Protein AF-0000000066936625 (afdb_homodimer)

pLDDT: mean 84.89, std 17.15, range [26.27, 98.88]

Solvent-accessible surface area (backbone atoms only — not comparable to full-atom values): 28617 Å² total; per-residue (Å²): 115,66,63,62,52,50,51,50,49,50,50,51,52,50,50,53,57,35,61,31,43,46,49,67,88,66,48,63,58,56,44,32,52,42,8,18,40,36,19,22,48,30,26,38,36,29,34,27,64,72,30,42,36,52,38,37,40,62,18,43,33,43,29,20,16,22,76,55,59,33,49,74,46,44,24,77,65,47,28,54,50,17,50,41,13,46,53,26,20,41,52,19,14,39,50,46,46,49,55,25,25,58,82,52,36,89,77,41,93,53,54,49,54,25,32,47,47,52,32,51,52,32,43,50,32,21,51,34,32,45,52,32,22,48,38,31,63,68,52,72,23,49,60,28,63,42,47,81,56,36,70,40,19,64,36,82,84,47,55,57,86,44,78,56,73,60,47,48,51,42,38,26,34,40,5,17,32,43,25,43,55,31,46,50,18,54,58,70,71,38,73,77,51,37,37,52,61,39,41,68,40,48,38,48,55,36,45,45,50,55,50,52,52,38,45,66,69,66,51,82,90,38,60,65,61,48,50,52,57,41,44,56,51,47,50,55,51,47,30,54,50,26,18,37,49,16,2,32,53,13,27,48,29,43,75,41,93,51,18,46,32,39,39,34,45,48,43,23,49,54,36,42,50,52,27,58,45,45,79,66,51,59,59,44,82,62,79,64,69,66,59,63,66,70,63,70,76,123,115,65,64,60,51,51,51,49,50,50,50,50,52,49,50,52,58,35,60,32,43,47,50,68,90,66,48,62,57,55,45,31,52,41,9,20,38,37,18,22,49,30,25,39,36,29,35,29,64,73,33,40,35,52,38,38,40,62,19,44,34,43,29,21,16,22,76,55,59,34,48,75,45,46,25,76,65,49,25,54,51,19,49,41,14,45,52,26,21,39,50,19,14,39,49,46,46,48,57,24,25,57,83,53,36,88,78,42,92,53,56,50,54,25,31,46,49,52,32,52,51,32,43,52,31,22,52,33,31,45,52,33,20,47,38,32,64,69,53,70,26,51,60,27,63,43,47,79,56,35,71,40,20,65,38,81,84,49,55,57,84,45,80,54,72,60,47,47,50,42,37,24,34,42,4,17,34,42,26,42,54,33,45,50,19,54,57,68,71,38,73,76,52,38,37,53,61,39,41,68,41,48,36,49,56,38,45,46,51,55,51,52,53,38,46,67,70,65,52,82,90,37,60,65,61,46,47,52,57,40,45,55,50,48,50,54,50,47,30,54,50,26,18,37,51,15,3,33,52,14,29,49,29,42,74,41,93,49,19,45,32,41,41,34,45,51,44,23,49,54,36,42,51,52,27,56,43,46,79,68,52,59,59,45,82,61,77,63,69,66,58,65,67,71,61,71,77,126

Sequence (596 aa):
MGCMDRLTRTADASQRYLSQDLDSSYMSVVLVICFLISGLIDSVAFNTWNCFVNMQTGNTVFAALGLGGQPQASHEQQYYKSLTSIAAFCLGALFFNGLHRYPAGAGQSTLSRRRVNLIVSFFTQTVFIVIAASLVSTNEVSNQPFVAGTFSSGNDEIPSSMINFLDLCPIALISFQAAGQVTLSRMLSVVELPTIVLSALYHDVCADLYNIRDSWRKSSSLWEFVVSSERKQERRAACIVALFLGGIIGGEMYKSSAGMGGALWLAAGLKLGIFIGWFFWKGQKGDDDDCRGDQLPRMGCMDRLTRTADASQRYLSQDLDSSYMSVVLVICFLISGLIDSVAFNTWNCFVNMQTGNTVFAALGLGGQPQASHEQQYYKSLTSIAAFCLGALFFNGLHRYPAGAGQSTLSRRRVNLIVSFFTQTVFIVIAASLVSTNEVSNQPFVAGTFSSGNDEIPSSMINFLDLCPIALISFQAAGQVTLSRMLSVVELPTIVLSALYHDVCADLYNIRDSWRKSSSLWEFVVSSERKQERRAACIVALFLGGIIGGEMYKSSAGMGGALWLAAGLKLGIFIGWFFWKGQKGDDDDCRGDQLPR

Nearest PDB structures (foldseek):
  4nqi-assembly1_B  TM=2.219E-01  e=4.016E+00  Dictyostelium discoideum
  6r1j-assembly1_J-2  TM=2.001E-01  e=6.098E+00  Aeromonas hydrophila J-1
  6h2e-assembly1_P-2  TM=1.713E-01  e=5.557E+00  Aeromonas hydrophila subsp. hydrophila AL09-71
  4nqi-assembly1_B  TM=2.221E-01  e=5.014E+00  Dictyostelium discoideum
  6r1j-assembly1_J-2  TM=1.998E-01  e=7.274E+00  Aeromonas hydrophila J-1

Secondary structure (DSSP, 8-state):
-HHHHHHHHHHHHHHHHHTPBBP-TTHHHHHHHHHHHHHHHHHHHHHHHSS-SS-HHHHHHHHHHHHTT--TTS-TTTHHHHHHHHHHHHHHHHHHHHHHHGGG-TT--SPP-BHHHHHHHHHHHHHHHHHHHHHHHTTSS--S---TT-S--S-SSS-TTS--GGGHHHHHHHHHHHHHHHHHHHHTT-TT--SS--HHHHHHHHHHHHHHHHHHHH-SS-HHHHHHHHHHHHHHHHHHHHHHHHHHHHHHHHHSTTHHHHHHHHHHHHHHHHHHHHHHPPBP--GGGTTSTTT---/-HHHHHHHHHHHHHHHHHTPBBP-TTHHHHHHHHHHHHHHHHHHHHHHHSS-SS-HHHHHHHHHHHHTT--TTS-TTTHHHHHHHHHHHHHHHHHHHHHHHTTT-TT--SPP-BHHHHHHHHHHHHHHHHHHHHHHHTTSS--S---TT-S--S-SSS-TTS--GGGHHHHHHHHHHHHHHHHHHHHTT-TT--SS--HHHHHHHHHHHHHHHHHHHH-SS-HHHHHHHHHHHHHHHHHHHHHHHHHHHHHHHHHSTTHHHHHHHHHHHHHHHHHHHHHHPPBP--GGGTTSTTT---

Radius of gyration: 26.43 Å; Cα contacts (8 Å, |Δi|>4): 994; chains: 2; bounding box: 107×82×64 Å

Structure (mmCIF, N/CA/C/O backbone):
data_AF-0000000066936625-model_v1
#
loop_
_entity.id
_entity.type
_entity.pdbx_description
1 polymer 'DUF1275 domain protein'
#
loop_
_atom_site.group_PDB
_atom_site.id
_atom_site.type_symbol
_atom_site.label_atom_id
_atom_site.label_alt_id
_atom_site.label_comp_id
_atom_site.label_asym_id
_atom_site.label_entity_id
_atom_site.label_seq_id
_atom_site.pdbx_PDB_ins_code
_atom_site.Cartn_x
_atom_site.Cartn_y
_atom_site.Cartn_z
_atom_site.occupancy
_atom_site.B_iso_or_equiv
_atom_site.auth_seq_id
_atom_site.auth_comp_id
_atom_site.auth_asym_id
_atom_site.auth_atom_id
_atom_site.pdbx_PDB_model_num
ATOM 1 N N . MET A 1 1 ? -54.469 16.953 15.914 1 66.88 1 MET A N 1
ATOM 2 C CA . MET A 1 1 ? -53.5 18.047 15.93 1 66.88 1 MET A CA 1
ATOM 3 C C . MET A 1 1 ? -52.312 17.703 16.828 1 66.88 1 MET A C 1
ATOM 5 O O . MET A 1 1 ? -51.156 17.906 16.422 1 66.88 1 MET A O 1
ATOM 9 N N . GLY A 1 2 ? -52.438 17.016 17.906 1 74.69 2 GLY A N 1
ATOM 10 C CA . GLY A 1 2 ? -51.406 16.641 18.844 1 74.69 2 GLY A CA 1
ATOM 11 C C . GLY A 1 2 ? -50.5 15.523 18.328 1 74.69 2 GLY A C 1
ATOM 12 O O . GLY A 1 2 ? -49.281 15.555 18.562 1 74.69 2 GLY A O 1
ATOM 13 N N . CYS A 1 3 ? -51.094 14.602 17.625 1 78.75 3 CYS A N 1
ATOM 14 C CA . CYS A 1 3 ? -50.344 13.477 17.094 1 78.75 3 CYS A CA 1
ATOM 15 C C . CYS A 1 3 ? -49.375 13.922 15.992 1 78.75 3 CYS A C 1
ATOM 17 O O . CYS A 1 3 ? -48.25 13.5 15.953 1 78.75 3 CYS A O 1
ATOM 19 N N . MET A 1 4 ? -49.938 14.75 15.102 1 82.12 4 MET A N 1
ATOM 20 C CA . MET A 1 4 ? -49.094 15.273 14.023 1 82.12 4 MET A CA 1
ATOM 21 C C . MET A 1 4 ? -47.938 16.094 14.578 1 82.12 4 MET A C 1
ATOM 23 O O . MET A 1 4 ? -46.844 16.031 14.062 1 82.12 4 MET A O 1
ATOM 27 N N . ASP A 1 5 ? -48.281 16.891 15.641 1 81.56 5 ASP A N 1
ATOM 28 C CA . ASP A 1 5 ? -47.25 17.688 16.297 1 81.56 5 ASP A CA 1
ATOM 29 C C . ASP A 1 5 ? -46.188 16.797 16.922 1 81.56 5 ASP A C 1
ATOM 31 O O . ASP A 1 5 ? -44.969 17.125 16.875 1 81.56 5 ASP A O 1
ATOM 35 N N . ARG A 1 6 ? -46.625 15.711 17.562 1 82.5 6 ARG A N 1
ATOM 36 C CA . ARG A 1 6 ? -45.688 14.773 18.156 1 82.5 6 ARG A CA 1
ATOM 37 C C . ARG A 1 6 ? -44.781 14.125 17.094 1 82.5 6 ARG A C 1
ATOM 39 O O . ARG A 1 6 ? -43.594 13.93 17.297 1 82.5 6 ARG A O 1
ATOM 46 N N . LEU A 1 7 ? -45.469 13.758 16.016 1 83.31 7 LEU A N 1
ATOM 47 C CA . LEU A 1 7 ? -44.719 13.141 14.914 1 83.31 7 LEU A CA 1
ATOM 48 C C . LEU A 1 7 ? -43.719 14.109 14.328 1 83.31 7 LEU A C 1
ATOM 50 O O . LEU A 1 7 ? -42.594 13.719 13.992 1 83.31 7 LEU A O 1
ATOM 54 N N . THR A 1 8 ? -44.062 15.336 14.203 1 85.81 8 THR A N 1
ATOM 55 C CA . THR A 1 8 ? -43.156 16.344 13.672 1 85.81 8 THR A CA 1
ATOM 56 C C . THR A 1 8 ? -41.969 16.594 14.633 1 85.81 8 THR A C 1
ATOM 58 O O . THR A 1 8 ? -40.844 16.781 14.195 1 85.81 8 THR A O 1
ATOM 61 N N . ARG A 1 9 ? -42.281 16.625 15.93 1 83.88 9 ARG A N 1
ATOM 62 C CA . ARG A 1 9 ? -41.25 16.828 16.938 1 83.88 9 ARG A CA 1
ATOM 63 C C . ARG A 1 9 ? -40.281 15.664 16.938 1 83.88 9 ARG A C 1
ATOM 65 O O . ARG A 1 9 ? -39.062 15.867 17.078 1 83.88 9 ARG A O 1
ATOM 72 N N . THR A 1 10 ? -40.781 14.539 16.875 1 86.81 10 THR A N 1
ATOM 73 C CA . THR A 1 10 ? -39.938 13.359 16.844 1 86.81 10 THR A CA 1
ATOM 74 C C . THR A 1 10 ? -39.062 13.352 15.578 1 86.81 10 THR A C 1
ATOM 76 O O . THR A 1 10 ? -37.906 12.984 15.617 1 86.81 10 THR A O 1
ATOM 79 N N . ALA A 1 11 ? -39.719 13.695 14.484 1 86.44 11 ALA A N 1
ATOM 80 C CA . ALA A 1 11 ? -38.969 13.773 13.227 1 86.44 11 ALA A CA 1
ATOM 81 C C . ALA A 1 11 ? -37.844 14.812 13.305 1 86.44 11 ALA A C 1
ATOM 83 O O . ALA A 1 11 ? -36.75 14.57 12.836 1 86.44 11 ALA A O 1
ATOM 84 N N . ASP A 1 12 ? -38.125 15.906 13.844 1 85.75 12 ASP A N 1
ATOM 85 C CA . ASP A 1 12 ? -37.125 16.969 14 1 85.75 12 ASP A CA 1
ATOM 86 C C . ASP A 1 12 ? -36 16.516 14.93 1 85.75 12 ASP A C 1
ATOM 88 O O . ASP A 1 12 ? -34.812 16.812 14.68 1 85.75 12 ASP A O 1
ATOM 92 N N . ALA A 1 13 ? -36.375 15.891 16.031 1 86.56 13 ALA A N 1
ATOM 93 C CA . ALA A 1 13 ? -35.375 15.391 16.984 1 86.56 13 ALA A CA 1
ATOM 94 C C . ALA A 1 13 ? -34.469 14.352 16.312 1 86.56 13 ALA A C 1
ATOM 96 O O . ALA A 1 13 ? -33.281 14.336 16.547 1 86.56 13 ALA A O 1
ATOM 97 N N . SER A 1 14 ? -35.094 13.508 15.539 1 87.19 14 SER A N 1
ATOM 98 C CA . SER A 1 14 ? -34.344 12.492 14.82 1 87.19 14 SER A CA 1
ATOM 99 C C . SER A 1 14 ? -33.406 13.125 13.805 1 87.19 14 SER A C 1
ATOM 101 O O . SER A 1 14 ? -32.281 12.672 13.648 1 87.19 14 SER A O 1
ATOM 103 N N . GLN A 1 15 ? -33.875 14.094 13.141 1 87.19 15 GLN A N 1
ATOM 104 C CA . GLN A 1 15 ? -33.031 14.781 12.164 1 87.19 15 GLN A CA 1
ATOM 105 C C . GLN A 1 15 ? -31.844 15.469 12.836 1 87.19 15 GLN A C 1
ATOM 107 O O . GLN A 1 15 ? -30.734 15.461 12.312 1 87.19 15 GLN A O 1
ATOM 112 N N . ARG A 1 16 ? -32.094 16.094 13.938 1 86.81 16 ARG A N 1
ATOM 113 C CA . ARG A 1 16 ? -31.031 16.75 14.688 1 86.81 16 ARG A CA 1
ATOM 114 C C . ARG A 1 16 ? -30 15.727 15.18 1 86.81 16 ARG A C 1
ATOM 116 O O . ARG A 1 16 ? -28.797 15.992 15.156 1 86.81 16 ARG A O 1
ATOM 123 N N . TYR A 1 17 ? -30.562 14.633 15.617 1 89.25 17 TYR A N 1
ATOM 124 C CA . TYR A 1 17 ? -29.688 13.57 16.094 1 89.25 17 TYR A CA 1
ATOM 125 C C . TYR A 1 17 ? -28.797 13.039 14.969 1 89.25 17 TYR A C 1
ATOM 127 O O . TYR A 1 17 ? -27.594 12.859 15.148 1 89.25 17 TYR A O 1
ATOM 135 N N . LEU A 1 18 ? -29.344 12.922 13.789 1 88.81 18 LEU A N 1
ATOM 136 C CA . LEU A 1 18 ? -28.641 12.359 12.641 1 88.81 18 LEU A CA 1
ATOM 137 C C . LEU A 1 18 ? -27.672 13.375 12.039 1 88.81 18 LEU A C 1
ATOM 139 O O . LEU A 1 18 ? -26.719 13 11.367 1 88.81 18 LEU A O 1
ATOM 143 N N . SER A 1 19 ? -27.906 14.586 12.297 1 86.88 19 SER A N 1
ATOM 144 C CA . SER A 1 19 ? -27.062 15.641 11.75 1 86.88 19 SER A CA 1
ATOM 145 C C . SER A 1 19 ? -25.953 16.031 12.719 1 86.88 19 SER A C 1
ATOM 147 O O . SER A 1 19 ? -25.141 16.906 12.422 1 86.88 19 SER A O 1
ATOM 149 N N . GLN A 1 20 ? -25.906 15.32 13.789 1 87.5 20 GLN A N 1
ATOM 150 C CA . GLN A 1 20 ? -24.906 15.609 14.805 1 87.5 20 GLN A CA 1
ATOM 151 C C . GLN A 1 20 ? -23.516 15.156 14.344 1 87.5 20 GLN A C 1
ATOM 153 O O . GLN A 1 20 ? -23.375 14.078 13.758 1 87.5 20 GLN A O 1
ATOM 158 N N . ASP A 1 21 ? -22.484 16.031 14.602 1 88.94 21 ASP A N 1
ATOM 159 C CA . ASP A 1 21 ? -21.094 15.648 14.383 1 88.94 21 ASP A CA 1
ATOM 160 C C . ASP A 1 21 ? -20.594 14.75 15.508 1 88.94 21 ASP A C 1
ATOM 162 O O . ASP A 1 21 ? -20.828 15.023 16.688 1 88.94 21 ASP A O 1
ATOM 166 N N . LEU A 1 22 ? -20 13.758 15.148 1 89.62 22 LEU A N 1
ATOM 167 C CA . LEU A 1 22 ? -19.578 12.758 16.125 1 89.62 22 LEU A CA 1
ATOM 168 C C . LEU A 1 22 ? -18.188 13.062 16.656 1 89.62 22 LEU A C 1
ATOM 170 O O . LEU A 1 22 ? -17.359 13.664 15.945 1 89.62 22 LEU A O 1
ATOM 174 N N . ASP A 1 23 ? -17.984 12.672 17.938 1 89.12 23 ASP A N 1
ATOM 175 C CA . ASP A 1 23 ? -16.672 12.812 18.594 1 89.12 23 ASP A CA 1
ATOM 176 C C . ASP A 1 23 ? -15.656 11.852 17.984 1 89.12 23 ASP A C 1
ATOM 178 O O . ASP A 1 23 ? -15.945 10.672 17.781 1 89.12 23 ASP A O 1
ATOM 182 N N . SER A 1 24 ? -14.453 12.32 17.734 1 87.44 24 SER A N 1
ATOM 183 C CA . SER A 1 24 ? -13.438 11.539 17.031 1 87.44 24 SER A CA 1
ATOM 184 C C . SER A 1 24 ? -12.547 10.789 18.031 1 87.44 24 SER A C 1
ATOM 186 O O . SER A 1 24 ? -11.688 10 17.625 1 87.44 24 SER A O 1
ATOM 188 N N . SER A 1 25 ? -12.578 10.891 19.312 1 80.19 25 SER A N 1
ATOM 189 C CA . SER A 1 25 ? -11.656 10.398 20.328 1 80.19 25 SER A CA 1
ATOM 190 C C . SER A 1 25 ? -11.453 8.891 20.219 1 80.19 25 SER A C 1
ATOM 192 O O . SER A 1 25 ? -10.328 8.406 20.328 1 80.19 25 SER A O 1
ATOM 194 N N . TYR A 1 26 ? -12.492 8.078 19.844 1 83.12 26 TYR A N 1
ATOM 195 C CA . TYR A 1 26 ? -12.359 6.621 19.875 1 83.12 26 TYR A CA 1
ATOM 196 C C . TYR A 1 26 ? -12.555 6.039 18.469 1 83.12 26 TYR A C 1
ATOM 198 O O . TYR A 1 26 ? -12.68 4.82 18.312 1 83.12 26 TYR A O 1
ATOM 206 N N . MET A 1 27 ? -12.328 6.871 17.578 1 89.19 27 MET A N 1
ATOM 207 C CA . MET A 1 27 ? -12.594 6.379 16.219 1 89.19 27 MET A CA 1
ATOM 208 C C . MET A 1 27 ? -11.391 5.621 15.672 1 89.19 27 MET A C 1
ATOM 210 O O . MET A 1 27 ? -11.508 4.895 14.688 1 89.19 27 MET A O 1
ATOM 214 N N . SER A 1 28 ? -10.25 5.723 16.359 1 89.5 28 SER A N 1
ATOM 215 C CA . SER A 1 28 ? -9.078 4.961 15.961 1 89.5 28 SER A CA 1
ATOM 216 C C . SER A 1 28 ? -9.312 3.461 16.094 1 89.5 28 SER A C 1
ATOM 218 O O . SER A 1 28 ? -8.742 2.666 15.344 1 89.5 28 SER A O 1
ATOM 220 N N . VAL A 1 29 ? -10.188 3.078 17.031 1 92.94 29 VAL A N 1
ATOM 221 C CA . VAL A 1 29 ? -10.508 1.668 17.219 1 92.94 29 VAL A CA 1
ATOM 222 C C . VAL A 1 29 ? -11.211 1.129 15.969 1 92.94 29 VAL A C 1
ATOM 224 O O . VAL A 1 29 ? -11.008 -0.023 15.586 1 92.94 29 VAL A O 1
ATOM 227 N N . VAL A 1 30 ? -12.023 1.973 15.367 1 96.38 30 VAL A N 1
ATOM 228 C CA . VAL A 1 30 ? -12.734 1.583 14.156 1 96.38 30 VAL A CA 1
ATOM 229 C C . VAL A 1 30 ? -11.742 1.338 13.023 1 96.38 30 VAL A C 1
ATOM 231 O O . VAL A 1 30 ? -11.891 0.388 12.25 1 96.38 30 VAL A O 1
ATOM 234 N N . LEU A 1 31 ? -10.68 2.164 12.984 1 96.38 31 LEU A N 1
ATOM 235 C CA . LEU A 1 31 ? -9.648 1.982 11.969 1 96.38 31 LEU A CA 1
ATOM 236 C C . LEU A 1 31 ? -8.93 0.652 12.156 1 96.38 31 LEU A C 1
ATOM 238 O O . LEU A 1 31 ? -8.664 -0.062 11.188 1 96.38 31 LEU A O 1
ATOM 242 N N . VAL A 1 32 ? -8.648 0.291 13.398 1 96.81 32 VAL A N 1
ATOM 243 C CA . VAL A 1 32 ? -7.957 -0.96 13.695 1 96.81 32 VAL A CA 1
ATOM 244 C C . VAL A 1 32 ? -8.812 -2.143 13.25 1 96.81 32 VAL A C 1
ATOM 246 O O . VAL A 1 32 ? -8.312 -3.086 12.641 1 96.81 32 VAL A O 1
ATOM 249 N N . ILE A 1 33 ? -10.117 -2.072 13.516 1 98.25 33 ILE A N 1
ATOM 250 C CA . ILE A 1 33 ? -11.039 -3.127 13.109 1 98.25 33 ILE A CA 1
ATOM 251 C C . ILE A 1 33 ? -11.086 -3.211 11.586 1 98.25 33 ILE A C 1
ATOM 253 O O . ILE A 1 33 ? -11.125 -4.305 11.016 1 98.25 33 ILE A O 1
ATOM 257 N N . CYS A 1 34 ? -11.016 -2.049 10.945 1 98.44 34 CYS A N 1
ATOM 258 C CA . CYS A 1 34 ? -11.031 -2.023 9.484 1 98.44 34 CYS A CA 1
ATOM 259 C C . CYS A 1 34 ? -9.766 -2.652 8.914 1 98.44 34 CYS A C 1
ATOM 261 O O . CYS A 1 34 ? -9.805 -3.305 7.871 1 98.44 34 CYS A O 1
ATOM 263 N N . PHE A 1 35 ? -8.594 -2.48 9.578 1 98.5 35 PHE A N 1
ATOM 264 C CA . PHE A 1 35 ? -7.367 -3.166 9.18 1 98.5 35 PHE A CA 1
ATOM 265 C C . PHE A 1 35 ? -7.539 -4.676 9.273 1 98.5 35 PHE A C 1
ATOM 267 O O . PHE A 1 35 ? -7.109 -5.414 8.383 1 98.5 35 PHE A O 1
ATOM 274 N N . LEU A 1 36 ? -8.172 -5.109 10.367 1 98.62 36 LEU A N 1
ATOM 275 C CA . LEU A 1 36 ? -8.445 -6.531 10.547 1 98.62 36 LEU A CA 1
ATOM 276 C C . LEU A 1 36 ? -9.32 -7.062 9.414 1 98.62 36 LEU A C 1
ATOM 278 O O . LEU A 1 36 ? -9.039 -8.117 8.852 1 98.62 36 LEU A O 1
ATOM 282 N N . ILE A 1 37 ? -10.352 -6.297 9.07 1 98.81 37 ILE A N 1
ATOM 283 C CA . ILE A 1 37 ? -11.281 -6.672 8.016 1 98.81 37 ILE A CA 1
ATOM 284 C C . ILE A 1 37 ? -10.555 -6.738 6.68 1 98.81 37 ILE A C 1
ATOM 286 O O . ILE A 1 37 ? -10.766 -7.66 5.891 1 98.81 37 ILE A O 1
ATOM 290 N N . SER A 1 38 ? -9.656 -5.773 6.398 1 98.56 38 SER A N 1
ATOM 291 C CA . SER A 1 38 ? -8.906 -5.734 5.152 1 98.56 38 SER A CA 1
ATOM 292 C C . SER A 1 38 ? -8.031 -6.973 4.996 1 98.56 38 SER A C 1
ATOM 294 O O . SER A 1 38 ? -7.977 -7.57 3.918 1 98.56 38 SER A O 1
ATOM 296 N N . GLY A 1 39 ? -7.336 -7.359 6.102 1 98.44 39 GLY A N 1
ATOM 297 C CA . GLY A 1 39 ? -6.535 -8.57 6.059 1 98.44 39 GLY A CA 1
ATOM 298 C C . GLY A 1 39 ? -7.363 -9.828 5.84 1 98.44 39 GLY A C 1
ATOM 299 O O . GLY A 1 39 ? -6.992 -10.695 5.051 1 98.44 39 GLY A O 1
ATOM 300 N N . LEU A 1 40 ? -8.516 -9.859 6.527 1 98.31 40 LEU A N 1
ATOM 301 C CA . LEU A 1 40 ? -9.438 -10.984 6.445 1 98.31 40 LEU A CA 1
ATOM 302 C C . LEU A 1 40 ? -9.945 -11.164 5.02 1 98.31 40 LEU A C 1
ATOM 304 O O . LEU A 1 40 ? -9.883 -12.266 4.465 1 98.31 40 LEU A O 1
ATOM 308 N N . ILE A 1 41 ? -10.328 -10.078 4.402 1 98.56 41 ILE A N 1
ATOM 309 C CA . ILE A 1 41 ? -10.961 -10.109 3.09 1 98.56 41 ILE A CA 1
ATOM 310 C C . ILE A 1 41 ? -9.906 -10.367 2.016 1 98.56 41 ILE A C 1
ATOM 312 O O . ILE A 1 41 ? -10.102 -11.203 1.134 1 98.56 41 ILE A O 1
ATOM 316 N N . ASP A 1 42 ? -8.766 -9.727 2.07 1 98.19 42 ASP A N 1
ATOM 317 C CA . ASP A 1 42 ? -7.766 -9.852 1.016 1 98.19 42 ASP A CA 1
ATOM 318 C C . ASP A 1 42 ? -7.117 -11.234 1.031 1 98.19 42 ASP A C 1
ATOM 320 O O . ASP A 1 42 ? -6.711 -11.75 -0.013 1 98.19 42 ASP A O 1
ATOM 324 N N . SER A 1 43 ? -7.016 -11.867 2.207 1 96.69 43 SER A N 1
ATOM 325 C CA . SER A 1 43 ? -6.441 -13.211 2.254 1 96.69 43 SER A CA 1
ATOM 326 C C . SER A 1 43 ? -7.305 -14.211 1.492 1 96.69 43 SER A C 1
ATOM 328 O O . SER A 1 43 ? -6.801 -14.969 0.667 1 96.69 43 SER A O 1
ATOM 330 N N . VAL A 1 44 ? -8.609 -14.141 1.666 1 96.12 44 VAL A N 1
ATOM 331 C CA . VAL A 1 44 ? -9.469 -15.125 1.011 1 96.12 44 VAL A CA 1
ATOM 332 C C . VAL A 1 44 ? -9.688 -14.727 -0.448 1 96.12 44 VAL A C 1
ATOM 334 O O . VAL A 1 44 ? -9.789 -15.586 -1.323 1 96.12 44 VAL A O 1
ATOM 337 N N . ALA A 1 45 ? -9.758 -13.422 -0.721 1 96.31 45 ALA A N 1
ATOM 338 C CA . ALA A 1 45 ? -9.914 -12.953 -2.096 1 96.31 45 ALA A CA 1
ATOM 339 C C . ALA A 1 45 ? -8.711 -13.352 -2.949 1 96.31 45 ALA A C 1
ATOM 341 O O . ALA A 1 45 ? -8.875 -13.867 -4.055 1 96.31 45 ALA A O 1
ATOM 342 N N . PHE A 1 46 ? -7.562 -13.133 -2.428 1 94.25 46 PHE A N 1
ATOM 343 C CA . PHE A 1 46 ? -6.367 -13.477 -3.188 1 94.25 46 PHE A CA 1
ATOM 344 C C . PHE A 1 46 ? -6.266 -14.984 -3.393 1 94.25 46 PHE A C 1
ATOM 346 O O . PHE A 1 46 ? -5.871 -15.445 -4.465 1 94.25 46 PHE A O 1
ATOM 353 N N . ASN A 1 47 ? -6.566 -15.734 -2.369 1 92.31 47 ASN A N 1
ATOM 354 C CA . ASN A 1 47 ? -6.484 -17.188 -2.443 1 92.31 47 ASN A CA 1
ATOM 355 C C . ASN A 1 47 ? -7.414 -17.75 -3.516 1 92.31 47 ASN A C 1
ATOM 357 O O . ASN A 1 47 ? -7.125 -18.781 -4.117 1 92.31 47 ASN A O 1
ATOM 361 N N . THR A 1 48 ? -8.5 -17.078 -3.781 1 92.31 48 THR A N 1
ATOM 362 C CA . THR A 1 48 ? -9.508 -17.594 -4.703 1 92.31 48 THR A CA 1
ATOM 363 C C . THR A 1 48 ? -9.422 -16.875 -6.051 1 92.31 48 THR A C 1
ATOM 365 O O . THR A 1 48 ? -9.5 -17.516 -7.102 1 92.31 48 THR A O 1
ATOM 368 N N . TRP A 1 49 ? -9.258 -15.602 -6.016 1 91.88 49 TRP A N 1
ATOM 369 C CA . TRP A 1 49 ? -9.414 -14.812 -7.234 1 91.88 49 TRP A CA 1
ATOM 370 C C . TRP A 1 49 ? -8.055 -14.352 -7.758 1 91.88 49 TRP A C 1
ATOM 372 O O . TRP A 1 49 ? -7.973 -13.727 -8.812 1 91.88 49 TRP A O 1
ATOM 382 N N . ASN A 1 50 ? -6.953 -14.594 -7.02 1 90.88 50 ASN A N 1
ATOM 383 C CA . ASN A 1 50 ? -5.605 -14.195 -7.406 1 90.88 50 ASN A CA 1
ATOM 384 C C . ASN A 1 50 ? -5.527 -12.695 -7.695 1 90.88 50 ASN A C 1
ATOM 386 O O . ASN A 1 50 ? -4.883 -12.281 -8.656 1 90.88 50 ASN A O 1
ATOM 390 N N . CYS A 1 51 ? -6.301 -11.992 -6.988 1 92.44 51 CYS A N 1
ATOM 391 C CA . CYS A 1 51 ? -6.281 -10.531 -7 1 92.44 51 CYS A CA 1
ATOM 392 C C . CYS A 1 51 ? -6.707 -9.977 -5.648 1 92.44 51 CYS A C 1
ATOM 394 O O . CYS A 1 51 ? -7.402 -10.641 -4.883 1 92.44 51 CYS A O 1
ATOM 396 N N . PHE A 1 52 ? -6.254 -8.781 -5.344 1 96.81 52 PHE A N 1
ATOM 397 C CA . PHE A 1 52 ? -6.664 -8.109 -4.117 1 96.81 52 PHE A CA 1
ATOM 398 C C . PHE A 1 52 ? -7.953 -7.324 -4.336 1 96.81 52 PHE A C 1
ATOM 400 O O . PHE A 1 52 ? -8.32 -7.02 -5.473 1 96.81 52 PHE A O 1
ATOM 407 N N . VAL A 1 53 ? -8.609 -7.078 -3.256 1 98.25 53 VAL A N 1
ATOM 408 C CA . VAL A 1 53 ? -9.836 -6.301 -3.359 1 98.25 53 VAL A CA 1
ATOM 409 C C . VAL A 1 53 ? -9.727 -5.047 -2.492 1 98.25 53 VAL A C 1
ATOM 411 O O . VAL A 1 53 ? -10.477 -4.086 -2.684 1 98.25 53 VAL A O 1
ATOM 414 N N . ASN A 1 54 ? -8.789 -5.074 -1.508 1 97.38 54 ASN A N 1
ATOM 415 C CA . ASN A 1 54 ? -8.469 -3.877 -0.735 1 97.38 54 ASN A CA 1
ATOM 416 C C . ASN A 1 54 ? -7.176 -3.225 -1.226 1 97.38 54 ASN A C 1
ATOM 418 O O . ASN A 1 54 ? -7.094 -1.998 -1.315 1 97.38 54 ASN A O 1
ATOM 422 N N . MET A 1 55 ? -6.172 -3.982 -1.579 1 96.81 55 MET A N 1
ATOM 423 C CA . MET A 1 55 ? -4.828 -3.514 -1.915 1 96.81 55 MET A CA 1
ATOM 424 C C . MET A 1 55 ? -4.684 -3.316 -3.42 1 96.81 55 MET A C 1
ATOM 426 O O . MET A 1 55 ? -4.23 -4.219 -4.129 1 96.81 55 MET A O 1
ATOM 430 N N . GLN A 1 56 ? -4.793 -2.061 -3.863 1 97.69 56 GLN A N 1
ATOM 431 C CA . GLN A 1 56 ? -4.816 -1.765 -5.293 1 97.69 56 GLN A CA 1
ATOM 432 C C . GLN A 1 56 ? -3.404 -1.642 -5.855 1 97.69 56 GLN A C 1
ATOM 434 O O . GLN A 1 56 ? -3.199 -1.761 -7.062 1 97.69 56 GLN A O 1
ATOM 439 N N . THR A 1 57 ? -2.432 -1.429 -5 1 97.06 57 THR A N 1
ATOM 440 C CA . THR A 1 57 ? -1.056 -1.349 -5.477 1 97.06 57 THR A CA 1
ATOM 441 C C . THR A 1 57 ? -0.623 -2.668 -6.105 1 97.06 57 THR A C 1
ATOM 443 O O . THR A 1 57 ? -0.079 -2.686 -7.211 1 97.06 57 THR A O 1
ATOM 446 N N . GLY A 1 58 ? -0.906 -3.754 -5.414 1 95.94 58 GLY A N 1
ATOM 447 C CA . GLY A 1 58 ? -0.641 -5.059 -5.996 1 95.94 58 GLY A CA 1
ATOM 448 C C . GLY A 1 58 ? -1.38 -5.289 -7.301 1 95.94 58 GLY A C 1
ATOM 449 O O . GLY A 1 58 ? -0.8 -5.785 -8.273 1 95.94 58 GLY A O 1
ATOM 450 N N . ASN A 1 59 ? -2.641 -4.832 -7.355 1 97.56 59 ASN A N 1
ATOM 451 C CA . ASN A 1 59 ? -3.451 -5 -8.562 1 97.56 59 ASN A CA 1
ATOM 452 C C . ASN A 1 59 ? -2.871 -4.223 -9.734 1 97.56 59 ASN A C 1
ATOM 454 O O . ASN A 1 59 ? -2.994 -4.645 -10.891 1 97.56 59 ASN A O 1
ATOM 458 N N . THR A 1 60 ? -2.252 -3.082 -9.43 1 97.38 60 THR A N 1
ATOM 459 C CA . THR A 1 60 ? -1.627 -2.287 -10.484 1 97.38 60 THR A CA 1
ATOM 460 C C . THR A 1 60 ? -0.483 -3.057 -11.133 1 97.38 60 THR A C 1
ATOM 462 O O . THR A 1 60 ? -0.353 -3.064 -12.359 1 97.38 60 THR A O 1
ATOM 465 N N . VAL A 1 61 ? 0.302 -3.711 -10.336 1 96.25 61 VAL A N 1
ATOM 466 C CA . VAL A 1 61 ? 1.401 -4.523 -10.852 1 96.25 61 VAL A CA 1
ATOM 467 C C . VAL A 1 61 ? 0.845 -5.715 -11.625 1 96.25 61 VAL A C 1
ATOM 469 O O . VAL A 1 61 ? 1.34 -6.051 -12.703 1 96.25 61 VAL A O 1
ATOM 472 N N . PHE A 1 62 ? -0.269 -6.34 -11.109 1 95.56 62 PHE A N 1
ATOM 473 C CA . PHE A 1 62 ? -0.901 -7.469 -11.781 1 95.56 62 PHE A CA 1
ATOM 474 C C . PHE A 1 62 ? -1.463 -7.047 -13.133 1 95.56 62 PHE A C 1
ATOM 476 O O . PHE A 1 62 ? -1.331 -7.773 -14.125 1 95.56 62 PHE A O 1
ATOM 483 N N . ALA A 1 63 ? -2.059 -5.914 -13.125 1 95.62 63 ALA A N 1
ATOM 484 C CA . ALA A 1 63 ? -2.613 -5.395 -14.375 1 95.62 63 ALA A CA 1
ATOM 485 C C . ALA A 1 63 ? -1.509 -5.117 -15.391 1 95.62 63 ALA A C 1
ATOM 487 O O . ALA A 1 63 ? -1.645 -5.445 -16.578 1 95.62 63 ALA A O 1
ATOM 488 N N . ALA A 1 64 ? -0.418 -4.5 -14.969 1 95.69 64 ALA A N 1
ATOM 489 C CA . ALA A 1 64 ? 0.711 -4.195 -15.844 1 95.69 64 ALA A CA 1
ATOM 490 C C . ALA A 1 64 ? 1.306 -5.473 -16.438 1 95.69 64 ALA A C 1
ATOM 492 O O . ALA A 1 64 ? 1.568 -5.547 -17.641 1 95.69 64 ALA A O 1
ATOM 493 N N . LEU A 1 65 ? 1.459 -6.52 -15.578 1 92.5 65 LEU A N 1
ATOM 494 C CA . LEU A 1 65 ? 1.977 -7.812 -16.016 1 92.5 65 LEU A CA 1
ATOM 495 C C . LEU A 1 65 ? 1.008 -8.484 -16.984 1 92.5 65 LEU A C 1
ATOM 497 O O . LEU A 1 65 ? 1.428 -9.055 -18 1 92.5 65 LEU A O 1
ATOM 501 N N . GLY A 1 66 ? -0.25 -8.375 -16.641 1 90.75 66 GLY A N 1
ATOM 502 C CA . GLY A 1 66 ? -1.27 -9 -17.469 1 90.75 66 GLY A CA 1
ATOM 503 C C . GLY A 1 66 ? -1.319 -8.438 -18.875 1 90.75 66 GLY A C 1
ATOM 504 O O . GLY A 1 66 ? -1.608 -9.164 -19.828 1 90.75 66 GLY A O 1
ATOM 505 N N . LEU A 1 67 ? -1.026 -7.152 -19.031 1 87.75 67 LEU A N 1
ATOM 506 C CA . LEU A 1 67 ? -0.988 -6.531 -20.344 1 87.75 67 LEU A CA 1
ATOM 507 C C . LEU A 1 67 ? 0.117 -7.137 -21.203 1 87.75 67 LEU A C 1
ATOM 509 O O . LEU A 1 67 ? 0.006 -7.176 -22.438 1 87.75 67 LEU A O 1
ATOM 513 N N . GLY A 1 68 ? 1.108 -7.668 -20.547 1 83 68 GLY A N 1
ATOM 514 C CA . GLY A 1 68 ? 2.195 -8.336 -21.25 1 83 68 GLY A CA 1
ATOM 515 C C . GLY A 1 68 ? 2.029 -9.836 -21.312 1 83 68 GLY A C 1
ATOM 516 O O . GLY A 1 68 ? 2.928 -10.547 -21.781 1 83 68 GLY A O 1
ATOM 517 N N . GLY A 1 69 ? 0.944 -10.328 -20.844 1 82.38 69 GLY A N 1
ATOM 518 C CA . GLY A 1 69 ? 0.68 -11.758 -20.875 1 82.38 69 GLY A CA 1
ATOM 519 C C . GLY A 1 69 ? 1.407 -12.516 -19.781 1 82.38 69 GLY A C 1
ATOM 520 O O . GLY A 1 69 ? 1.744 -13.688 -19.953 1 82.38 69 GLY A O 1
ATOM 521 N N . GLN A 1 70 ? 1.782 -11.812 -18.734 1 80.06 70 GLN A N 1
ATOM 522 C CA . GLN A 1 70 ? 2.459 -12.398 -17.578 1 80.06 70 GLN A CA 1
ATOM 523 C C . GLN A 1 70 ? 1.602 -12.281 -16.328 1 80.06 70 GLN A C 1
ATOM 525 O O . GLN A 1 70 ? 0.735 -11.406 -16.234 1 80.06 70 GLN A O 1
ATOM 530 N N . PRO A 1 71 ? 1.738 -13.125 -15.297 1 71.12 71 PRO A N 1
ATOM 531 C CA . PRO A 1 71 ? 2.58 -14.32 -15.289 1 71.12 71 PRO A CA 1
ATOM 532 C C . PRO A 1 71 ? 2.027 -15.438 -16.172 1 71.12 71 PRO A C 1
ATOM 534 O O . PRO A 1 71 ? 0.81 -15.539 -16.359 1 71.12 71 PRO A O 1
ATOM 537 N N . GLN A 1 72 ? 2.844 -16.266 -16.562 1 72.38 72 GLN A N 1
ATOM 538 C CA . GLN A 1 72 ? 2.451 -17.359 -17.438 1 72.38 72 GLN A CA 1
ATOM 539 C C . GLN A 1 72 ? 1.552 -18.359 -16.719 1 72.38 72 GLN A C 1
ATOM 541 O O . GLN A 1 72 ? 0.721 -19.031 -17.344 1 72.38 72 GLN A O 1
ATOM 546 N N . ALA A 1 73 ? 1.695 -18.391 -15.398 1 68.06 73 ALA A N 1
ATOM 547 C CA . ALA A 1 73 ? 0.908 -19.344 -14.602 1 68.06 73 ALA A CA 1
ATOM 548 C C . ALA A 1 73 ? -0.543 -18.875 -14.492 1 68.06 73 ALA A C 1
ATOM 550 O O . ALA A 1 73 ? -1.428 -19.672 -14.164 1 68.06 73 ALA A O 1
ATOM 551 N N . SER A 1 74 ? -0.799 -17.641 -14.828 1 71.62 74 SER A N 1
ATOM 552 C CA . SER A 1 74 ? -2.141 -17.078 -14.695 1 71.62 74 SER A CA 1
ATOM 553 C C . SER A 1 74 ? -2.893 -17.141 -16.031 1 71.62 74 SER A C 1
ATOM 555 O O . SER A 1 74 ? -2.277 -17.219 -17.094 1 71.62 74 SER A O 1
ATOM 557 N N . HIS A 1 75 ? -4.219 -17.172 -15.883 1 73.56 75 HIS A N 1
ATOM 558 C CA . HIS A 1 75 ? -5.051 -17.078 -17.078 1 73.56 75 HIS A CA 1
ATOM 559 C C . HIS A 1 75 ? -4.789 -15.773 -17.828 1 73.56 75 HIS A C 1
ATOM 561 O O . HIS A 1 75 ? -4.543 -14.734 -17.203 1 73.56 75 HIS A O 1
ATOM 567 N N . GLU A 1 76 ? -4.918 -15.789 -19.094 1 77.31 76 GLU A N 1
ATOM 568 C CA . GLU A 1 76 ? -4.609 -14.656 -19.953 1 77.31 76 GLU A CA 1
ATOM 569 C C . GLU A 1 76 ? -5.473 -13.445 -19.609 1 77.31 76 GLU A C 1
ATOM 571 O O . GLU A 1 76 ? -5.047 -12.297 -19.781 1 77.31 76 GLU A O 1
ATOM 576 N N . GLN A 1 77 ? -6.633 -13.703 -19.062 1 81.31 77 GLN A N 1
ATOM 577 C CA . GLN A 1 77 ? -7.547 -12.602 -18.766 1 81.31 77 GLN A CA 1
ATOM 578 C C . GLN A 1 77 ? -7.625 -12.344 -17.266 1 81.31 77 GLN A C 1
ATOM 580 O O . GLN A 1 77 ? -8.547 -11.68 -16.797 1 81.31 77 GLN A O 1
ATOM 585 N N . GLN A 1 78 ? -6.656 -12.844 -16.562 1 82.69 78 GLN A N 1
ATOM 586 C CA . GLN A 1 78 ? -6.637 -12.688 -15.109 1 82.69 78 GLN A CA 1
ATOM 587 C C . GLN A 1 78 ? -6.547 -11.219 -14.711 1 82.69 78 GLN A C 1
ATOM 589 O O . GLN A 1 78 ? -7.121 -10.805 -13.703 1 82.69 78 GLN A O 1
ATOM 594 N N . TYR A 1 79 ? -5.895 -10.414 -15.57 1 89.81 79 TYR A N 1
ATOM 595 C CA . TYR A 1 79 ? -5.668 -9.016 -15.234 1 89.81 79 TYR A CA 1
ATOM 596 C C . TYR A 1 79 ? -6.973 -8.227 -15.273 1 89.81 79 TYR A C 1
ATOM 598 O O . TYR A 1 79 ? -7.051 -7.113 -14.75 1 89.81 79 TYR A O 1
ATOM 606 N N . TYR A 1 80 ? -8.133 -8.75 -15.781 1 93 80 TYR A N 1
ATOM 607 C CA . TYR A 1 80 ? -9.453 -8.117 -15.711 1 93 80 TYR A CA 1
ATOM 608 C C . TYR A 1 80 ? -9.906 -7.965 -14.266 1 93 80 TYR A C 1
ATOM 610 O O . TYR A 1 80 ? -10.578 -6.988 -13.922 1 93 80 TYR A O 1
ATOM 618 N N . LYS A 1 81 ? -9.547 -8.945 -13.531 1 94.94 81 LYS A N 1
ATOM 619 C CA . LYS A 1 81 ? -9.93 -8.898 -12.125 1 94.94 81 LYS A CA 1
ATOM 620 C C . LYS A 1 81 ? -9.25 -7.738 -11.406 1 94.94 81 LYS A C 1
ATOM 622 O O . LYS A 1 81 ? -9.891 -7.008 -10.648 1 94.94 81 LYS A O 1
ATOM 627 N N . SER A 1 82 ? -7.949 -7.562 -11.719 1 96.56 82 SER A N 1
ATOM 628 C CA . SER A 1 82 ? -7.195 -6.465 -11.125 1 96.56 82 SER A CA 1
ATOM 629 C C . SER A 1 82 ? -7.723 -5.113 -11.602 1 96.56 82 SER A C 1
ATOM 631 O O . SER A 1 82 ? -7.895 -4.195 -10.797 1 96.56 82 SER A O 1
ATOM 633 N N . LEU A 1 83 ? -8.031 -4.984 -12.875 1 96.88 83 LEU A N 1
ATOM 634 C CA . LEU A 1 83 ? -8.555 -3.738 -13.422 1 96.88 83 LEU A CA 1
ATOM 635 C C . LEU A 1 83 ? -9.93 -3.422 -12.844 1 96.88 83 LEU A C 1
ATOM 637 O O . LEU A 1 83 ? -10.227 -2.266 -12.539 1 96.88 83 LEU A O 1
ATOM 641 N N . THR A 1 84 ? -10.742 -4.469 -12.695 1 97.62 84 THR A N 1
ATOM 642 C CA . THR A 1 84 ? -12.07 -4.309 -12.109 1 97.62 84 THR A CA 1
ATOM 643 C C . THR A 1 84 ? -11.969 -3.809 -10.672 1 97.62 84 THR A C 1
ATOM 645 O O . THR A 1 84 ? -12.703 -2.908 -10.266 1 97.62 84 THR A O 1
ATOM 648 N N . SER A 1 85 ? -11.047 -4.414 -9.938 1 98.5 85 SER A N 1
ATOM 649 C CA . SER A 1 85 ? -10.844 -4.004 -8.547 1 98.5 85 SER A CA 1
ATOM 650 C C . SER A 1 85 ? -10.43 -2.541 -8.461 1 98.5 85 SER A C 1
ATOM 652 O O . SER A 1 85 ? -11.016 -1.767 -7.699 1 98.5 85 SER A O 1
ATOM 654 N N . ILE A 1 86 ? -9.477 -2.115 -9.266 1 98.25 86 ILE A N 1
ATOM 655 C CA . ILE A 1 86 ? -8.961 -0.749 -9.258 1 98.25 86 ILE A CA 1
ATOM 656 C C . ILE A 1 86 ? -10.078 0.223 -9.641 1 98.25 86 ILE A C 1
ATOM 658 O O . ILE A 1 86 ? -10.297 1.223 -8.953 1 98.25 86 ILE A O 1
ATOM 662 N N . ALA A 1 87 ? -10.773 -0.058 -10.719 1 98.44 87 ALA A N 1
ATOM 663 C CA . ALA A 1 87 ? -11.828 0.822 -11.211 1 98.44 87 ALA A CA 1
ATOM 664 C C . ALA A 1 87 ? -12.945 0.969 -10.18 1 98.44 87 ALA A C 1
ATOM 666 O O . ALA A 1 87 ? -13.414 2.08 -9.914 1 98.44 87 ALA A O 1
ATOM 667 N N . ALA A 1 88 ? -13.391 -0.168 -9.617 1 98.75 88 ALA A N 1
ATOM 668 C CA . ALA A 1 88 ? -14.453 -0.145 -8.609 1 98.75 88 ALA A CA 1
ATOM 669 C C . ALA A 1 88 ? -14.008 0.618 -7.363 1 98.75 88 ALA A C 1
ATOM 671 O O . ALA A 1 88 ? -14.797 1.352 -6.766 1 98.75 88 ALA A O 1
ATOM 672 N N . PHE A 1 89 ? -12.781 0.43 -6.961 1 98.75 89 PHE A N 1
ATOM 673 C CA . PHE A 1 89 ? -12.227 1.163 -5.828 1 98.75 89 PHE A CA 1
ATOM 674 C C . PHE A 1 89 ? -12.266 2.664 -6.086 1 98.75 89 PHE A C 1
ATOM 676 O O . PHE A 1 89 ? -12.633 3.441 -5.203 1 98.75 89 PHE A O 1
ATOM 683 N N . CYS A 1 90 ? -11.859 3.074 -7.281 1 98.12 90 CYS A N 1
ATOM 684 C CA . CYS A 1 90 ? -11.875 4.484 -7.652 1 98.12 90 CYS A CA 1
ATOM 685 C C . CYS A 1 90 ? -13.297 5.035 -7.641 1 98.12 90 CYS A C 1
ATOM 687 O O . CYS A 1 90 ? -13.531 6.141 -7.148 1 98.12 90 CYS A O 1
ATOM 689 N N . LEU A 1 91 ? -14.227 4.289 -8.141 1 98.19 91 LEU A N 1
ATOM 690 C CA . LEU A 1 91 ? -15.625 4.699 -8.109 1 98.19 91 LEU A CA 1
ATOM 691 C C . LEU A 1 91 ? -16.125 4.816 -6.676 1 98.19 91 LEU A C 1
ATOM 693 O O . LEU A 1 91 ? -16.891 5.73 -6.352 1 98.19 91 LEU A O 1
ATOM 697 N N . GLY A 1 92 ? -15.719 3.848 -5.824 1 98.5 92 GLY A N 1
ATOM 698 C CA . GLY A 1 92 ? -16.047 3.947 -4.41 1 98.5 92 GLY A CA 1
ATOM 699 C C . GLY A 1 92 ? -15.469 5.188 -3.75 1 98.5 92 GLY A C 1
ATOM 700 O O . GLY A 1 92 ? -16.156 5.852 -2.971 1 98.5 92 GLY A O 1
ATOM 701 N N . ALA A 1 93 ? -14.211 5.445 -4.086 1 97.56 93 ALA A N 1
ATOM 702 C CA . ALA A 1 93 ? -13.578 6.641 -3.543 1 97.56 93 ALA A CA 1
ATOM 703 C C . ALA A 1 93 ? -14.359 7.898 -3.91 1 97.56 93 ALA A C 1
ATOM 705 O O . ALA A 1 93 ? -14.578 8.773 -3.066 1 97.56 93 ALA A O 1
ATOM 706 N N . LEU A 1 94 ? -14.828 7.992 -5.188 1 95.56 94 LEU A N 1
ATOM 707 C CA . LEU A 1 94 ? -15.648 9.117 -5.625 1 95.56 94 LEU A CA 1
ATOM 708 C C . LEU A 1 94 ? -16.953 9.172 -4.855 1 95.56 94 LEU A C 1
ATOM 710 O O . LEU A 1 94 ? -17.359 10.234 -4.375 1 95.56 94 LEU A O 1
ATOM 714 N N . PHE A 1 95 ? -17.547 8.078 -4.676 1 96.62 95 PHE A N 1
ATOM 715 C CA . PHE A 1 95 ? -18.859 7.988 -4.02 1 96.62 95 PHE A CA 1
ATOM 716 C C . PHE A 1 95 ? -18.75 8.406 -2.557 1 96.62 95 PHE A C 1
ATOM 718 O O . PHE A 1 95 ? -19.5 9.266 -2.098 1 96.62 95 PHE A O 1
ATOM 725 N N . PHE A 1 96 ? -17.859 7.836 -1.78 1 96.94 96 PHE A N 1
ATOM 726 C CA . PHE A 1 96 ? -17.781 8.062 -0.341 1 96.94 96 PHE A CA 1
ATOM 727 C C . PHE A 1 96 ? -17.25 9.453 -0.036 1 96.94 96 PHE A C 1
ATOM 729 O O . PHE A 1 96 ? -17.656 10.07 0.954 1 96.94 96 PHE A O 1
ATOM 736 N N . ASN A 1 97 ? -16.312 9.906 -0.873 1 93.88 97 ASN A N 1
ATOM 737 C CA . ASN A 1 97 ? -15.898 11.289 -0.695 1 93.88 97 ASN A CA 1
ATOM 738 C C . ASN A 1 97 ? -17.047 12.258 -0.967 1 93.88 97 ASN A C 1
ATOM 740 O O . ASN A 1 97 ? -17.219 13.234 -0.241 1 93.88 97 ASN A O 1
ATOM 744 N N . GLY A 1 98 ? -17.797 11.992 -2 1 91.88 98 GLY A N 1
ATOM 745 C CA . GLY A 1 98 ? -18.984 12.805 -2.277 1 91.88 98 GLY A CA 1
ATOM 746 C C . GLY A 1 98 ? -20 12.766 -1.16 1 91.88 98 GLY A C 1
ATOM 747 O O . GLY A 1 98 ? -20.578 13.797 -0.795 1 91.88 98 GLY A O 1
ATOM 748 N N . LEU A 1 99 ? -20.188 11.633 -0.588 1 92.19 99 LEU A N 1
ATOM 749 C CA . LEU A 1 99 ? -21.141 11.438 0.5 1 92.19 99 LEU A CA 1
ATOM 750 C C . LEU A 1 99 ? -20.781 12.312 1.695 1 92.19 99 LEU A C 1
ATOM 752 O O . LEU A 1 99 ? -21.672 12.906 2.318 1 92.19 99 LEU A O 1
ATOM 756 N N . HIS A 1 100 ? -19.516 12.469 2.025 1 91.19 100 HIS A N 1
ATOM 757 C CA . HIS A 1 100 ? -19.094 13.172 3.23 1 91.19 100 HIS A CA 1
ATOM 758 C C . HIS A 1 100 ? -18.844 14.648 2.947 1 91.19 100 HIS A C 1
ATOM 760 O O . HIS A 1 100 ? -18.641 15.438 3.873 1 91.19 100 HIS A O 1
ATOM 766 N N . ARG A 1 101 ? -18.891 15.086 1.73 1 83.81 101 ARG A N 1
ATOM 767 C CA . ARG A 1 101 ? -18.734 16.5 1.366 1 83.81 101 ARG A CA 1
ATOM 768 C C . ARG A 1 101 ? -20.094 17.172 1.226 1 83.81 101 ARG A C 1
ATOM 770 O O . ARG A 1 101 ? -20.188 18.391 1.306 1 83.81 101 ARG A O 1
ATOM 777 N N . TYR A 1 102 ? -21.094 16.5 0.919 1 71.62 102 TYR A N 1
ATOM 778 C CA . TYR A 1 102 ? -22.406 17.047 0.593 1 71.62 102 TYR A CA 1
ATOM 779 C C . TYR A 1 102 ? -22.922 17.953 1.705 1 71.62 102 TYR A C 1
ATOM 781 O O . TYR A 1 102 ? -23.406 19.047 1.439 1 71.62 102 TYR A O 1
ATOM 789 N N . PRO A 1 103 ? -22.875 17.484 2.906 1 62.31 103 PRO A N 1
ATOM 790 C CA . PRO A 1 103 ? -23.453 18.359 3.924 1 62.31 103 PRO A CA 1
ATOM 791 C C . PRO A 1 103 ? -22.641 19.641 4.133 1 62.31 103 PRO A C 1
ATOM 793 O O . PRO A 1 103 ? -23.156 20.625 4.656 1 62.31 103 PRO A O 1
ATOM 796 N N . ALA A 1 104 ? -21.312 19.594 4.016 1 56.34 104 ALA A N 1
ATOM 797 C CA . ALA A 1 104 ? -20.469 20.75 4.312 1 56.34 104 ALA A CA 1
ATOM 798 C C . ALA A 1 104 ? -20.625 21.828 3.246 1 56.34 104 ALA A C 1
ATOM 800 O O . ALA A 1 104 ? -20.359 23.016 3.506 1 56.34 104 ALA A O 1
ATOM 801 N N . GLY A 1 105 ? -21.531 21.75 2.357 1 51.97 105 GLY A N 1
ATOM 802 C CA . GLY A 1 105 ? -21.703 22.703 1.262 1 51.97 105 GLY A CA 1
ATOM 803 C C . GLY A 1 105 ? -20.578 22.609 0.236 1 51.97 105 GLY A C 1
ATOM 804 O O . GLY A 1 105 ? -19.516 22.078 0.517 1 51.97 105 GLY A O 1
ATOM 805 N N . ALA A 1 106 ? -20.812 22.688 -1.097 1 49.72 106 ALA A N 1
ATOM 806 C CA . ALA A 1 106 ? -20 22.516 -2.289 1 49.72 106 ALA A CA 1
ATOM 807 C C . ALA A 1 106 ? -18.578 23.062 -2.057 1 49.72 106 ALA A C 1
ATOM 809 O O . ALA A 1 106 ? -17.625 22.562 -2.643 1 49.72 106 ALA A O 1
ATOM 810 N N . GLY A 1 107 ? -18.438 23.906 -1.011 1 45.56 107 GLY A N 1
ATOM 811 C CA . GLY A 1 107 ? -17.188 24.641 -0.864 1 45.56 107 GLY A CA 1
ATOM 812 C C . GLY A 1 107 ? -16.312 24.125 0.26 1 45.56 107 GLY A C 1
ATOM 813 O O . GLY A 1 107 ? -15.18 24.594 0.428 1 45.56 107 GLY A O 1
ATOM 814 N N . GLN A 1 108 ? -16.859 23.438 1.192 1 50.62 108 GLN A N 1
ATOM 815 C CA . GLN A 1 108 ? -16.016 23.156 2.357 1 50.62 108 GLN A CA 1
ATOM 816 C C . GLN A 1 108 ? -15.227 21.859 2.17 1 50.62 108 GLN A C 1
ATOM 818 O O . GLN A 1 108 ? -15.773 20.844 1.758 1 50.62 108 GLN A O 1
ATOM 823 N N . SER A 1 109 ? -13.828 21.922 1.969 1 57.03 109 SER A N 1
ATOM 824 C CA . SER A 1 109 ? -12.82 20.891 1.733 1 57.03 109 SER A CA 1
ATOM 825 C C . SER A 1 109 ? -12.797 19.875 2.873 1 57.03 109 SER A C 1
ATOM 827 O O . SER A 1 109 ? -12.156 18.828 2.76 1 57.03 109 SER A O 1
ATOM 829 N N . THR A 1 110 ? -13.695 20.125 3.971 1 64.81 110 THR A N 1
ATOM 830 C CA . THR A 1 110 ? -13.539 19.219 5.109 1 64.81 110 THR A CA 1
ATOM 831 C C . THR A 1 110 ? -14.625 18.156 5.113 1 64.81 110 THR A C 1
ATOM 833 O O . THR A 1 110 ? -15.781 18.438 4.781 1 64.81 110 THR A O 1
ATOM 836 N N . LEU A 1 111 ? -14.297 16.953 5.188 1 71.81 111 LEU A N 1
ATOM 837 C CA . LEU A 1 111 ? -15.227 15.836 5.273 1 71.81 111 LEU A CA 1
ATOM 838 C C . LEU A 1 111 ? -16.016 15.883 6.578 1 71.81 111 LEU A C 1
ATOM 840 O O . LEU A 1 111 ? -15.453 16.141 7.645 1 71.81 111 LEU A O 1
ATOM 844 N N . SER A 1 112 ? -17.281 15.836 6.418 1 78.62 112 SER A N 1
ATOM 845 C CA . SER A 1 112 ? -18.188 15.93 7.555 1 78.62 112 SER A CA 1
ATOM 846 C C . SER A 1 112 ? -18.234 14.633 8.352 1 78.62 112 SER A C 1
ATOM 848 O O . SER A 1 112 ? -18.234 13.539 7.77 1 78.62 112 SER A O 1
ATOM 850 N N . ARG A 1 113 ? -18.266 14.766 9.625 1 88.12 113 ARG A N 1
ATOM 851 C CA . ARG A 1 113 ? -18.375 13.633 10.539 1 88.12 113 ARG A CA 1
ATOM 852 C C . ARG A 1 113 ? -19.797 13.508 11.086 1 88.12 113 ARG A C 1
ATOM 854 O O . ARG A 1 113 ? -19.984 13.18 12.25 1 88.12 113 ARG A O 1
ATOM 861 N N . ARG A 1 114 ? -20.719 13.828 10.227 1 90.75 114 ARG A N 1
ATOM 862 C CA . ARG A 1 114 ? -22.109 13.711 10.648 1 90.75 114 ARG A CA 1
ATOM 863 C C . ARG A 1 114 ? -22.516 12.25 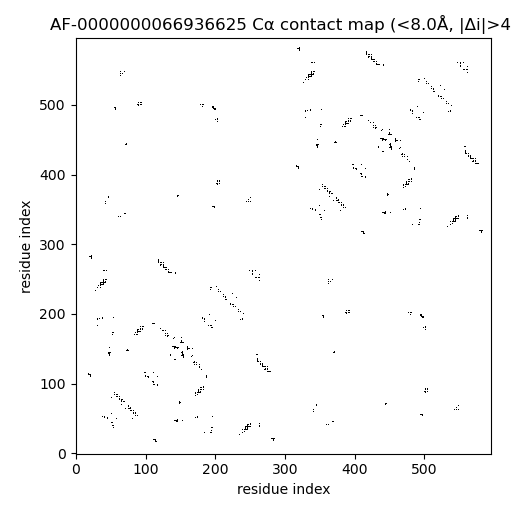10.82 1 90.75 114 ARG A C 1
ATOM 865 O O . ARG A 1 114 ? -22.125 11.398 10.016 1 90.75 114 ARG A O 1
ATOM 872 N N . ARG A 1 115 ? -23.328 12.039 11.75 1 93.12 115 ARG A N 1
ATOM 873 C CA . ARG A 1 115 ? -23.766 10.688 12.078 1 93.12 115 ARG A CA 1
ATOM 874 C C . ARG A 1 115 ? -24.422 10.016 10.867 1 93.12 115 ARG A C 1
ATOM 876 O O . ARG A 1 115 ? -24.094 8.867 10.547 1 93.12 115 ARG A O 1
ATOM 883 N N . VAL A 1 116 ? -25.25 10.727 10.156 1 93.62 116 VAL A N 1
ATOM 884 C CA . VAL A 1 116 ? -26 10.141 9.047 1 93.62 116 VAL A CA 1
ATOM 885 C C . VAL A 1 116 ? -25.031 9.695 7.953 1 93.62 116 VAL A C 1
ATOM 887 O O . VAL A 1 116 ? -25.234 8.656 7.32 1 93.62 116 VAL A O 1
ATOM 890 N N . ASN A 1 117 ? -24 10.477 7.68 1 94.5 117 ASN A N 1
ATOM 891 C CA . ASN A 1 117 ? -23.031 10.133 6.645 1 94.5 117 ASN A CA 1
ATOM 892 C C . ASN A 1 117 ? -22.25 8.875 7.004 1 94.5 117 ASN A C 1
ATOM 894 O O . ASN A 1 117 ? -22.016 8.016 6.148 1 94.5 117 ASN A O 1
ATOM 898 N N . LEU A 1 118 ? -21.922 8.789 8.281 1 95.88 118 LEU A N 1
ATOM 899 C CA . LEU A 1 118 ? -21.188 7.609 8.727 1 95.88 118 LEU A CA 1
ATOM 900 C C . LEU A 1 118 ? -22.078 6.371 8.703 1 95.88 118 LEU A C 1
ATOM 902 O O . LEU A 1 118 ? -21.625 5.289 8.32 1 95.88 118 LEU A O 1
ATOM 906 N N . ILE A 1 119 ? -23.297 6.562 9.055 1 96.69 119 ILE A N 1
ATOM 907 C CA . ILE A 1 119 ? -24.266 5.469 9.039 1 96.69 119 ILE A CA 1
ATOM 908 C C . ILE A 1 119 ? -24.469 4.984 7.609 1 96.69 119 ILE A C 1
ATOM 910 O O . ILE A 1 119 ? -24.359 3.789 7.328 1 96.69 119 ILE A O 1
ATOM 914 N N . VAL A 1 120 ? -24.672 5.891 6.688 1 96.75 120 VAL A N 1
ATOM 915 C CA . VAL A 1 120 ? -24.922 5.535 5.293 1 96.75 120 VAL A CA 1
ATOM 916 C C . VAL A 1 120 ? -23.672 4.91 4.688 1 96.75 120 VAL A C 1
ATOM 918 O O . VAL A 1 120 ? -23.75 3.934 3.938 1 96.75 120 VAL A O 1
ATOM 921 N N . SER A 1 121 ? -22.531 5.477 5.016 1 97.62 121 SER A N 1
ATOM 922 C CA . SER A 1 121 ? -21.266 4.973 4.504 1 97.62 121 SER A CA 1
ATOM 923 C C . SER A 1 121 ? -21.062 3.514 4.891 1 97.62 121 SER A C 1
ATOM 925 O O . SER A 1 121 ? -20.844 2.662 4.027 1 97.62 121 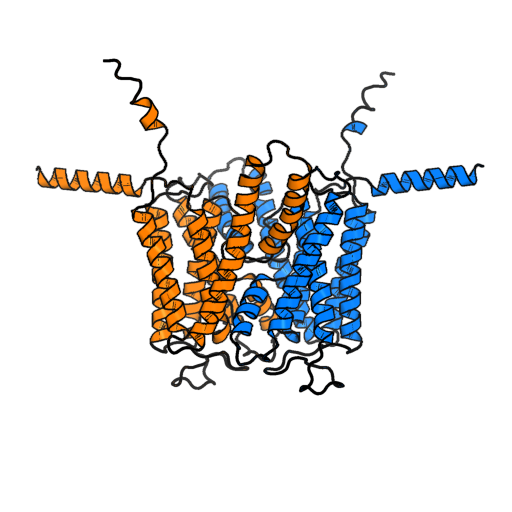SER A O 1
ATOM 927 N N . PHE A 1 122 ? -21.219 3.16 6.172 1 98.25 122 PHE A N 1
ATOM 928 C CA . PHE A 1 122 ? -20.906 1.812 6.629 1 98.25 122 PHE A CA 1
ATOM 929 C C . PHE A 1 122 ? -22.062 0.861 6.344 1 98.25 122 PHE A C 1
ATOM 931 O O . PHE A 1 122 ? -21.859 -0.352 6.25 1 98.25 122 PHE A O 1
ATOM 938 N N . PHE A 1 123 ? -23.297 1.425 6.191 1 98.44 123 PHE A N 1
ATOM 939 C CA . PHE A 1 123 ? -24.391 0.606 5.699 1 98.44 123 PHE A CA 1
ATOM 940 C C . PHE A 1 123 ? -24.109 0.114 4.285 1 98.44 123 PHE A C 1
ATOM 942 O O . PHE A 1 123 ? -24.266 -1.075 3.994 1 98.44 123 PHE A O 1
ATOM 949 N N . THR A 1 124 ? -23.719 1.067 3.453 1 98.69 124 THR A N 1
ATOM 950 C CA . THR A 1 124 ? -23.406 0.738 2.068 1 98.69 124 THR A CA 1
ATOM 951 C C . THR A 1 124 ? -22.281 -0.291 1.998 1 98.69 124 THR A C 1
ATOM 953 O O . THR A 1 124 ? -22.375 -1.271 1.256 1 98.69 124 THR A O 1
ATOM 956 N N . GLN A 1 125 ? -21.25 -0.117 2.754 1 98.75 125 GLN A N 1
ATOM 957 C CA . GLN A 1 125 ? -20.125 -1.052 2.793 1 98.75 125 GLN A CA 1
ATOM 958 C C . GLN A 1 125 ? -20.594 -2.441 3.225 1 98.75 125 GLN A C 1
ATOM 960 O O . GLN A 1 125 ? -20.234 -3.441 2.604 1 98.75 125 GLN A O 1
ATOM 965 N N . THR A 1 126 ? -21.406 -2.475 4.285 1 98.81 126 THR A N 1
ATOM 966 C CA . THR A 1 126 ? -21.906 -3.74 4.809 1 98.81 126 THR A CA 1
ATOM 967 C C . THR A 1 126 ? -22.75 -4.469 3.76 1 98.81 126 THR A C 1
ATOM 969 O O . THR A 1 126 ? -22.547 -5.664 3.527 1 98.81 126 THR A O 1
ATOM 972 N N . VAL A 1 127 ? -23.609 -3.754 3.096 1 98.81 127 VAL A N 1
ATOM 973 C CA . VAL A 1 127 ? -24.5 -4.34 2.096 1 98.81 127 VAL A CA 1
ATOM 974 C C . VAL A 1 127 ? -23.688 -4.945 0.961 1 98.81 127 VAL A C 1
ATOM 976 O O . VAL A 1 127 ? -23.953 -6.055 0.505 1 98.81 127 VAL A O 1
ATOM 979 N N . PHE A 1 128 ? -22.656 -4.25 0.487 1 98.88 128 PHE A N 1
ATOM 980 C CA . PHE A 1 128 ? -21.828 -4.727 -0.613 1 98.88 128 PHE A CA 1
ATOM 981 C C . PHE A 1 128 ? -21.078 -5.996 -0.218 1 98.88 128 PHE A C 1
ATOM 983 O O . PHE A 1 128 ? -20.969 -6.93 -1.017 1 98.88 128 PHE A O 1
ATOM 990 N N . ILE A 1 129 ? -20.594 -6.086 1.044 1 98.81 129 ILE A N 1
ATOM 991 C CA . ILE A 1 129 ? -19.906 -7.293 1.498 1 98.81 129 ILE A CA 1
ATOM 992 C C . ILE A 1 129 ? -20.906 -8.43 1.64 1 98.81 129 ILE A C 1
ATOM 994 O O . ILE A 1 129 ? -20.609 -9.578 1.307 1 98.81 129 ILE A O 1
ATOM 998 N N . VAL A 1 130 ? -22.156 -8.125 2.115 1 98.75 130 VAL A N 1
ATOM 999 C CA . VAL A 1 130 ? -23.203 -9.133 2.273 1 98.75 130 VAL A CA 1
ATOM 1000 C C . VAL A 1 130 ? -23.562 -9.727 0.912 1 98.75 130 VAL A C 1
ATOM 1002 O O . VAL A 1 130 ? -23.703 -10.945 0.777 1 98.75 130 VAL A O 1
ATOM 1005 N N . ILE A 1 131 ? -23.672 -8.891 -0.111 1 98.69 131 ILE A N 1
ATOM 1006 C CA . ILE A 1 131 ? -23.984 -9.375 -1.45 1 98.69 131 ILE A CA 1
ATOM 1007 C C . ILE A 1 131 ? -22.859 -10.281 -1.951 1 98.69 131 ILE A C 1
ATOM 1009 O O . ILE A 1 131 ? -23.125 -11.359 -2.479 1 98.69 131 ILE A O 1
ATOM 1013 N N . ALA A 1 132 ? -21.641 -9.867 -1.803 1 98.31 132 ALA A N 1
ATOM 1014 C CA . ALA A 1 132 ? -20.5 -10.68 -2.213 1 98.31 132 ALA A CA 1
ATOM 1015 C C . ALA A 1 132 ? -20.484 -12.016 -1.472 1 98.31 132 ALA A C 1
ATOM 1017 O O . ALA A 1 132 ? -20.281 -13.07 -2.08 1 98.31 132 ALA A O 1
ATOM 1018 N N . ALA A 1 133 ? -20.719 -11.938 -0.107 1 98.31 133 ALA A N 1
ATOM 1019 C CA . ALA A 1 133 ? -20.75 -13.148 0.705 1 98.31 133 ALA A CA 1
ATOM 1020 C C . ALA A 1 133 ? -21.859 -14.086 0.246 1 98.31 133 ALA A C 1
ATOM 1022 O O . ALA A 1 133 ? -21.672 -15.305 0.212 1 98.31 133 ALA A O 1
ATOM 1023 N N . SER A 1 134 ? -22.984 -13.57 -0.119 1 98.06 134 SER A N 1
ATOM 1024 C CA . SER A 1 134 ? -24.109 -14.367 -0.594 1 98.06 134 SER A CA 1
ATOM 1025 C C . SER A 1 134 ? -23.781 -15.055 -1.912 1 98.06 134 SER A C 1
ATOM 1027 O O . SER A 1 134 ? -24.094 -16.234 -2.096 1 98.06 134 SER A O 1
ATOM 1029 N N . LEU A 1 135 ? -23.125 -14.344 -2.834 1 96 135 LEU A N 1
ATOM 1030 C CA . LEU A 1 135 ? -22.734 -14.922 -4.121 1 96 135 LEU A CA 1
ATOM 1031 C C . LEU A 1 135 ? -21.766 -16.078 -3.928 1 96 135 LEU A C 1
ATOM 1033 O O . LEU A 1 135 ? -21.859 -17.094 -4.613 1 96 135 LEU A O 1
ATOM 1037 N N . VAL A 1 136 ? -20.891 -15.898 -2.994 1 94.81 136 VAL A N 1
ATOM 1038 C CA . VAL A 1 136 ? -19.891 -16.938 -2.717 1 94.81 136 VAL A CA 1
ATOM 1039 C C . VAL A 1 136 ? -20.562 -18.125 -2.035 1 94.81 136 VAL A C 1
ATOM 1041 O O . VAL A 1 136 ? -20.297 -19.281 -2.387 1 94.81 136 VAL A O 1
ATOM 1044 N N . SER A 1 137 ? -21.5 -17.875 -1.111 1 94.44 137 SER A N 1
ATOM 1045 C CA . SER A 1 137 ? -22.141 -18.922 -0.33 1 94.44 137 SER A CA 1
ATOM 1046 C C . SER A 1 137 ? -23.078 -19.75 -1.192 1 94.44 137 SER A C 1
ATOM 1048 O O . SER A 1 137 ? -23.297 -20.938 -0.926 1 94.44 137 SER A O 1
ATOM 1050 N N . THR A 1 138 ? -23.641 -19.141 -2.23 1 92.75 138 THR A N 1
ATOM 1051 C CA . THR A 1 138 ? -24.562 -19.859 -3.102 1 92.75 138 THR A CA 1
ATOM 1052 C C . THR A 1 138 ? -23.812 -20.484 -4.285 1 92.75 138 THR A C 1
ATOM 1054 O O . THR A 1 138 ? -24.438 -20.938 -5.242 1 92.75 138 THR A O 1
ATOM 1057 N N . ASN A 1 139 ? -22.516 -20.391 -4.348 1 90.69 139 ASN A N 1
ATOM 1058 C CA . ASN A 1 139 ? -21.641 -21.016 -5.34 1 90.69 139 ASN A CA 1
ATOM 1059 C C . ASN A 1 139 ? -21.891 -20.453 -6.734 1 90.69 139 ASN A C 1
ATOM 1061 O O . ASN A 1 139 ? -21.891 -21.188 -7.719 1 90.69 139 ASN A O 1
ATOM 1065 N N . GLU A 1 140 ? -22.234 -19.172 -6.773 1 90.06 140 GLU A N 1
ATOM 1066 C CA . GLU A 1 140 ? -22.438 -18.516 -8.062 1 90.06 140 GLU A CA 1
ATOM 1067 C C . GLU A 1 140 ? -21.109 -18.031 -8.641 1 90.06 140 GLU A C 1
ATOM 1069 O O . GLU A 1 140 ? -21 -17.797 -9.852 1 90.06 140 GLU A O 1
ATOM 1074 N N . VAL A 1 141 ? -20.141 -17.859 -7.738 1 92.06 141 VAL A N 1
ATOM 1075 C CA . VAL A 1 141 ? -18.812 -17.375 -8.125 1 92.06 141 VAL A CA 1
ATOM 1076 C C . VAL A 1 141 ? -17.734 -18.281 -7.531 1 92.06 141 VAL A C 1
ATOM 1078 O O . VAL A 1 141 ? -18.047 -19.172 -6.727 1 92.06 141 VAL A O 1
ATOM 1081 N N . SER A 1 142 ? -16.5 -18.094 -7.965 1 90.19 142 SER A N 1
ATOM 1082 C CA . SER 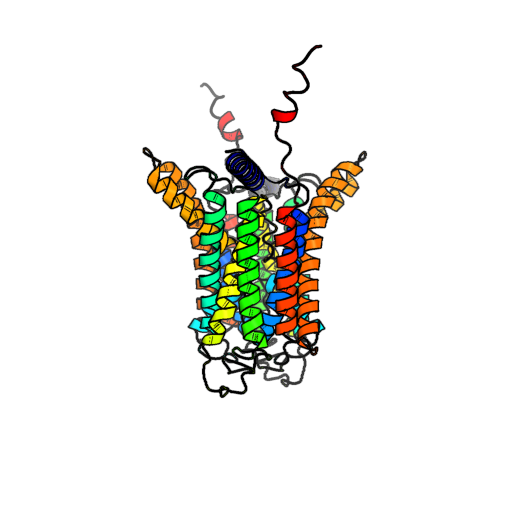A 1 142 ? -15.383 -18.906 -7.473 1 90.19 142 SER A CA 1
ATOM 1083 C C . SER A 1 142 ? -15.297 -18.844 -5.949 1 90.19 142 SER A C 1
ATOM 1085 O O . SER A 1 142 ? -15.43 -17.781 -5.352 1 90.19 142 SER A O 1
ATOM 1087 N N . ASN A 1 143 ? -15.133 -20 -5.352 1 90.19 143 ASN A N 1
ATOM 1088 C CA . ASN A 1 143 ? -15.047 -20.094 -3.896 1 90.19 143 ASN A CA 1
ATOM 1089 C C . ASN A 1 143 ? -14 -21.109 -3.453 1 90.19 143 ASN A C 1
ATOM 1091 O O . ASN A 1 143 ? -13.984 -21.516 -2.293 1 90.19 143 ASN A O 1
ATOM 1095 N N . GLN A 1 144 ? -13.141 -21.562 -4.43 1 88.38 144 GLN A N 1
ATOM 1096 C CA . GLN A 1 144 ? -12.039 -22.484 -4.172 1 88.38 144 GLN A CA 1
ATOM 1097 C C . GLN A 1 144 ? -10.695 -21.828 -4.477 1 88.38 144 GLN A C 1
ATOM 1099 O O . GLN A 1 144 ? -10.633 -20.797 -5.141 1 88.38 144 GLN A O 1
ATOM 1104 N N . PRO A 1 145 ? -9.711 -22.469 -3.941 1 86.56 145 PRO A N 1
ATOM 1105 C CA . PRO A 1 145 ? -8.391 -21.891 -4.211 1 86.56 145 PRO A CA 1
ATOM 1106 C C . PRO A 1 145 ? -8.102 -21.766 -5.707 1 86.56 145 PRO A C 1
ATOM 1108 O O . PRO A 1 145 ? -8.508 -22.625 -6.496 1 86.56 145 PRO A O 1
ATOM 1111 N N . PHE A 1 146 ? -7.367 -20.719 -5.965 1 85 146 PHE A N 1
ATOM 1112 C CA . PHE A 1 146 ? -6.965 -20.438 -7.34 1 85 146 PHE A CA 1
ATOM 1113 C C . PHE A 1 146 ? -6.191 -21.609 -7.934 1 85 146 PHE A C 1
ATOM 1115 O O . PHE A 1 146 ? -5.367 -22.219 -7.254 1 85 146 PHE A O 1
ATOM 1122 N N . VAL A 1 147 ? -6.516 -22 -9.18 1 79.62 147 VAL A N 1
ATOM 1123 C CA . VAL A 1 147 ? -5.797 -23 -9.953 1 79.62 147 VAL A CA 1
ATOM 1124 C C . VAL A 1 147 ? -5.102 -22.344 -11.141 1 79.62 147 VAL A C 1
ATOM 1126 O O . VAL A 1 147 ? -5.727 -21.609 -11.898 1 79.62 147 VAL A O 1
ATOM 1129 N N . ALA A 1 148 ? -3.807 -22.656 -11.242 1 77.69 148 ALA A N 1
ATOM 1130 C CA . ALA A 1 148 ? -3.012 -22.078 -12.32 1 77.69 148 ALA A CA 1
ATOM 1131 C C . ALA A 1 148 ? -3.668 -22.297 -13.68 1 77.69 148 ALA A C 1
ATOM 1133 O O . ALA A 1 148 ? -4.141 -23.406 -13.969 1 77.69 148 ALA A O 1
ATOM 1134 N N . GLY A 1 149 ? -3.787 -21.234 -14.453 1 78.75 149 GLY A N 1
ATOM 1135 C CA . GLY A 1 149 ? -4.301 -21.328 -15.805 1 78.75 149 GLY A CA 1
ATOM 1136 C C . GLY A 1 149 ? -5.809 -21.172 -15.883 1 78.75 149 GLY A C 1
ATOM 1137 O O . GLY A 1 149 ? -6.379 -21.109 -16.984 1 78.75 149 GLY A O 1
ATOM 1138 N N . THR A 1 150 ? -6.473 -21.125 -14.773 1 78.31 150 THR A N 1
ATOM 1139 C CA . THR A 1 150 ? -7.93 -21.031 -14.773 1 78.31 150 THR A CA 1
ATOM 1140 C C . THR A 1 150 ? -8.375 -19.656 -14.289 1 78.31 150 THR A C 1
ATOM 1142 O O . THR A 1 150 ? -7.719 -19.047 -13.43 1 78.31 150 THR A O 1
ATOM 1145 N N . PHE A 1 151 ? -9.461 -19.25 -14.914 1 81.25 151 PHE A N 1
ATOM 1146 C CA . PHE A 1 151 ? -9.992 -17.938 -14.539 1 81.25 151 PHE A CA 1
ATOM 1147 C C . PHE A 1 151 ? -10.852 -18.047 -13.289 1 81.25 151 PHE A C 1
ATOM 1149 O O . PHE A 1 151 ? -10.789 -17.188 -12.414 1 81.25 151 PHE A O 1
ATOM 1156 N N . SER A 1 152 ? -11.672 -19.094 -13.273 1 79.12 152 SER A N 1
ATOM 1157 C CA . SER A 1 152 ? -12.602 -19.328 -12.172 1 79.12 152 SER A CA 1
ATOM 1158 C C . SER A 1 152 ? -12.359 -20.672 -11.516 1 79.12 152 SER A C 1
ATOM 1160 O O . SER A 1 152 ? -12.023 -21.656 -12.188 1 79.12 152 SER A O 1
ATOM 1162 N N . SER A 1 153 ? -12.391 -20.688 -10.234 1 76.06 153 SER A N 1
ATOM 1163 C CA . SER A 1 153 ? -12.203 -21.938 -9.5 1 76.06 153 SER A CA 1
ATOM 1164 C C . SER A 1 153 ? -13.414 -22.25 -8.625 1 76.06 153 SER A C 1
ATOM 1166 O O . SER A 1 153 ? -13.953 -21.359 -7.969 1 76.06 153 SER A O 1
ATOM 1168 N N . GLY A 1 154 ? -13.828 -23.5 -8.625 1 66 154 GLY A N 1
ATOM 1169 C CA . GLY A 1 154 ? -14.828 -24 -7.688 1 66 154 GLY A CA 1
ATOM 1170 C C . GLY A 1 154 ? -16.203 -24.156 -8.312 1 66 154 GLY A C 1
ATOM 1171 O O . GLY A 1 154 ? -17.078 -24.812 -7.738 1 66 154 GLY A O 1
ATOM 1172 N N . ASN A 1 155 ? -16.516 -23.344 -9.281 1 61.66 155 ASN A N 1
ATOM 1173 C CA . ASN A 1 155 ? -17.875 -23.547 -9.742 1 61.66 155 ASN A CA 1
ATOM 1174 C C . ASN A 1 155 ? -18.031 -24.875 -10.492 1 61.66 155 ASN A C 1
ATOM 1176 O O . ASN A 1 155 ? -17.312 -25.109 -11.469 1 61.66 155 ASN A O 1
ATOM 1180 N N . ASP A 1 156 ? -18.547 -25.766 -9.797 1 58.25 156 ASP A N 1
ATOM 1181 C CA . ASP A 1 156 ? -18.781 -27.094 -10.367 1 58.25 156 ASP A CA 1
ATOM 1182 C C . ASP A 1 156 ? -19.594 -27 -11.656 1 58.25 156 ASP A C 1
ATOM 1184 O O . ASP A 1 156 ? -19.516 -27.891 -12.5 1 58.25 156 ASP A O 1
ATOM 1188 N N . GLU A 1 157 ? -20.359 -25.969 -11.703 1 58.84 157 GLU A N 1
ATOM 1189 C CA . GLU A 1 157 ? -21.281 -25.953 -12.828 1 58.84 157 GLU A CA 1
ATOM 1190 C C . GLU A 1 157 ? -20.609 -25.422 -14.086 1 58.84 157 GLU A C 1
ATOM 1192 O O . GLU A 1 157 ? -21.016 -25.734 -15.203 1 58.84 157 GLU A O 1
ATOM 1197 N N . ILE A 1 158 ? -19.609 -24.672 -13.852 1 59.97 158 ILE A N 1
ATOM 1198 C CA . ILE A 1 158 ? -18.953 -24.062 -15.008 1 59.97 158 ILE A CA 1
ATOM 1199 C C . ILE A 1 158 ? -17.609 -24.734 -15.258 1 59.97 158 ILE A C 1
ATOM 1201 O O . ILE A 1 158 ? -16.75 -24.797 -14.367 1 59.97 158 ILE A O 1
ATOM 1205 N N . PRO A 1 159 ? -17.609 -25.391 -16.344 1 60.5 159 PRO A N 1
ATOM 1206 C CA . PRO A 1 159 ? -16.328 -26 -16.672 1 60.5 159 PRO A CA 1
ATOM 1207 C C . PRO A 1 159 ? -15.156 -25.047 -16.516 1 60.5 159 PRO A C 1
ATOM 1209 O O . PRO A 1 159 ? -15.312 -23.828 -16.719 1 60.5 159 PRO A O 1
ATOM 1212 N N . SER A 1 160 ? -14.094 -25.469 -15.938 1 59.47 160 SER A N 1
ATOM 1213 C CA . SER A 1 160 ? -12.875 -24.703 -15.672 1 59.47 160 SER A CA 1
ATOM 1214 C C . SER A 1 160 ? -12.43 -23.922 -16.906 1 59.47 160 SER A C 1
ATOM 1216 O O . SER A 1 160 ? -11.758 -22.891 -16.781 1 59.47 160 SER A O 1
ATOM 1218 N N . SER A 1 161 ? -12.938 -24.391 -17.984 1 62.41 161 SER A N 1
ATOM 1219 C CA . SER A 1 161 ? -12.539 -23.781 -19.25 1 62.41 161 SER A CA 1
ATOM 1220 C C . SER A 1 161 ? -13.352 -22.516 -19.531 1 62.41 161 SER A C 1
ATOM 1222 O O . SER A 1 161 ? -12.938 -21.672 -20.344 1 62.41 161 SER A O 1
ATOM 1224 N N . MET A 1 162 ? -14.422 -22.406 -18.828 1 65 162 MET A N 1
ATOM 1225 C CA . MET A 1 162 ? -15.305 -21.297 -19.141 1 65 162 MET A CA 1
ATOM 1226 C C . MET A 1 162 ? -15.062 -20.125 -18.188 1 65 162 MET A C 1
ATOM 1228 O O . MET A 1 162 ? -14.789 -20.344 -17 1 65 162 MET A O 1
ATOM 1232 N N . ILE A 1 163 ? -14.969 -19.062 -18.828 1 71.94 163 ILE A N 1
ATOM 1233 C CA . ILE A 1 163 ? -14.797 -17.812 -18.094 1 71.94 163 ILE A CA 1
ATOM 1234 C C . ILE A 1 163 ? -16.109 -17.422 -17.438 1 71.94 163 ILE A C 1
ATOM 1236 O O . ILE A 1 163 ? -17.156 -17.344 -18.094 1 71.94 163 ILE A O 1
ATOM 1240 N N . ASN A 1 164 ? -16.125 -17.422 -16.109 1 78.56 164 ASN A N 1
ATOM 1241 C CA . ASN A 1 164 ? -17.25 -16.875 -15.375 1 78.56 164 ASN A CA 1
ATOM 1242 C C . ASN A 1 164 ? -17.031 -15.406 -15.016 1 78.56 164 ASN A C 1
ATOM 1244 O O . ASN A 1 164 ? -16.469 -15.094 -13.969 1 78.56 164 ASN A O 1
ATOM 1248 N N . PHE A 1 165 ? -17.547 -14.484 -15.789 1 85.81 165 PHE A N 1
ATOM 1249 C CA . PHE A 1 165 ? -17.359 -13.062 -15.578 1 85.81 165 PHE A CA 1
ATOM 1250 C C . PHE A 1 165 ? -18.125 -12.578 -14.352 1 85.81 165 PHE A C 1
ATOM 1252 O O . PHE A 1 165 ? -17.875 -11.477 -13.852 1 85.81 165 PHE A O 1
ATOM 1259 N N . LEU A 1 166 ? -18.938 -13.531 -13.844 1 89.44 166 LEU A N 1
ATOM 1260 C CA . LEU A 1 166 ? -19.656 -13.172 -12.625 1 89.44 166 LEU A CA 1
ATOM 1261 C C . LEU A 1 166 ? -18.703 -13.023 -11.453 1 89.44 166 LEU A C 1
ATOM 1263 O O . LEU A 1 166 ? -19.031 -12.398 -10.445 1 89.44 166 LEU A O 1
ATOM 1267 N N . ASP A 1 167 ? -17.469 -13.586 -11.531 1 92.31 167 ASP A N 1
ATOM 1268 C CA . ASP A 1 167 ? -16.453 -13.43 -10.5 1 92.31 167 ASP A CA 1
ATOM 1269 C C . ASP A 1 167 ? -16.078 -11.961 -10.32 1 92.31 167 ASP A C 1
ATOM 1271 O O . ASP A 1 167 ? -15.609 -11.562 -9.25 1 92.31 167 ASP A O 1
ATOM 1275 N N . LEU A 1 168 ? -16.312 -11.133 -11.352 1 95.94 168 LEU A N 1
ATOM 1276 C CA . LEU A 1 168 ? -15.945 -9.719 -11.297 1 95.94 168 LEU A CA 1
ATOM 1277 C C . LEU A 1 168 ? -16.906 -8.945 -10.398 1 95.94 168 LEU A C 1
ATOM 1279 O O . LEU A 1 168 ? -16.562 -7.871 -9.898 1 95.94 168 LEU A O 1
ATOM 1283 N N . CYS A 1 169 ? -18.062 -9.484 -10.125 1 96.81 169 CYS A N 1
ATOM 1284 C CA . CYS A 1 169 ? -19.094 -8.773 -9.375 1 96.81 169 CYS A CA 1
ATOM 1285 C C . CYS A 1 169 ? -18.688 -8.609 -7.914 1 96.81 169 CYS A C 1
ATOM 1287 O O . CYS A 1 169 ? -18.594 -7.484 -7.414 1 96.81 169 CYS A O 1
ATOM 1289 N N . PRO A 1 170 ? -18.391 -9.758 -7.211 1 97.62 170 PRO A N 1
ATOM 1290 C CA . PRO A 1 170 ? -17.953 -9.562 -5.828 1 97.62 170 PRO A CA 1
ATOM 1291 C C . PRO A 1 170 ? -16.656 -8.773 -5.727 1 97.62 170 PRO A C 1
ATOM 1293 O O . PRO A 1 170 ? -16.469 -8.008 -4.777 1 97.62 170 PRO A O 1
ATOM 1296 N N . ILE A 1 171 ? -15.734 -8.914 -6.684 1 98.19 171 ILE A N 1
ATOM 1297 C CA . ILE A 1 171 ? -14.492 -8.156 -6.711 1 98.19 171 ILE A CA 1
ATOM 1298 C C . ILE A 1 171 ? -14.797 -6.664 -6.77 1 98.19 171 ILE A C 1
ATOM 1300 O O . ILE A 1 171 ? -14.234 -5.879 -6 1 98.19 171 ILE A O 1
ATOM 1304 N N . ALA A 1 172 ? -15.75 -6.305 -7.609 1 98.62 172 ALA A N 1
ATOM 1305 C CA . ALA A 1 172 ? -16.125 -4.902 -7.773 1 98.62 172 ALA A CA 1
ATOM 1306 C C . ALA A 1 172 ? -16.781 -4.359 -6.508 1 98.62 172 ALA A C 1
ATOM 1308 O O . ALA A 1 172 ? -16.438 -3.271 -6.039 1 98.62 172 ALA A O 1
ATOM 1309 N N . LEU A 1 173 ? -17.656 -5.125 -5.938 1 98.75 173 LEU A N 1
ATOM 1310 C CA . LEU A 1 173 ? -18.422 -4.676 -4.781 1 98.75 173 LEU A CA 1
ATOM 1311 C C . LEU A 1 173 ? -17.516 -4.48 -3.568 1 98.75 173 LEU A C 1
ATOM 1313 O O . LEU A 1 173 ? -17.609 -3.461 -2.881 1 98.75 173 LEU A O 1
ATOM 1317 N N . ILE A 1 174 ? -16.625 -5.441 -3.342 1 98.81 174 ILE A N 1
ATOM 1318 C CA . ILE A 1 174 ? -15.766 -5.383 -2.168 1 98.81 174 ILE A CA 1
ATOM 1319 C C . ILE A 1 174 ? -14.719 -4.285 -2.35 1 98.81 174 ILE A C 1
ATOM 1321 O O . ILE A 1 174 ? -14.398 -3.562 -1.404 1 98.81 174 ILE A O 1
ATOM 1325 N N . SER A 1 175 ? -14.195 -4.145 -3.58 1 98.81 175 SER A N 1
ATOM 1326 C CA . SER A 1 175 ? -13.234 -3.074 -3.838 1 98.81 175 SER A CA 1
ATOM 1327 C C . SER A 1 175 ? -13.883 -1.702 -3.691 1 98.81 175 SER A C 1
ATOM 1329 O O . SER A 1 175 ? -13.266 -0.771 -3.17 1 98.81 175 SER A O 1
ATOM 1331 N N . PHE A 1 176 ? -15.125 -1.572 -4.129 1 98.75 176 PHE A N 1
ATOM 1332 C CA . PHE A 1 176 ? -15.883 -0.332 -3.998 1 98.75 176 PHE A CA 1
ATOM 1333 C C . PHE A 1 176 ? -16.016 0.068 -2.533 1 98.75 176 PHE A C 1
ATOM 1335 O O . PHE A 1 176 ? -15.688 1.193 -2.158 1 98.75 176 PHE A O 1
ATOM 1342 N N . GLN A 1 177 ? -16.438 -0.872 -1.743 1 98.44 177 GLN A N 1
ATOM 1343 C CA . GLN A 1 177 ? -16.703 -0.543 -0.346 1 98.44 177 GLN A CA 1
ATOM 1344 C C . GLN A 1 177 ? -15.398 -0.276 0.41 1 98.44 177 GLN A C 1
ATOM 1346 O O . GLN A 1 177 ? -15.383 0.499 1.368 1 98.44 177 GLN A O 1
ATOM 1351 N N . ALA A 1 178 ? -14.25 -0.875 -0.008 1 98.38 178 ALA A N 1
ATOM 1352 C CA . ALA A 1 178 ? -12.953 -0.673 0.639 1 98.38 178 ALA A CA 1
ATOM 1353 C C . ALA A 1 178 ? -12.562 0.803 0.639 1 98.38 178 ALA A C 1
ATOM 1355 O O . ALA A 1 178 ? -11.922 1.281 1.574 1 98.38 178 ALA A O 1
ATOM 1356 N N . ALA A 1 179 ? -12.984 1.558 -0.401 1 98.25 179 ALA A N 1
ATOM 1357 C CA . ALA A 1 179 ? -12.688 2.984 -0.499 1 98.25 179 ALA A CA 1
ATOM 1358 C C . ALA A 1 179 ? -13.336 3.758 0.647 1 98.25 179 ALA A C 1
ATOM 1360 O O . ALA A 1 179 ? -12.836 4.812 1.051 1 98.25 179 ALA A O 1
ATOM 1361 N N . GLY A 1 180 ? -14.445 3.238 1.189 1 97.62 180 GLY A N 1
ATOM 1362 C CA . GLY A 1 180 ? -15.117 3.889 2.301 1 97.62 180 GLY A CA 1
ATOM 1363 C C . GLY A 1 180 ? -14.289 3.92 3.57 1 97.62 180 GLY A C 1
ATOM 1364 O O . GLY A 1 180 ? -14.32 4.902 4.316 1 97.62 180 GLY A O 1
ATOM 1365 N N . GLN A 1 181 ? -13.531 2.854 3.797 1 97 181 GLN A N 1
ATOM 1366 C CA . GLN A 1 181 ? -12.656 2.799 4.961 1 97 181 GLN A CA 1
ATOM 1367 C C . GLN A 1 181 ? -11.531 3.818 4.848 1 97 181 GLN A C 1
ATOM 1369 O O . GLN A 1 181 ? -11.125 4.418 5.844 1 97 181 GLN A O 1
ATOM 1374 N N . VAL A 1 182 ? -11.039 3.951 3.637 1 96.94 182 VAL A N 1
ATOM 1375 C CA . VAL A 1 182 ? -9.969 4.918 3.418 1 96.94 182 VAL A CA 1
ATOM 1376 C C . VAL A 1 182 ? -10.5 6.332 3.641 1 96.94 182 VAL A C 1
ATOM 1378 O O . VAL A 1 182 ? -9.805 7.18 4.215 1 96.94 182 VAL A O 1
ATOM 1381 N N . THR A 1 183 ? -11.727 6.602 3.221 1 96.19 183 THR A N 1
ATOM 1382 C CA . THR A 1 183 ? -12.352 7.906 3.424 1 96.19 183 THR A CA 1
ATOM 1383 C C . THR A 1 183 ? -12.445 8.234 4.91 1 96.19 183 THR A C 1
ATOM 1385 O O . THR A 1 183 ? -12.242 9.375 5.312 1 96.19 183 THR A O 1
ATOM 1388 N N . LEU A 1 184 ? -12.75 7.207 5.699 1 95 184 LEU A N 1
ATOM 1389 C CA . LEU A 1 184 ? -12.797 7.398 7.145 1 95 184 LEU A CA 1
ATOM 1390 C C . LEU A 1 184 ? -11.438 7.859 7.676 1 95 184 LEU A C 1
ATOM 1392 O O . LEU A 1 184 ? -11.367 8.758 8.516 1 95 184 LEU A O 1
ATOM 1396 N N . SER A 1 185 ? -10.398 7.238 7.199 1 93.88 185 SER A N 1
ATOM 1397 C CA . SER A 1 185 ? -9.047 7.621 7.605 1 93.88 185 SER A CA 1
ATOM 1398 C C . SER A 1 185 ? -8.758 9.078 7.27 1 93.88 185 SER A C 1
ATOM 1400 O 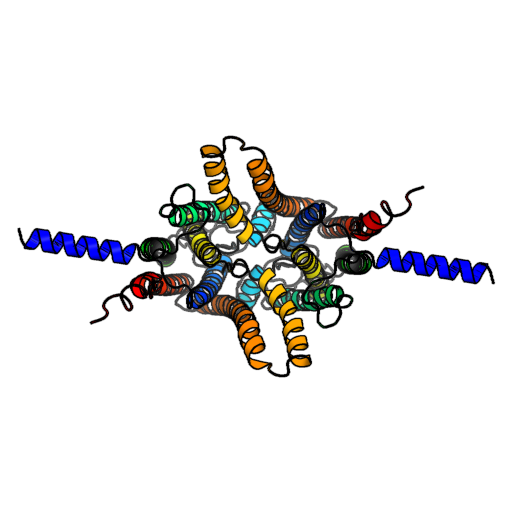O . SER A 1 185 ? -8.172 9.805 8.078 1 93.88 185 SER A O 1
ATOM 1402 N N . ARG A 1 186 ? -9.211 9.523 6.109 1 91.5 186 ARG A N 1
ATOM 1403 C CA . ARG A 1 186 ? -9.023 10.906 5.695 1 91.5 186 ARG A CA 1
ATOM 1404 C C . ARG A 1 186 ? -9.867 11.852 6.543 1 91.5 186 ARG A C 1
ATOM 1406 O O . ARG A 1 186 ? -9.414 12.938 6.914 1 91.5 186 ARG A O 1
ATOM 1413 N N . MET A 1 187 ? -10.992 11.414 6.855 1 90.19 187 MET A N 1
ATOM 1414 C CA . MET A 1 187 ? -11.906 12.219 7.656 1 90.19 187 MET A CA 1
ATOM 1415 C C . MET A 1 187 ? -11.344 12.453 9.055 1 90.19 187 MET A C 1
ATOM 1417 O O . MET A 1 187 ? -11.539 13.523 9.633 1 90.19 187 MET A O 1
ATOM 1421 N N . LEU A 1 188 ? -10.648 11.508 9.547 1 88.81 188 LEU A N 1
ATOM 1422 C CA . LEU A 1 188 ? -10.07 11.586 10.891 1 88.81 188 LEU A CA 1
ATOM 1423 C C . LEU A 1 188 ? -8.695 12.234 10.852 1 88.81 188 LEU A C 1
ATOM 1425 O O . LEU A 1 188 ? -8.031 12.352 11.883 1 88.81 188 LEU A O 1
ATOM 1429 N N . SER A 1 189 ? -8.156 12.586 9.672 1 87.69 189 SER A N 1
ATOM 1430 C CA . SER A 1 189 ? -6.875 13.25 9.461 1 87.69 189 SER A CA 1
ATOM 1431 C C . SER A 1 189 ? -5.719 12.359 9.922 1 87.69 189 SER A C 1
ATOM 1433 O O . SER A 1 189 ? -4.746 12.852 10.5 1 87.69 189 SER A O 1
ATOM 1435 N N . VAL A 1 190 ? -5.938 11.086 9.828 1 88 190 VAL A N 1
ATOM 1436 C CA . VAL A 1 190 ? -4.867 10.125 10.062 1 88 190 VAL A CA 1
ATOM 1437 C C . VAL A 1 190 ? -4.461 9.461 8.75 1 88 190 VAL A C 1
ATOM 1439 O O . VAL A 1 190 ? -4.621 8.25 8.578 1 88 190 VAL A O 1
ATOM 1442 N N . VAL A 1 191 ? -3.832 10.141 7.914 1 86.5 191 VAL A N 1
ATOM 1443 C CA . VAL A 1 191 ? -3.543 9.797 6.527 1 86.5 191 VAL A CA 1
ATOM 1444 C C . VAL A 1 191 ? -2.604 8.594 6.48 1 86.5 191 VAL A C 1
ATOM 1446 O O . VAL A 1 191 ? -2.6 7.84 5.508 1 86.5 191 VAL A O 1
ATOM 1449 N N . GLU A 1 192 ? -1.925 8.344 7.562 1 87.94 192 GLU A N 1
ATOM 1450 C CA . GLU A 1 192 ? -0.94 7.266 7.609 1 87.94 192 GLU A CA 1
ATOM 1451 C C . GLU A 1 192 ? -1.605 5.918 7.883 1 87.94 192 GLU A C 1
ATOM 1453 O O . GLU A 1 192 ? -0.966 4.871 7.773 1 87.94 192 GLU A O 1
ATOM 1458 N N . LEU A 1 193 ? -2.932 5.965 8.219 1 91.19 193 LEU A N 1
ATOM 1459 C CA . LEU A 1 193 ? -3.643 4.727 8.523 1 91.19 193 LEU A CA 1
ATOM 1460 C C . LEU A 1 193 ? -4.832 4.535 7.594 1 91.19 193 LEU A C 1
ATOM 1462 O O . LEU A 1 193 ? -5.98 4.5 8.039 1 91.19 193 LEU A O 1
ATOM 1466 N N . PRO A 1 194 ? -4.617 4.211 6.363 1 92 194 PRO A N 1
ATOM 1467 C CA . PRO A 1 194 ? -5.723 4.102 5.406 1 92 194 PRO A CA 1
ATOM 1468 C C . PRO A 1 194 ? -6.422 2.748 5.465 1 92 194 PRO A C 1
ATOM 1470 O O . PRO A 1 194 ? -7.375 2.508 4.719 1 92 194 PRO A O 1
ATOM 1473 N N . THR A 1 195 ? -6.055 1.809 6.309 1 94.38 195 THR A N 1
ATOM 1474 C CA . THR A 1 195 ? -6.684 0.532 6.625 1 94.38 195 THR A CA 1
ATOM 1475 C C . THR A 1 195 ? -6.328 -0.521 5.582 1 94.38 195 THR A C 1
ATOM 1477 O O . THR A 1 195 ? -6.645 -1.701 5.75 1 94.38 195 THR A O 1
ATOM 1480 N N . ILE A 1 196 ? -5.68 -0.104 4.434 1 94.75 196 ILE A N 1
ATOM 1481 C CA . ILE A 1 196 ? -5.438 -1.047 3.346 1 94.75 196 ILE A CA 1
ATOM 1482 C C . ILE A 1 196 ? -3.961 -1.013 2.953 1 94.75 196 ILE A C 1
ATOM 1484 O O . ILE A 1 196 ? -3.562 -1.619 1.957 1 94.75 196 ILE A O 1
ATOM 1488 N N . VAL A 1 197 ? -3.137 -0.258 3.65 1 93.88 197 VAL A N 1
ATOM 1489 C CA . VAL A 1 197 ? -1.723 -0.08 3.334 1 93.88 197 VAL A CA 1
ATOM 1490 C C . VAL A 1 197 ? -0.878 -0.337 4.582 1 93.88 197 VAL A C 1
ATOM 1492 O O . VAL A 1 197 ? -1.119 0.257 5.633 1 93.88 197 VAL A O 1
ATOM 1495 N N . LEU A 1 198 ? 0.176 -1.209 4.43 1 95.44 198 LEU A N 1
ATOM 1496 C CA . LEU A 1 198 ? 1.041 -1.486 5.57 1 95.44 198 LEU A CA 1
ATOM 1497 C C . LEU A 1 198 ? 2.484 -1.104 5.266 1 95.44 198 LEU A C 1
ATOM 1499 O O . LEU A 1 198 ? 3.299 -0.954 6.18 1 95.44 198 LEU A O 1
ATOM 1503 N N . SER A 1 199 ? 2.898 -0.986 4.012 1 96 199 SER A N 1
ATOM 1504 C CA . SER A 1 199 ? 4.297 -0.747 3.666 1 96 199 SER A CA 1
ATOM 1505 C C . SER A 1 199 ? 4.816 0.531 4.316 1 96 199 SER A C 1
ATOM 1507 O O . SER A 1 199 ? 5.84 0.513 5.004 1 96 199 SER A O 1
ATOM 1509 N N . ALA A 1 200 ? 4.051 1.589 4.078 1 94.06 200 ALA A N 1
ATOM 1510 C CA . ALA A 1 200 ? 4.441 2.855 4.695 1 94.06 200 ALA A CA 1
ATOM 1511 C C . ALA A 1 200 ? 4.352 2.777 6.215 1 94.06 200 ALA A C 1
ATOM 1513 O O . ALA A 1 200 ? 5.148 3.398 6.922 1 94.06 200 ALA A O 1
ATOM 1514 N N . LEU A 1 201 ? 3.424 2.027 6.676 1 94.44 201 LEU A N 1
ATOM 1515 C CA . LEU A 1 201 ? 3.248 1.878 8.117 1 94.44 201 LEU A CA 1
ATOM 1516 C C . LEU A 1 201 ? 4.426 1.131 8.734 1 94.44 201 LEU A C 1
ATOM 1518 O O . LEU A 1 201 ? 4.895 1.487 9.812 1 94.44 201 LEU A O 1
ATOM 1522 N N . TYR A 1 202 ? 4.887 0.056 8.07 1 96.69 202 TYR A N 1
ATOM 1523 C CA . TYR A 1 202 ? 6.09 -0.635 8.516 1 96.69 202 TYR A CA 1
ATOM 1524 C C . TYR A 1 202 ? 7.258 0.336 8.648 1 96.69 202 TYR A C 1
ATOM 1526 O O . TYR A 1 202 ? 7.977 0.317 9.656 1 96.69 202 TYR A O 1
ATOM 1534 N N . HIS A 1 203 ? 7.43 1.129 7.648 1 96.31 203 HIS A N 1
ATOM 1535 C CA . HIS A 1 203 ? 8.516 2.102 7.652 1 96.31 203 HIS A CA 1
ATOM 1536 C C . HIS A 1 203 ? 8.375 3.082 8.812 1 96.31 203 HIS A C 1
ATOM 1538 O O . HIS A 1 203 ? 9.344 3.34 9.531 1 96.31 203 HIS A O 1
ATOM 1544 N N . ASP A 1 204 ? 7.168 3.59 9.047 1 93.69 204 ASP A N 1
ATOM 1545 C CA . ASP A 1 204 ? 6.926 4.598 10.078 1 93.69 204 ASP A CA 1
ATOM 1546 C C . ASP A 1 204 ? 7.129 4.016 11.477 1 93.69 204 ASP A C 1
ATOM 1548 O O . ASP A 1 204 ? 7.645 4.691 12.367 1 93.69 204 ASP A O 1
ATOM 1552 N N . VAL A 1 205 ? 6.668 2.803 11.656 1 93.38 205 VAL A N 1
ATOM 1553 C CA . VAL A 1 205 ? 6.848 2.152 12.953 1 93.38 205 VAL A CA 1
ATOM 1554 C C . VAL A 1 205 ? 8.336 1.977 13.242 1 93.38 205 VAL A C 1
ATOM 1556 O O . VAL A 1 205 ? 8.789 2.195 14.367 1 93.38 205 VAL A O 1
ATOM 1559 N N . CYS A 1 206 ? 9.148 1.606 12.258 1 93.12 206 CYS A N 1
ATOM 1560 C CA . CYS A 1 206 ? 10.594 1.466 12.422 1 93.12 206 CYS A CA 1
ATOM 1561 C C . CYS A 1 206 ? 11.242 2.814 12.703 1 93.12 206 CYS A C 1
ATOM 1563 O O . CYS A 1 206 ? 12.133 2.916 13.555 1 93.12 206 CYS A O 1
ATOM 1565 N N . ALA A 1 207 ? 10.789 3.842 12 1 90.12 207 ALA A N 1
ATOM 1566 C CA . ALA A 1 207 ? 11.289 5.191 12.242 1 90.12 207 ALA A CA 1
ATOM 1567 C C . ALA A 1 207 ? 10.977 5.652 13.664 1 90.12 207 ALA A C 1
ATOM 1569 O O . ALA A 1 207 ? 11.781 6.34 14.289 1 90.12 207 ALA A O 1
ATOM 1570 N N . ASP A 1 208 ? 9.797 5.266 14.141 1 86.31 208 ASP A N 1
ATOM 1571 C CA . ASP A 1 208 ? 9.352 5.645 15.477 1 86.31 208 ASP A CA 1
ATOM 1572 C C . ASP A 1 208 ? 10.234 5.02 16.547 1 86.31 208 ASP A C 1
ATOM 1574 O O . ASP A 1 208 ? 10.305 5.52 17.672 1 86.31 208 ASP A O 1
ATOM 1578 N N . LEU A 1 209 ? 10.844 3.932 16.25 1 83.94 209 LEU A N 1
ATOM 1579 C CA . LEU A 1 209 ? 11.711 3.266 17.203 1 83.94 209 LEU A CA 1
ATOM 1580 C C . LEU A 1 209 ? 12.867 4.176 17.625 1 83.94 209 LEU A C 1
ATOM 1582 O O . LEU A 1 209 ? 13.352 4.094 18.75 1 83.94 209 LEU A O 1
ATOM 1586 N N . TYR A 1 210 ? 13.312 5.102 16.781 1 79.12 210 TYR A N 1
ATOM 1587 C CA . TYR A 1 210 ? 14.352 6.066 17.109 1 79.12 210 TYR A CA 1
ATOM 1588 C C . TYR A 1 210 ? 13.836 7.094 18.125 1 79.12 210 TYR A C 1
ATOM 1590 O O . TYR A 1 210 ? 14.586 7.547 18.984 1 79.12 210 TYR A O 1
ATOM 1598 N N . ASN A 1 211 ? 12.555 7.379 17.938 1 72.12 211 ASN A N 1
ATOM 1599 C CA . ASN A 1 211 ? 11.977 8.336 18.875 1 72.12 211 ASN A CA 1
ATOM 1600 C C . ASN A 1 211 ? 11.836 7.738 20.266 1 72.12 211 ASN A C 1
ATOM 1602 O O . ASN A 1 211 ? 12.008 8.438 21.266 1 72.12 211 ASN A O 1
ATOM 1606 N N . ILE A 1 212 ? 11.5 6.504 20.281 1 64.94 212 ILE A N 1
ATOM 1607 C CA . ILE A 1 212 ? 11.398 5.82 21.562 1 64.94 212 ILE A CA 1
ATOM 1608 C C . ILE A 1 212 ? 12.766 5.785 22.25 1 64.94 212 ILE A C 1
ATOM 1610 O O . ILE A 1 212 ? 12.883 6.059 23.438 1 64.94 212 ILE A O 1
ATOM 1614 N N . ARG A 1 213 ? 13.805 5.57 21.5 1 61.59 213 ARG A N 1
ATOM 1615 C CA . ARG A 1 213 ? 15.164 5.516 22.031 1 61.59 213 ARG A CA 1
ATOM 1616 C C . ARG A 1 213 ? 15.602 6.883 22.547 1 61.59 213 ARG A C 1
ATOM 1618 O O . ARG A 1 213 ? 16.156 6.984 23.656 1 61.59 213 ARG A O 1
ATOM 1625 N N . ASP A 1 214 ? 15.25 7.875 21.75 1 61.19 214 ASP A N 1
ATOM 1626 C CA . ASP A 1 214 ? 15.641 9.227 22.141 1 61.19 214 ASP A CA 1
ATOM 1627 C C . ASP A 1 214 ? 14.883 9.664 23.391 1 61.19 214 ASP A C 1
ATOM 1629 O O . ASP A 1 214 ? 15.445 10.336 24.266 1 61.19 214 ASP A O 1
ATOM 1633 N N . SER A 1 215 ? 13.578 9.336 23.281 1 55.84 215 SER A N 1
ATOM 1634 C CA . SER A 1 215 ? 12.773 9.672 24.453 1 55.84 215 SER A CA 1
ATOM 1635 C C . SER A 1 215 ? 13.273 8.945 25.688 1 55.84 215 SER A C 1
ATOM 1637 O O . SER A 1 215 ? 13.281 9.508 26.797 1 55.84 215 SER A O 1
ATOM 1639 N N . TRP A 1 216 ? 13.586 7.789 25.453 1 52.25 216 TRP A N 1
ATOM 1640 C CA . TRP A 1 216 ? 14.125 7.02 26.562 1 52.25 216 TRP A CA 1
ATOM 1641 C C . TRP A 1 216 ? 15.406 7.648 27.094 1 52.25 216 TRP A C 1
ATOM 1643 O O . TRP A 1 216 ? 15.633 7.699 28.312 1 52.25 216 TRP A O 1
ATOM 1653 N N . ARG A 1 217 ? 16.203 8.398 26.312 1 51.75 217 ARG A N 1
ATOM 1654 C CA . ARG A 1 217 ? 17.453 9.008 26.734 1 51.75 217 ARG A CA 1
ATOM 1655 C C . ARG A 1 217 ? 17.219 10.359 27.391 1 51.75 217 ARG A C 1
ATOM 1657 O O . ARG A 1 217 ? 17.906 10.727 28.344 1 51.75 217 ARG A O 1
ATOM 1664 N N . LYS A 1 218 ? 16.391 11.289 26.797 1 52.06 218 LYS A N 1
ATOM 1665 C CA . LYS A 1 218 ? 16.219 12.656 27.297 1 52.06 218 LYS A CA 1
ATOM 1666 C C . LYS A 1 218 ? 15.336 12.688 28.547 1 52.06 218 LYS A C 1
ATOM 1668 O O . LYS A 1 218 ? 15.477 13.57 29.391 1 52.06 218 LYS A O 1
ATOM 1673 N N . SER A 1 219 ? 14.016 12.508 28.422 1 45.16 219 SER A N 1
ATOM 1674 C CA . SER A 1 219 ? 12.945 12.93 29.312 1 45.16 219 SER A CA 1
ATOM 1675 C C . SER A 1 219 ? 13.133 12.336 30.719 1 45.16 219 SER A C 1
ATOM 1677 O O . SER A 1 219 ? 13.234 11.117 30.875 1 45.16 219 SER A O 1
ATOM 1679 N N . SER A 1 220 ? 13.5 13.234 31.594 1 41.84 220 SER A N 1
ATOM 1680 C CA . SER A 1 220 ? 13.195 13.25 33.031 1 41.84 220 SER A CA 1
ATOM 1681 C C . SER A 1 220 ? 11.711 13.039 33.281 1 41.84 220 SER A C 1
ATOM 1683 O O . SER A 1 220 ? 11.32 12.383 34.25 1 41.84 220 SER A O 1
ATOM 1685 N N . SER A 1 221 ? 10.688 14.219 33 1 41 221 SER A N 1
ATOM 1686 C CA . SER A 1 221 ? 9.305 13.82 33.219 1 41 221 SER A CA 1
ATOM 1687 C C . SER A 1 221 ? 8.727 13.07 32.031 1 41 221 SER A C 1
ATOM 1689 O O . SER A 1 221 ? 8.352 13.68 31.031 1 41 221 SER A O 1
ATOM 1691 N N . LEU A 1 222 ? 9.039 12.07 31.266 1 41.97 222 LEU A N 1
ATOM 1692 C CA . LEU A 1 222 ? 9.102 10.93 30.359 1 41.97 222 LEU A CA 1
ATOM 1693 C C . LEU A 1 222 ? 7.711 10.375 30.078 1 41.97 222 LEU A C 1
ATOM 1695 O O . LEU A 1 222 ? 7.434 9.906 28.969 1 41.97 222 LEU A O 1
ATOM 1699 N N . TRP A 1 223 ? 6.922 10.562 30.922 1 45.16 223 TRP A N 1
ATOM 1700 C CA . TRP A 1 223 ? 5.641 9.867 31 1 45.16 223 TRP A CA 1
ATOM 1701 C C . TRP A 1 223 ? 4.691 10.375 29.906 1 45.16 223 TRP A C 1
ATOM 1703 O O . TRP A 1 223 ? 4.051 9.586 29.219 1 45.16 223 TRP A O 1
ATOM 1713 N N . GLU A 1 224 ? 4.449 11.703 29.859 1 47.22 224 GLU A N 1
ATOM 1714 C CA . GLU A 1 224 ? 3.424 12.258 28.969 1 47.22 224 GLU A CA 1
ATOM 1715 C C . GLU A 1 224 ? 3.791 12.062 27.516 1 47.22 224 GLU A C 1
ATOM 1717 O O . GLU A 1 224 ? 2.928 11.75 26.688 1 47.22 224 GLU A O 1
ATOM 1722 N N . PHE A 1 225 ? 5.031 12.406 27.188 1 45.81 225 PHE A N 1
ATOM 1723 C CA . PHE A 1 225 ? 5.543 12.234 25.844 1 45.81 225 PHE A CA 1
ATOM 1724 C C . PHE A 1 225 ? 5.516 10.766 25.422 1 45.81 225 PHE A C 1
ATOM 1726 O O . PHE A 1 225 ? 5.102 10.438 24.312 1 45.81 225 PHE A O 1
ATOM 1733 N N . VAL A 1 226 ? 5.895 9.953 26.391 1 45.25 226 VAL A N 1
ATOM 1734 C CA . VAL A 1 226 ? 5.898 8.5 26.234 1 45.25 226 VAL A CA 1
ATOM 1735 C C . VAL A 1 226 ? 4.477 8.008 25.953 1 45.25 226 VAL A C 1
ATOM 1737 O O . VAL A 1 226 ? 4.262 7.168 25.094 1 45.25 226 VAL A O 1
ATOM 1740 N N . VAL A 1 227 ? 3.615 8.773 26.641 1 51.12 227 VAL A N 1
ATOM 1741 C CA . VAL A 1 227 ? 2.236 8.305 26.578 1 51.12 227 VAL A CA 1
ATOM 1742 C C . VAL A 1 227 ? 1.652 8.602 25.203 1 51.12 227 VAL A C 1
ATOM 1744 O O . VAL A 1 227 ? 0.988 7.75 24.609 1 51.12 227 VAL A O 1
ATOM 1747 N N . SER A 1 228 ? 1.938 9.953 24.688 1 54.94 228 SER A N 1
ATOM 1748 C CA . SER A 1 228 ? 1.344 10.344 23.406 1 54.94 228 SER A CA 1
ATOM 1749 C C . SER A 1 228 ? 2.021 9.633 22.234 1 54.94 228 SER A C 1
ATOM 1751 O O . SER A 1 228 ? 1.349 9.141 21.328 1 54.94 228 SER A O 1
ATOM 1753 N N . SER A 1 229 ? 3.426 9.805 22.203 1 54.31 229 SER A N 1
ATOM 1754 C CA . SER A 1 229 ? 4.215 9.109 21.188 1 54.31 229 SER A CA 1
ATOM 1755 C C . SER A 1 229 ? 3.963 7.605 21.234 1 54.31 229 SER A C 1
ATOM 1757 O O . SER A 1 229 ? 3.811 6.969 20.188 1 54.31 229 SER A O 1
ATOM 1759 N N . GLU A 1 230 ? 3.721 7.285 22.469 1 57.81 230 GLU A N 1
ATOM 1760 C CA . GLU A 1 230 ? 3.467 5.859 22.672 1 57.81 230 GLU A CA 1
ATOM 1761 C C . GLU A 1 230 ? 2.113 5.453 22.094 1 57.81 230 GLU A C 1
ATOM 1763 O O . GLU A 1 230 ? 1.986 4.391 21.484 1 57.81 230 GLU A O 1
ATOM 1768 N N . ARG A 1 231 ? 1.287 6.559 22.141 1 70.38 231 ARG A N 1
ATOM 1769 C CA . ARG A 1 231 ? -0.054 6.223 21.672 1 70.38 231 ARG A CA 1
ATOM 1770 C C . ARG A 1 231 ? -0.096 6.121 20.156 1 70.38 231 ARG A C 1
ATOM 1772 O O . ARG A 1 231 ? -0.729 5.215 19.609 1 70.38 231 ARG A O 1
ATOM 1779 N N . LYS A 1 232 ? 0.632 7.043 19.531 1 78.5 232 LYS A N 1
ATOM 1780 C CA . LYS A 1 232 ? 0.662 6.996 18.078 1 78.5 232 LYS A CA 1
ATOM 1781 C C . LYS A 1 232 ? 1.36 5.734 17.578 1 78.5 232 LYS A C 1
ATOM 1783 O O . LYS A 1 232 ? 0.893 5.086 16.641 1 78.5 232 LYS A O 1
ATOM 1788 N N . GLN A 1 233 ? 2.453 5.426 18.281 1 81.5 233 GLN A N 1
ATOM 1789 C CA . GLN A 1 233 ? 3.221 4.238 17.906 1 81.5 233 GLN A CA 1
ATOM 1790 C C . GLN A 1 233 ? 2.42 2.965 18.156 1 81.5 233 GLN A C 1
ATOM 1792 O O . GLN A 1 233 ? 2.455 2.035 17.344 1 81.5 233 GLN A O 1
ATOM 1797 N N . GLU A 1 234 ? 1.722 3.021 19.219 1 84.94 234 GLU A N 1
ATOM 1798 C CA . GLU A 1 234 ? 0.9 1.866 19.562 1 84.94 234 GLU A CA 1
ATOM 1799 C C . GLU A 1 234 ? -0.221 1.663 18.547 1 84.94 234 GLU A C 1
ATOM 1801 O O . GLU A 1 234 ? -0.549 0.528 18.203 1 84.94 234 GLU A O 1
ATOM 1806 N N . ARG A 1 235 ? -0.722 2.734 18.109 1 88.38 235 ARG A N 1
ATOM 1807 C CA . ARG A 1 235 ? -1.802 2.654 17.125 1 88.38 235 ARG A CA 1
ATOM 1808 C C . ARG A 1 235 ? -1.302 2.086 15.805 1 88.38 235 ARG A C 1
ATOM 1810 O O . ARG A 1 235 ? -1.959 1.237 15.195 1 88.38 235 ARG A O 1
ATOM 1817 N N . ARG A 1 236 ? -0.137 2.51 15.391 1 92.31 236 ARG A N 1
ATOM 1818 C CA . ARG A 1 236 ? 0.444 2.018 14.148 1 92.31 236 ARG A CA 1
ATOM 1819 C C . ARG A 1 236 ? 0.745 0.524 14.234 1 92.31 236 ARG A C 1
ATOM 1821 O O . ARG A 1 236 ? 0.406 -0.238 13.328 1 92.31 236 ARG A O 1
ATOM 1828 N N . ALA A 1 237 ? 1.304 0.161 15.344 1 92.81 237 ALA A N 1
ATOM 1829 C CA . ALA A 1 237 ? 1.621 -1.25 15.547 1 92.81 237 ALA A CA 1
ATOM 1830 C C . ALA A 1 237 ? 0.352 -2.096 15.609 1 92.81 237 ALA A C 1
ATOM 1832 O O . ALA A 1 237 ? 0.312 -3.203 15.07 1 92.81 237 ALA A O 1
ATOM 1833 N N . ALA A 1 238 ? -0.657 -1.564 16.266 1 95.19 238 ALA A N 1
ATOM 1834 C CA . ALA A 1 238 ? -1.927 -2.277 16.375 1 95.19 238 ALA A CA 1
ATOM 1835 C C . ALA A 1 238 ? -2.541 -2.514 15 1 95.19 238 ALA A C 1
ATOM 1837 O O . ALA A 1 238 ? -3.143 -3.561 14.75 1 95.19 238 ALA A O 1
ATOM 1838 N N . CYS A 1 239 ? -2.379 -1.594 14.086 1 96.75 239 CYS A N 1
ATOM 1839 C CA . CYS A 1 239 ? -2.934 -1.713 12.742 1 96.75 239 CYS A CA 1
ATOM 1840 C C . CYS A 1 239 ? -2.219 -2.803 11.953 1 96.75 239 CYS A C 1
ATOM 1842 O O . CYS A 1 239 ? -2.859 -3.584 11.25 1 96.75 239 CYS A O 1
ATOM 1844 N N . ILE A 1 240 ? -0.895 -2.898 12.094 1 97.25 240 ILE A N 1
ATOM 1845 C CA . ILE A 1 240 ? -0.111 -3.936 11.43 1 97.25 240 ILE A CA 1
ATOM 1846 C C . ILE A 1 240 ? -0.545 -5.312 11.93 1 97.25 240 ILE A C 1
ATOM 1848 O O . ILE A 1 240 ? -0.829 -6.207 11.133 1 97.25 240 ILE A O 1
ATOM 1852 N N . VAL A 1 241 ? -0.68 -5.414 13.258 1 97.69 241 VAL A N 1
ATOM 1853 C CA . VAL A 1 241 ? -1.058 -6.684 13.875 1 97.69 241 VAL A CA 1
ATOM 1854 C C . VAL A 1 241 ? -2.48 -7.055 13.469 1 97.69 241 VAL A C 1
ATOM 1856 O O . VAL A 1 241 ? -2.77 -8.219 13.188 1 97.69 241 VAL A O 1
ATOM 1859 N N . ALA A 1 242 ? -3.369 -6.082 13.43 1 98.25 242 ALA A N 1
ATOM 1860 C CA . ALA A 1 242 ? -4.766 -6.32 13.086 1 98.25 242 ALA A CA 1
ATOM 1861 C C . ALA A 1 242 ? -4.887 -6.879 11.664 1 98.25 242 ALA A C 1
ATOM 1863 O O . ALA A 1 242 ? -5.578 -7.879 11.445 1 98.25 242 ALA A O 1
ATOM 1864 N N . LEU A 1 243 ? -4.246 -6.266 10.711 1 98.44 243 LEU A N 1
ATOM 1865 C CA . LEU A 1 243 ? -4.332 -6.73 9.328 1 98.44 243 LEU A CA 1
ATOM 1866 C C . LEU A 1 243 ? -3.721 -8.117 9.188 1 98.44 243 LEU A C 1
ATOM 1868 O O . LEU A 1 243 ? -4.285 -8.984 8.508 1 98.44 243 LEU A O 1
ATOM 1872 N N . PHE A 1 244 ? -2.557 -8.32 9.844 1 98.06 244 PHE A N 1
ATOM 1873 C CA . PHE A 1 244 ? -1.903 -9.625 9.812 1 98.06 244 PHE A CA 1
ATOM 1874 C C . PHE A 1 244 ? -2.803 -10.695 10.414 1 98.06 244 PHE A C 1
ATOM 1876 O O . PHE A 1 244 ? -2.965 -11.773 9.836 1 98.06 244 PHE A O 1
ATOM 1883 N N . LEU A 1 245 ? -3.369 -10.367 11.602 1 98.06 245 LEU A N 1
ATOM 1884 C CA . LEU A 1 245 ? -4.285 -11.297 12.258 1 98.06 245 LEU A CA 1
ATOM 1885 C C . LEU A 1 245 ? -5.5 -11.578 11.383 1 98.06 245 LEU A C 1
ATOM 1887 O O . LEU A 1 245 ? -5.977 -12.711 11.312 1 98.06 245 LEU A O 1
ATOM 1891 N N . GLY A 1 246 ? -6.02 -10.562 10.734 1 98.5 246 GLY A N 1
ATOM 1892 C CA . GLY A 1 246 ? -7.098 -10.766 9.781 1 98.5 246 GLY A CA 1
ATOM 1893 C C . GLY A 1 246 ? -6.738 -11.742 8.672 1 98.5 246 GLY A C 1
ATOM 1894 O O . GLY A 1 246 ? -7.535 -12.609 8.32 1 98.5 246 GLY A O 1
ATOM 1895 N N . GLY A 1 247 ? -5.539 -11.555 8.133 1 97.81 247 GLY A N 1
ATOM 1896 C CA . GLY A 1 247 ? -5.074 -12.477 7.109 1 97.81 247 GLY A CA 1
ATOM 1897 C C . GLY A 1 247 ? -4.992 -13.914 7.598 1 97.81 247 GLY A C 1
ATOM 1898 O O . GLY A 1 247 ? -5.375 -14.836 6.879 1 97.81 247 GLY A O 1
ATOM 1899 N N . ILE A 1 248 ? -4.523 -14.094 8.82 1 97.06 248 ILE A N 1
ATOM 1900 C CA . ILE A 1 248 ? -4.406 -15.43 9.406 1 97.06 248 ILE A CA 1
ATOM 1901 C C . ILE A 1 248 ? -5.793 -16.031 9.594 1 97.06 248 ILE A C 1
ATOM 1903 O O . ILE A 1 248 ? -6.031 -17.188 9.227 1 97.06 248 ILE A O 1
ATOM 1907 N N . ILE A 1 249 ? -6.703 -15.273 10.172 1 97.69 249 ILE A N 1
ATOM 1908 C CA . ILE A 1 249 ? -8.07 -15.742 10.406 1 97.69 249 ILE A CA 1
ATOM 1909 C C . ILE A 1 249 ? -8.711 -16.125 9.07 1 97.69 249 ILE A C 1
ATOM 1911 O O . ILE A 1 249 ? -9.344 -17.172 8.961 1 97.69 249 ILE A O 1
ATOM 1915 N N . GLY A 1 250 ? -8.562 -15.273 8.062 1 96.81 250 GLY A N 1
ATOM 1916 C CA . GLY A 1 250 ? -9.086 -15.594 6.746 1 96.81 250 GLY A CA 1
ATOM 1917 C C . GLY A 1 250 ? -8.531 -16.891 6.18 1 96.81 250 GLY A C 1
ATOM 1918 O O . GLY A 1 250 ? -9.281 -17.719 5.676 1 96.81 250 GLY A O 1
ATOM 1919 N N . GLY A 1 251 ? -7.188 -17.078 6.227 1 94 251 GLY A N 1
ATOM 1920 C CA . GLY A 1 251 ? -6.562 -18.297 5.754 1 94 251 GLY A CA 1
ATOM 1921 C C . GLY A 1 251 ? -7.055 -19.531 6.484 1 94 251 GLY A C 1
ATOM 1922 O O . GLY A 1 251 ? -7.324 -20.562 5.859 1 94 251 GLY A O 1
ATOM 1923 N N . GLU A 1 252 ? -7.199 -19.438 7.816 1 94.88 252 GLU A N 1
ATOM 1924 C CA . GLU A 1 252 ? -7.648 -20.562 8.617 1 94.88 252 GLU A CA 1
ATOM 1925 C C . GLU A 1 252 ? -9.109 -20.891 8.336 1 94.88 252 GLU A C 1
ATOM 1927 O O . GLU A 1 252 ? -9.492 -22.062 8.281 1 94.88 252 GLU A O 1
ATOM 1932 N N . MET A 1 253 ? -9.883 -19.906 8.164 1 94.69 253 MET A N 1
ATOM 1933 C CA . MET A 1 253 ? -11.289 -20.125 7.848 1 94.69 253 MET A CA 1
ATOM 1934 C C . MET A 1 253 ? -11.438 -20.766 6.469 1 94.69 253 MET A C 1
ATOM 1936 O O . MET A 1 253 ? -12.328 -21.594 6.258 1 94.69 253 MET A O 1
ATOM 1940 N N . TYR A 1 254 ? -10.562 -20.266 5.652 1 89.88 254 TYR A N 1
ATOM 1941 C CA . TYR A 1 254 ? -10.617 -20.797 4.297 1 89.88 254 TYR A CA 1
ATOM 1942 C C . TYR A 1 254 ? -10.445 -22.312 4.305 1 89.88 254 TYR A C 1
ATOM 1944 O O . TYR A 1 254 ? -11.078 -23.016 3.518 1 89.88 254 TYR A O 1
ATOM 1952 N N . LYS A 1 255 ? -9.695 -22.875 5.215 1 89.5 255 LYS A N 1
ATOM 1953 C CA . LYS A 1 255 ? -9.398 -24.312 5.324 1 89.5 255 LYS A CA 1
ATOM 1954 C C . LYS A 1 255 ? -10.484 -25.031 6.105 1 89.5 255 LYS A C 1
ATOM 1956 O O . LYS A 1 255 ? -10.594 -26.266 6.035 1 89.5 255 LYS A O 1
ATOM 1961 N N . SER A 1 256 ? -11.242 -24.312 6.785 1 92.12 256 SER A N 1
ATOM 1962 C CA . SER A 1 256 ? -12.305 -24.891 7.59 1 92.12 256 SER A CA 1
ATOM 1963 C C . SER A 1 256 ? -13.586 -25.062 6.777 1 92.12 256 SER A C 1
ATOM 1965 O O . SER A 1 256 ? -13.617 -24.75 5.582 1 92.12 256 SER A O 1
ATOM 1967 N N . SER A 1 257 ? -14.617 -25.516 7.406 1 92.75 257 SER A N 1
ATOM 1968 C CA . SER A 1 257 ? -15.914 -25.703 6.758 1 92.75 257 SER A CA 1
ATOM 1969 C C . SER A 1 257 ? -16.578 -24.375 6.449 1 92.75 257 SER A C 1
ATOM 1971 O O . SER A 1 257 ? -17.438 -24.297 5.574 1 92.75 257 SER A O 1
ATOM 1973 N N . ALA A 1 258 ? -16.109 -23.266 7.109 1 93.62 258 ALA A N 1
ATOM 1974 C CA . ALA A 1 258 ? -16.672 -21.938 6.859 1 93.62 258 ALA A CA 1
ATOM 1975 C C . ALA A 1 258 ? -16.266 -21.422 5.488 1 93.62 258 ALA A C 1
ATOM 1977 O O . ALA A 1 258 ? -17.047 -20.719 4.828 1 93.62 258 ALA A O 1
ATOM 1978 N N . GLY A 1 259 ? -15.039 -21.781 5.09 1 92.88 259 GLY A N 1
ATOM 1979 C CA . GLY A 1 259 ? -14.539 -21.438 3.77 1 92.88 259 GLY A CA 1
ATOM 1980 C C . GLY A 1 259 ? -14.445 -19.938 3.551 1 92.88 259 GLY A C 1
ATOM 1981 O O . GLY A 1 259 ? -14.406 -19.156 4.512 1 92.88 259 GLY A O 1
ATOM 1982 N N . MET A 1 260 ? -14.398 -19.562 2.309 1 94.31 260 MET A N 1
ATOM 1983 C CA . MET A 1 260 ? -14.359 -18.172 1.891 1 94.31 260 MET A CA 1
ATOM 1984 C C . MET A 1 260 ? -15.641 -17.438 2.287 1 94.31 260 MET A C 1
ATOM 1986 O O . MET A 1 260 ? -15.594 -16.281 2.705 1 94.31 260 MET A O 1
ATOM 1990 N N . GLY A 1 261 ? -16.75 -18.156 2.084 1 96.12 261 GLY A N 1
ATOM 1991 C CA . GLY A 1 261 ? -18.016 -17.562 2.473 1 96.12 261 GLY A CA 1
ATOM 1992 C C . GLY A 1 261 ? -18.062 -17.141 3.93 1 96.12 261 GLY A C 1
ATOM 1993 O O . GLY A 1 261 ? -18.484 -16.031 4.25 1 96.12 261 GLY A O 1
ATOM 1994 N N . GLY A 1 262 ? -17.609 -18.031 4.816 1 97.69 262 GLY A N 1
ATOM 1995 C CA . GLY A 1 262 ? -17.578 -17.719 6.238 1 97.69 262 GLY A CA 1
ATOM 1996 C C . GLY A 1 262 ? -16.734 -16.5 6.562 1 97.69 262 GLY A C 1
ATOM 1997 O O . GLY A 1 262 ? -17.125 -15.68 7.406 1 97.69 262 GLY A O 1
ATOM 1998 N N . ALA A 1 263 ? -15.586 -16.391 5.934 1 97.88 263 ALA A N 1
ATOM 1999 C CA . ALA A 1 263 ? -14.711 -15.242 6.156 1 97.88 263 ALA A CA 1
ATOM 2000 C C . ALA A 1 263 ? -15.398 -13.938 5.754 1 97.88 263 ALA A C 1
ATOM 2002 O O . ALA A 1 263 ? -15.312 -12.938 6.473 1 97.88 263 ALA A O 1
ATOM 2003 N N . LEU A 1 264 ? -16.094 -13.938 4.613 1 98.56 264 LEU A N 1
ATOM 2004 C CA . LEU A 1 264 ? -16.781 -12.742 4.137 1 98.56 264 LEU A CA 1
ATOM 2005 C C . LEU A 1 264 ? -17.953 -12.398 5.047 1 98.56 264 LEU A C 1
ATOM 2007 O O . LEU A 1 264 ? -18.234 -11.219 5.301 1 98.56 264 LEU A O 1
ATOM 2011 N N . TRP A 1 265 ? -18.625 -13.414 5.574 1 98.75 265 TRP A N 1
ATOM 2012 C CA . TRP A 1 265 ? -19.719 -13.172 6.512 1 98.75 265 TRP A CA 1
ATOM 2013 C C . TRP A 1 265 ? -19.203 -12.578 7.816 1 98.75 265 TRP A C 1
ATOM 2015 O O . TRP A 1 265 ? -19.859 -11.734 8.43 1 98.75 265 TRP A O 1
ATOM 2025 N N . LEU A 1 266 ? -18.078 -13.07 8.266 1 98.75 266 LEU A N 1
ATOM 2026 C CA . LEU A 1 266 ? -17.453 -12.469 9.445 1 98.75 266 LEU A CA 1
ATOM 2027 C C . LEU A 1 266 ? -17.125 -11 9.203 1 98.75 266 LEU A C 1
ATOM 2029 O O . LEU A 1 266 ? -17.391 -10.156 10.055 1 98.75 266 LEU A O 1
ATOM 2033 N N . ALA A 1 267 ? -16.531 -10.711 8.055 1 98.81 267 ALA A N 1
ATOM 2034 C CA . ALA A 1 267 ? -16.234 -9.336 7.688 1 98.81 267 ALA A CA 1
ATOM 2035 C C . ALA A 1 267 ? -17.5 -8.484 7.668 1 98.81 267 ALA A C 1
ATOM 2037 O O . ALA A 1 267 ? -17.516 -7.367 8.188 1 98.81 267 ALA A O 1
ATOM 2038 N N . ALA A 1 268 ? -18.578 -9.031 7.074 1 98.81 268 ALA A N 1
ATOM 2039 C CA . ALA A 1 268 ? -19.859 -8.336 7.039 1 98.81 268 ALA A CA 1
ATOM 2040 C C . ALA A 1 268 ? -20.375 -8.062 8.453 1 98.81 268 ALA A C 1
ATOM 2042 O O . ALA A 1 268 ? -20.906 -6.988 8.727 1 98.81 268 ALA A O 1
ATOM 2043 N N . GLY A 1 269 ? -20.219 -9.078 9.297 1 98.81 269 GLY A N 1
ATOM 2044 C CA . GLY A 1 269 ? -20.641 -8.914 10.68 1 98.81 269 GLY A CA 1
ATOM 2045 C C . GLY A 1 269 ? -19.891 -7.809 11.406 1 98.81 269 GLY A C 1
ATOM 2046 O O . GLY A 1 269 ? -20.484 -7.031 12.148 1 98.81 269 GLY A O 1
ATOM 2047 N N . LEU A 1 270 ? -18.562 -7.785 11.25 1 98.75 270 LEU A N 1
ATOM 2048 C CA . LEU A 1 270 ? -17.766 -6.742 11.875 1 98.75 270 LEU A CA 1
ATOM 2049 C C . LEU A 1 270 ? -18.156 -5.363 11.352 1 98.75 270 LEU A C 1
ATOM 2051 O O . LEU A 1 270 ? -18.297 -4.418 12.133 1 98.75 270 LEU A O 1
ATOM 2055 N N . LYS A 1 271 ? -18.422 -5.23 10.016 1 98.62 271 LYS A N 1
ATOM 2056 C CA . LYS A 1 271 ? -18.859 -3.969 9.438 1 98.62 271 LYS A CA 1
ATOM 2057 C C . LYS A 1 271 ? -20.25 -3.58 9.961 1 98.62 271 LYS A C 1
ATOM 2059 O O . LYS A 1 271 ? -20.516 -2.402 10.203 1 98.62 271 LYS A O 1
ATOM 2064 N N . LEU A 1 272 ? -21.109 -4.566 10.078 1 98.62 272 LEU A N 1
ATOM 2065 C CA . LEU A 1 272 ? -22.422 -4.332 10.648 1 98.62 272 LEU A CA 1
ATOM 2066 C C . LEU A 1 272 ? -22.312 -3.781 12.07 1 98.62 272 LEU A C 1
ATOM 2068 O O . LEU A 1 272 ? -23.062 -2.871 12.445 1 98.62 272 LEU A O 1
ATOM 2072 N N . GLY A 1 273 ? -21.406 -4.402 12.852 1 98.5 273 GLY A N 1
ATOM 2073 C CA . GLY A 1 273 ? -21.172 -3.891 14.188 1 98.5 273 GLY A CA 1
ATOM 2074 C C . GLY A 1 273 ? -20.766 -2.428 14.211 1 98.5 273 GLY A C 1
ATOM 2075 O O . GLY A 1 273 ? -21.266 -1.654 15.031 1 98.5 273 GLY A O 1
ATOM 2076 N N . ILE A 1 274 ? -19.875 -2.016 13.32 1 97.94 274 ILE A N 1
ATOM 2077 C CA . ILE A 1 274 ? -19.453 -0.623 13.211 1 97.94 274 ILE A CA 1
ATOM 2078 C C . ILE A 1 274 ? -20.641 0.247 12.812 1 97.94 274 ILE A C 1
ATOM 2080 O O . ILE A 1 274 ? -20.859 1.31 13.398 1 97.94 274 ILE A O 1
ATOM 2084 N N . PHE A 1 275 ? -21.438 -0.266 11.805 1 97.44 275 PHE A N 1
ATOM 2085 C CA . PHE A 1 275 ? -22.641 0.417 11.336 1 97.44 275 PHE A CA 1
ATOM 2086 C C . PHE A 1 275 ? -23.578 0.696 12.5 1 97.44 275 PHE A C 1
ATOM 2088 O O . PHE A 1 275 ? -24.031 1.832 12.688 1 97.44 275 PHE A O 1
ATOM 2095 N N . ILE A 1 276 ? -23.828 -0.279 13.305 1 97.94 276 ILE A N 1
ATOM 2096 C CA . ILE A 1 276 ? -24.703 -0.142 14.461 1 97.94 276 ILE A CA 1
ATOM 2097 C C . ILE A 1 276 ? -24.078 0.788 15.492 1 97.94 276 ILE A C 1
ATOM 2099 O O . ILE A 1 276 ? -24.766 1.58 16.125 1 97.94 276 ILE A O 1
ATOM 2103 N N . GLY A 1 277 ? -22.766 0.716 15.633 1 96.25 277 GLY A N 1
ATOM 2104 C CA . GLY A 1 277 ? -22.047 1.549 16.578 1 96.25 277 GLY A CA 1
ATOM 2105 C C . GLY A 1 277 ? -22.203 3.033 16.312 1 96.25 277 GLY A C 1
ATOM 2106 O O . GLY A 1 277 ? -22.234 3.836 17.25 1 96.25 277 GLY A O 1
ATOM 2107 N N . TRP A 1 278 ? -22.375 3.428 15.031 1 95.19 278 TRP A N 1
ATOM 2108 C CA . TRP A 1 278 ? -22.5 4.84 14.688 1 95.19 278 TRP A CA 1
ATOM 2109 C C . TRP A 1 278 ? -23.797 5.418 15.227 1 95.19 278 TRP A C 1
ATOM 2111 O O . TRP A 1 278 ? -23.891 6.617 15.5 1 95.19 278 TRP A O 1
ATOM 2121 N N . PHE A 1 279 ? -24.891 4.566 15.383 1 94.94 279 PHE A N 1
ATOM 2122 C CA . PHE A 1 279 ? -26.172 5.043 15.906 1 94.94 279 PHE A CA 1
ATOM 2123 C C . PHE A 1 279 ? -26.031 5.492 17.359 1 94.94 279 PHE A C 1
ATOM 2125 O O . PHE A 1 279 ? -26.75 6.375 17.812 1 94.94 279 PHE A O 1
ATOM 2132 N N . PHE A 1 280 ? -25 5.004 18 1 93.94 280 PHE A N 1
ATOM 2133 C CA . PHE A 1 280 ? -24.906 5.254 19.438 1 93.94 280 PHE A CA 1
ATOM 2134 C C . PHE A 1 280 ? -23.609 6.008 19.766 1 93.94 280 PHE A C 1
ATOM 2136 O O . PHE A 1 280 ? -23.312 6.262 20.938 1 93.94 280 PHE A O 1
ATOM 2143 N N . TRP A 1 281 ? -22.875 6.34 18.797 1 92.69 281 TRP A N 1
ATOM 2144 C CA . TRP A 1 281 ? -21.609 7.043 19.031 1 92.69 281 TRP A CA 1
ATOM 2145 C C . TRP A 1 281 ? -21.859 8.414 19.656 1 92.69 281 TRP A C 1
ATOM 2147 O O . TRP A 1 281 ? -22.828 9.094 19.312 1 92.69 281 TRP A O 1
ATOM 2157 N N . LYS A 1 282 ? -21 8.781 20.547 1 89.81 282 LYS A N 1
ATOM 2158 C CA . LYS A 1 282 ? -21.141 10.047 21.25 1 89.81 282 LYS A CA 1
ATOM 2159 C C . LYS A 1 282 ? -20.953 11.227 20.312 1 89.81 282 LYS A C 1
ATOM 2161 O O . LYS A 1 282 ? -20.047 11.219 19.469 1 89.81 282 LYS A O 1
ATOM 2166 N N . GLY A 1 283 ? -21.859 12.195 20.438 1 88.25 283 GLY A N 1
ATOM 2167 C CA . GLY A 1 283 ? -21.734 13.414 19.656 1 88.25 283 GLY A CA 1
ATOM 2168 C C . GLY A 1 283 ? -20.656 14.352 20.172 1 88.25 283 GLY A C 1
ATOM 2169 O O . GLY A 1 283 ? -20.234 14.25 21.312 1 88.25 283 GLY A O 1
ATOM 2170 N N . GLN A 1 284 ? -20.172 15.141 19.172 1 82.44 284 GLN A N 1
ATOM 2171 C CA . GLN A 1 284 ? -19.188 16.141 19.562 1 82.44 284 GLN A CA 1
ATOM 2172 C C . GLN A 1 284 ? -19.797 17.188 20.5 1 82.44 284 GLN A C 1
ATOM 2174 O O . GLN A 1 284 ? -20.906 17.656 20.266 1 82.44 284 GLN A O 1
ATOM 2179 N N . LYS A 1 285 ? -19.344 17.328 21.812 1 67.06 285 LYS A N 1
ATOM 2180 C CA . LYS A 1 285 ? -19.844 18.312 22.766 1 67.06 285 LYS A CA 1
ATOM 2181 C C . LYS A 1 285 ? -19.781 19.734 22.172 1 67.06 285 LYS A C 1
ATOM 2183 O O . LYS A 1 285 ? -18.781 20.109 21.578 1 67.06 285 LYS A O 1
ATOM 2188 N N . GLY A 1 286 ? -20.812 20.266 21.625 1 56.12 286 GLY A N 1
ATOM 2189 C CA . GLY A 1 286 ? -20.906 21.625 21.125 1 56.12 286 GLY A CA 1
ATOM 2190 C C . GLY A 1 286 ? -20.344 22.656 22.062 1 56.12 286 GLY A C 1
ATOM 2191 O O . GLY A 1 286 ? -20.266 22.438 23.281 1 56.12 286 GLY A O 1
ATOM 2192 N N . ASP A 1 287 ? -19.5 23.641 21.656 1 48.28 287 ASP A N 1
ATOM 2193 C CA . ASP A 1 287 ? -19.188 24.828 22.453 1 48.28 287 ASP A CA 1
ATOM 2194 C C . ASP A 1 287 ? -20.453 25.406 23.078 1 48.28 287 ASP A C 1
ATOM 2196 O O . ASP A 1 287 ? -20.375 26.281 23.938 1 48.28 287 ASP A O 1
ATOM 2200 N N . ASP A 1 288 ? -21.641 25.266 22.578 1 45.03 288 ASP A N 1
ATOM 2201 C CA . ASP A 1 288 ? -22.781 26.047 23.047 1 45.03 288 ASP A CA 1
ATOM 2202 C C . ASP A 1 288 ? -23.234 25.578 24.422 1 45.03 288 ASP A C 1
ATOM 2204 O O . ASP A 1 288 ? -24.109 26.188 25.047 1 45.03 288 ASP A O 1
ATOM 2208 N N . ASP A 1 289 ? -23.156 24.438 24.828 1 44.44 289 ASP A N 1
ATOM 2209 C CA . ASP A 1 289 ? -23.656 24.078 26.141 1 44.44 289 ASP A CA 1
ATOM 2210 C C . ASP A 1 289 ? -22.859 24.797 27.25 1 44.44 289 ASP A C 1
ATOM 2212 O O . ASP A 1 289 ? -23.188 24.672 28.422 1 44.44 289 ASP A O 1
ATOM 2216 N N . ASP A 1 290 ? -21.641 25.219 26.969 1 41.56 290 ASP A N 1
ATOM 2217 C CA . ASP A 1 290 ? -21 26 28.016 1 41.56 290 ASP A CA 1
ATOM 2218 C C . ASP A 1 290 ? -21.625 27.375 28.141 1 41.56 290 ASP A C 1
ATOM 2220 O O . ASP A 1 290 ? -21.344 28.125 29.078 1 41.56 290 ASP A O 1
ATOM 2224 N N . CYS A 1 291 ? -22.25 27.953 27.078 1 40.12 291 CYS A N 1
ATOM 2225 C CA . CYS A 1 291 ? -22.766 29.297 27.281 1 40.12 291 CYS A CA 1
ATOM 2226 C C . CYS A 1 291 ? -24.031 29.266 28.125 1 40.12 291 CYS A C 1
ATOM 2228 O O . CYS A 1 291 ? -24.547 30.312 28.531 1 40.12 291 CYS A O 1
ATOM 2230 N N . ARG A 1 292 ? -24.812 28.234 28.188 1 42.19 292 ARG A N 1
ATOM 2231 C CA . ARG A 1 292 ? -26.031 28.3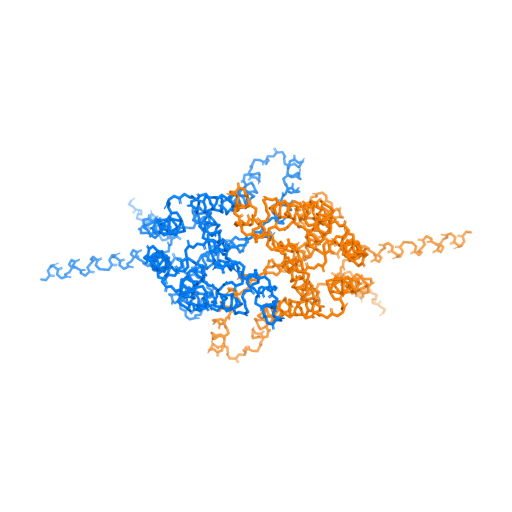44 28.969 1 42.19 292 ARG A CA 1
ATOM 2232 C C . ARG A 1 292 ? -25.734 28.312 30.453 1 42.19 292 ARG A C 1
ATOM 2234 O O . ARG A 1 292 ? -26.609 28.578 31.281 1 42.19 292 ARG A O 1
ATOM 2241 N N . GLY A 1 293 ? -24.562 27.719 30.797 1 40.38 293 GLY A N 1
ATOM 2242 C CA . GLY A 1 293 ? -24.391 27.688 32.25 1 40.38 293 GLY A CA 1
ATOM 2243 C C . GLY A 1 293 ? -24.188 29.062 32.844 1 40.38 293 GLY A C 1
ATOM 2244 O O . GLY A 1 293 ? -24.25 29.234 34.062 1 40.38 293 GLY A O 1
ATOM 2245 N N . ASP A 1 294 ? -23.453 29.969 32.125 1 37.81 294 ASP A N 1
ATOM 2246 C CA . ASP A 1 294 ? -23.094 31.156 32.906 1 37.81 294 ASP A CA 1
ATOM 2247 C C . ASP A 1 294 ? -24.234 32.188 32.906 1 37.81 294 ASP A C 1
ATOM 2249 O O . ASP A 1 294 ? -24.078 33.281 33.406 1 37.81 294 ASP A O 1
ATOM 2253 N N . GLN A 1 295 ? -25.266 32.062 32.031 1 37.66 295 GLN A N 1
ATOM 2254 C CA . GLN A 1 295 ? -26.094 33.281 32.031 1 37.66 295 GLN A CA 1
ATOM 2255 C C . GLN A 1 295 ? -27 33.344 33.25 1 37.66 295 GLN A C 1
ATOM 2257 O O . GLN A 1 295 ? -27.656 34.344 33.5 1 37.66 295 GLN A O 1
ATOM 2262 N N . LEU A 1 296 ? -27.641 32.188 33.719 1 33.06 296 LEU A N 1
ATOM 2263 C CA . LEU A 1 296 ? -28.703 32.594 34.594 1 33.06 296 LEU A CA 1
ATOM 2264 C C . LEU A 1 296 ? -28.156 32.875 36 1 33.06 296 LEU A C 1
ATOM 2266 O O . LEU A 1 296 ? -27.656 31.984 36.688 1 33.06 296 LEU A O 1
ATOM 2270 N N . PRO A 1 297 ? -27.406 34.031 36.188 1 35.06 297 PRO A N 1
ATOM 2271 C CA . PRO A 1 297 ? -27.297 34.406 37.594 1 35.06 297 PRO A CA 1
ATOM 2272 C C . PRO A 1 297 ? -28.641 34.469 38.312 1 35.06 297 PRO A C 1
ATOM 2274 O O . PRO A 1 297 ? -29.594 35.062 37.812 1 35.06 297 PRO A O 1
ATOM 2277 N N . ARG A 1 298 ? -29.156 33.344 38.844 1 26.81 298 ARG A N 1
ATOM 2278 C CA . ARG A 1 298 ? -30.125 33.656 39.906 1 26.81 298 ARG A CA 1
ATOM 2279 C C . ARG A 1 298 ? -29.438 34.25 41.125 1 26.81 298 ARG A C 1
ATOM 2281 O O . ARG A 1 298 ? -28.328 33.844 41.469 1 26.81 298 ARG A O 1
ATOM 2288 N N . MET B 1 1 ? 54.812 23 2.709 1 67.06 1 MET B N 1
ATOM 2289 C CA . MET B 1 1 ? 53.844 23.719 3.539 1 67.06 1 MET B CA 1
ATOM 2290 C C . MET B 1 1 ? 52.656 24.172 2.707 1 67.06 1 MET B C 1
ATOM 2292 O O . MET B 1 1 ? 51.5 24 3.107 1 67.06 1 MET B O 1
ATOM 2296 N N . GLY B 1 2 ? 52.781 24.547 1.478 1 74.5 2 GLY B N 1
ATOM 2297 C CA . GLY B 1 2 ? 51.75 25.031 0.577 1 74.5 2 GLY B CA 1
ATOM 2298 C C . GLY B 1 2 ? 50.844 23.922 0.056 1 74.5 2 GLY B C 1
ATOM 2299 O O . GLY B 1 2 ? 49.656 24.109 -0.063 1 74.5 2 GLY B O 1
ATOM 2300 N N . CYS B 1 3 ? 51.469 22.797 -0.195 1 78.56 3 CYS B N 1
ATOM 2301 C CA . CYS B 1 3 ? 50.719 21.672 -0.717 1 78.56 3 CYS B CA 1
ATOM 2302 C C . CYS B 1 3 ? 49.75 21.109 0.338 1 78.56 3 CYS B C 1
ATOM 2304 O O . CYS B 1 3 ? 48.594 20.812 0.038 1 78.56 3 CYS B O 1
ATOM 2306 N N . MET B 1 4 ? 50.312 20.953 1.528 1 81.94 4 MET B N 1
ATOM 2307 C CA . MET B 1 4 ? 49.469 20.469 2.621 1 81.94 4 MET B CA 1
ATOM 2308 C C . MET B 1 4 ? 48.312 21.422 2.891 1 81.94 4 MET B C 1
ATOM 2310 O O . MET B 1 4 ? 47.188 20.984 3.182 1 81.94 4 MET B O 1
ATOM 2314 N N . ASP B 1 5 ? 48.656 22.734 2.812 1 81.69 5 ASP B N 1
ATOM 2315 C CA . ASP B 1 5 ? 47.625 23.75 3.008 1 81.69 5 ASP B CA 1
ATOM 2316 C C . ASP B 1 5 ? 46.562 23.672 1.919 1 81.69 5 ASP B C 1
ATOM 2318 O O . ASP B 1 5 ? 45.344 23.844 2.195 1 81.69 5 ASP B O 1
ATOM 2322 N N . ARG B 1 6 ? 47 23.469 0.679 1 82.62 6 ARG B N 1
ATOM 2323 C CA . ARG B 1 6 ? 46.062 23.328 -0.427 1 82.62 6 ARG B CA 1
ATOM 2324 C C . ARG B 1 6 ? 45.156 22.094 -0.241 1 82.62 6 ARG B C 1
ATOM 2326 O O . ARG B 1 6 ? 43.969 22.141 -0.528 1 82.62 6 ARG B O 1
ATOM 2333 N N . LEU B 1 7 ? 45.812 21.031 0.185 1 83.62 7 LEU B N 1
ATOM 2334 C CA . LEU B 1 7 ? 45.094 19.781 0.417 1 83.62 7 LEU B CA 1
ATOM 2335 C C . LEU B 1 7 ? 44.062 19.953 1.533 1 83.62 7 LEU B C 1
ATOM 2337 O O . LEU B 1 7 ? 42.938 19.453 1.44 1 83.62 7 LEU B O 1
ATOM 2341 N N . THR B 1 8 ? 44.406 20.609 2.545 1 85.75 8 THR B N 1
ATOM 2342 C CA . THR B 1 8 ? 43.5 20.859 3.658 1 85.75 8 THR B CA 1
ATOM 2343 C C . THR B 1 8 ? 42.344 21.75 3.223 1 85.75 8 THR B C 1
ATOM 2345 O O . THR B 1 8 ? 41.188 21.531 3.639 1 85.75 8 THR B O 1
ATOM 2348 N N . ARG B 1 9 ? 42.656 22.766 2.438 1 83.75 9 ARG B N 1
ATOM 2349 C CA . ARG B 1 9 ? 41.625 23.672 1.947 1 83.75 9 ARG B CA 1
ATOM 2350 C C . ARG B 1 9 ? 40.625 22.938 1.047 1 83.75 9 ARG B C 1
ATOM 2352 O O . ARG B 1 9 ? 39.406 23.188 1.108 1 83.75 9 ARG B O 1
ATOM 2359 N N . THR B 1 10 ? 41.156 22.156 0.229 1 86.94 10 THR B N 1
ATOM 2360 C CA . THR B 1 10 ? 40.281 21.375 -0.654 1 86.94 10 THR B CA 1
ATOM 2361 C C . THR B 1 10 ? 39.438 20.406 0.15 1 86.94 10 THR B C 1
ATOM 2363 O O . THR B 1 10 ? 38.25 20.203 -0.164 1 86.94 10 THR B O 1
ATOM 2366 N N . ALA B 1 11 ? 40 19.766 1.128 1 85.44 11 ALA B N 1
ATOM 2367 C CA . ALA B 1 11 ? 39.25 18.844 1.988 1 85.44 11 ALA B CA 1
ATOM 2368 C C . ALA B 1 11 ? 38.156 19.578 2.73 1 85.44 11 ALA B C 1
ATOM 2370 O O . ALA B 1 11 ? 37.031 19.062 2.852 1 85.44 11 ALA B O 1
ATOM 2371 N N . ASP B 1 12 ? 38.469 20.719 3.209 1 86.06 12 ASP B N 1
ATOM 2372 C CA . ASP B 1 12 ? 37.469 21.531 3.91 1 86.06 12 ASP B CA 1
ATOM 2373 C C . ASP B 1 12 ? 36.344 21.953 2.973 1 86.06 12 ASP B C 1
ATOM 2375 O O . ASP B 1 12 ? 35.188 21.953 3.359 1 86.06 12 ASP B O 1
ATOM 2379 N N . ALA B 1 13 ? 36.719 22.391 1.782 1 86.5 13 ALA B N 1
ATOM 2380 C CA . ALA B 1 13 ? 35.75 22.797 0.79 1 86.5 13 ALA B CA 1
ATOM 2381 C C . ALA B 1 13 ? 34.844 21.625 0.416 1 86.5 13 ALA B C 1
ATOM 2383 O O . ALA B 1 13 ? 33.625 21.797 0.253 1 86.5 13 ALA B O 1
ATOM 2384 N N . SER B 1 14 ? 35.438 20.5 0.29 1 87.44 14 SER B N 1
ATOM 2385 C CA . SER B 1 14 ? 34.688 19.297 -0.026 1 87.44 14 SER B CA 1
ATOM 2386 C C . SER B 1 14 ? 33.75 18.922 1.108 1 87.44 14 SER B C 1
ATOM 2388 O O . SER B 1 14 ? 32.594 18.516 0.864 1 87.44 14 SER B O 1
ATOM 2390 N N . GLN B 1 15 ? 34.219 19.031 2.268 1 87.12 15 GLN B N 1
ATOM 2391 C CA . GLN B 1 15 ? 33.375 18.719 3.424 1 87.12 15 GLN B CA 1
ATOM 2392 C C . GLN B 1 15 ? 32.188 19.688 3.518 1 87.12 15 GLN B C 1
ATOM 2394 O O . GLN B 1 15 ? 31.078 19.281 3.846 1 87.12 15 GLN B O 1
ATOM 2399 N N . ARG B 1 16 ? 32.438 20.938 3.289 1 86.75 16 ARG B N 1
ATOM 2400 C CA . ARG B 1 16 ? 31.375 21.938 3.303 1 86.75 16 ARG B CA 1
ATOM 2401 C C . ARG B 1 16 ? 30.359 21.656 2.207 1 86.75 16 ARG B C 1
ATOM 2403 O O . ARG B 1 16 ? 29.156 21.797 2.426 1 86.75 16 ARG B O 1
ATOM 2410 N N . TYR B 1 17 ? 30.906 21.281 1.09 1 89.25 17 TYR B N 1
ATOM 2411 C CA . TYR B 1 17 ? 30.031 20.969 -0.033 1 89.25 17 TYR B CA 1
ATOM 2412 C C . TYR B 1 17 ? 29.141 19.766 0.286 1 89.25 17 TYR B C 1
ATOM 2414 O O . TYR B 1 17 ? 27.938 19.797 0.029 1 89.25 17 TYR B O 1
ATOM 2422 N N . LEU B 1 18 ? 29.672 18.797 0.952 1 88.94 18 LEU B N 1
ATOM 2423 C CA . LEU B 1 18 ? 28.969 17.547 1.253 1 88.94 18 LEU B CA 1
ATOM 2424 C C . LEU B 1 18 ? 28 17.75 2.418 1 88.94 18 LEU B C 1
ATOM 2426 O O . LEU B 1 18 ? 27.047 16.984 2.564 1 88.94 18 LEU B O 1
ATOM 2430 N N . SER B 1 19 ? 28.25 18.719 3.178 1 86.75 19 SER B N 1
ATOM 2431 C CA . SER B 1 19 ? 27.406 18.969 4.344 1 86.75 19 SER B CA 1
ATOM 2432 C C . SER B 1 19 ? 26.297 19.953 4.02 1 86.75 19 SER B C 1
ATOM 2434 O O . SER B 1 19 ? 25.484 20.281 4.879 1 86.75 19 SER B O 1
ATOM 2436 N N . GLN B 1 20 ? 26.25 20.328 2.803 1 87.44 20 GLN B N 1
ATOM 2437 C CA . GLN B 1 20 ? 25.25 21.297 2.373 1 87.44 20 GLN B CA 1
ATOM 2438 C C . GLN B 1 20 ? 23.859 20.672 2.316 1 87.44 20 GLN B C 1
ATOM 2440 O O . GLN B 1 20 ? 23.719 19.531 1.868 1 87.44 20 GLN B O 1
ATOM 2445 N N . ASP B 1 21 ? 22.828 21.438 2.83 1 88.94 21 ASP B N 1
ATOM 2446 C CA . ASP B 1 21 ? 21.438 21.031 2.676 1 88.94 21 ASP B CA 1
ATOM 2447 C C . ASP B 1 21 ? 20.938 21.312 1.265 1 88.94 21 ASP B C 1
ATOM 2449 O O . ASP B 1 21 ? 21.172 22.391 0.723 1 88.94 21 ASP B O 1
ATOM 2453 N N . LEU B 1 22 ? 20.328 20.422 0.73 1 89.56 22 LEU B N 1
ATOM 2454 C CA . LEU B 1 22 ? 19.906 20.531 -0.661 1 89.56 22 LEU B CA 1
ATOM 2455 C C . LEU B 1 22 ? 18.516 21.141 -0.757 1 89.56 22 LEU B C 1
ATOM 2457 O O . LEU B 1 22 ? 17.703 20.984 0.155 1 89.56 22 LEU B O 1
ATOM 2461 N N . ASP B 1 23 ? 18.312 21.875 -1.883 1 89.06 23 ASP B N 1
ATOM 2462 C CA . ASP B 1 23 ? 17.016 22.469 -2.191 1 89.06 23 ASP B CA 1
ATOM 2463 C C . ASP B 1 23 ? 15.992 21.391 -2.539 1 89.06 23 ASP B C 1
ATOM 2465 O O . ASP B 1 23 ? 16.281 20.484 -3.314 1 89.06 23 ASP B O 1
ATOM 2469 N N . SER B 1 24 ? 14.781 21.516 -2.033 1 87.38 24 SER B N 1
ATOM 2470 C CA . SER B 1 24 ? 13.758 20.5 -2.195 1 87.38 24 SER B CA 1
ATOM 2471 C C . SER B 1 24 ? 12.883 20.781 -3.412 1 87.38 24 SER B C 1
ATOM 2473 O O . SER B 1 24 ? 12.023 19.969 -3.764 1 87.38 24 SER B O 1
ATOM 2475 N N . SER B 1 25 ? 12.906 21.828 -4.152 1 79.12 25 SER B N 1
ATOM 2476 C CA . SER B 1 25 ? 12 22.312 -5.191 1 79.12 25 SER B CA 1
ATOM 2477 C C . SER B 1 25 ? 11.805 21.266 -6.285 1 79.12 25 SER B C 1
ATOM 2479 O O . SER B 1 25 ? 10.68 21.047 -6.742 1 79.12 25 SER B O 1
ATOM 2481 N N . TYR B 1 26 ? 12.789 20.406 -6.633 1 82.69 26 TYR B N 1
ATOM 2482 C CA . TYR B 1 26 ? 12.664 19.484 -7.762 1 82.69 26 TYR B CA 1
ATOM 2483 C C . TYR B 1 26 ? 12.875 18.031 -7.316 1 82.69 26 TYR B C 1
ATOM 2485 O O . TYR B 1 26 ? 12.992 17.141 -8.148 1 82.69 26 TYR B O 1
ATOM 2493 N N . MET B 1 27 ? 12.648 17.891 -6.113 1 89 27 MET B N 1
ATOM 2494 C CA . MET B 1 27 ? 12.914 16.547 -5.629 1 89 27 MET B CA 1
ATOM 2495 C C . MET B 1 27 ? 11.711 15.633 -5.855 1 89 27 MET B C 1
ATOM 2497 O O . MET B 1 27 ? 11.82 14.414 -5.781 1 89 27 MET B O 1
ATOM 2501 N N . SER B 1 28 ? 10.57 16.25 -6.219 1 89.38 28 SER B N 1
ATOM 2502 C CA . SER B 1 28 ? 9.391 15.453 -6.539 1 89.38 28 SER B CA 1
ATOM 2503 C C . SER B 1 28 ? 9.625 14.594 -7.777 1 89.38 28 SER B C 1
ATOM 2505 O O . SER B 1 28 ? 9.055 13.508 -7.906 1 89.38 28 SER B O 1
ATOM 2507 N N . VAL B 1 29 ? 10.5 15.055 -8.672 1 92.81 29 VAL B N 1
ATOM 2508 C CA . VAL B 1 29 ? 10.812 14.297 -9.883 1 92.81 29 VAL B CA 1
ATOM 2509 C C . VAL B 1 29 ? 11.516 12.992 -9.5 1 92.81 29 VAL B C 1
ATOM 2511 O O . VAL B 1 29 ? 11.297 11.961 -10.133 1 92.81 29 VAL B O 1
ATOM 2514 N N . VAL B 1 30 ? 12.32 13.062 -8.461 1 96.31 30 VAL B N 1
ATOM 2515 C CA . VAL B 1 30 ? 13.023 11.875 -7.984 1 96.31 30 VAL B CA 1
ATOM 2516 C C . VAL B 1 30 ? 12.023 10.859 -7.449 1 96.31 30 VAL B C 1
ATOM 2518 O O . VAL B 1 30 ? 12.164 9.656 -7.68 1 96.31 30 VAL B O 1
ATOM 2521 N N . LEU B 1 31 ? 10.961 11.359 -6.793 1 96.38 31 LEU B N 1
ATOM 2522 C CA . LEU B 1 31 ? 9.922 10.469 -6.281 1 96.38 31 LEU B CA 1
ATOM 2523 C C . LEU B 1 31 ? 9.195 9.766 -7.422 1 96.38 31 LEU B C 1
ATOM 2525 O O . LEU B 1 31 ? 8.93 8.562 -7.348 1 96.38 31 LEU B O 1
ATOM 2529 N N . VAL B 1 32 ? 8.922 10.492 -8.492 1 96.75 32 VAL B N 1
ATOM 2530 C CA . VAL B 1 32 ? 8.234 9.922 -9.641 1 96.75 32 VAL B CA 1
ATOM 2531 C C . VAL B 1 32 ? 9.086 8.82 -10.266 1 96.75 32 VAL B C 1
ATOM 2533 O O . VAL B 1 32 ? 8.57 7.742 -10.594 1 96.75 32 VAL B O 1
ATOM 2536 N N . ILE B 1 33 ? 10.391 9.055 -10.383 1 98.25 33 ILE B N 1
ATOM 2537 C CA . ILE B 1 33 ? 11.305 8.062 -10.93 1 98.25 33 ILE B CA 1
ATOM 2538 C C . ILE B 1 33 ? 11.344 6.84 -10.016 1 98.25 33 ILE B C 1
ATOM 2540 O O . ILE B 1 33 ? 11.383 5.699 -10.492 1 98.25 33 ILE B O 1
ATOM 2544 N N . CYS B 1 34 ? 11.266 7.094 -8.719 1 98.44 34 CYS B N 1
ATOM 2545 C CA . CYS B 1 34 ? 11.281 5.992 -7.766 1 98.44 34 CYS B CA 1
ATOM 2546 C C . CYS B 1 34 ? 10.016 5.156 -7.875 1 98.44 34 CYS B C 1
ATOM 2548 O O . CYS B 1 34 ? 10.055 3.938 -7.707 1 98.44 34 CYS B O 1
ATOM 2550 N N . PHE B 1 35 ? 8.844 5.781 -8.164 1 98.5 35 PHE B N 1
ATOM 2551 C CA . PHE B 1 35 ? 7.621 5.039 -8.43 1 98.5 35 PHE B CA 1
ATOM 2552 C C . PHE B 1 35 ? 7.785 4.145 -9.656 1 98.5 35 PHE B C 1
ATOM 2554 O O . PHE B 1 35 ? 7.355 2.99 -9.648 1 98.5 35 PHE B O 1
ATOM 2561 N N . LEU B 1 36 ? 8.422 4.699 -10.688 1 98.62 36 LEU B N 1
ATOM 2562 C CA . LEU B 1 36 ? 8.688 3.926 -11.898 1 98.62 36 LEU B CA 1
ATOM 2563 C C . LEU B 1 36 ? 9.562 2.717 -11.578 1 98.62 36 LEU B C 1
ATOM 2565 O O . LEU B 1 36 ? 9.273 1.604 -12.031 1 98.62 36 LEU B O 1
ATOM 2569 N N . ILE B 1 37 ? 10.594 2.936 -10.781 1 98.81 37 ILE B N 1
ATOM 2570 C CA . ILE B 1 37 ? 11.523 1.882 -10.391 1 98.81 37 ILE B CA 1
ATOM 2571 C C . ILE B 1 37 ? 10.789 0.814 -9.586 1 98.81 37 ILE B C 1
ATOM 2573 O O . ILE B 1 37 ? 11 -0.384 -9.789 1 98.81 37 ILE B O 1
ATOM 2577 N N . SER B 1 38 ? 9.891 1.22 -8.664 1 98.56 38 SER B N 1
ATOM 2578 C CA . SER B 1 38 ? 9.133 0.288 -7.832 1 98.56 38 SER B CA 1
ATOM 2579 C C . SER B 1 38 ? 8.25 -0.62 -8.68 1 98.56 38 SER B C 1
ATOM 2581 O O . SER B 1 38 ? 8.195 -1.83 -8.453 1 98.56 38 SER B O 1
ATOM 2583 N N . GLY B 1 39 ? 7.562 -0.016 -9.688 1 98.44 39 GLY B N 1
ATOM 2584 C CA . GLY B 1 39 ? 6.758 -0.822 -10.586 1 98.44 39 GLY B CA 1
ATOM 2585 C C . GLY B 1 39 ? 7.582 -1.794 -11.414 1 98.44 39 GLY B C 1
ATOM 2586 O O . GLY B 1 39 ? 7.203 -2.957 -11.578 1 98.44 39 GLY B O 1
ATOM 2587 N N . LEU B 1 40 ? 8.727 -1.29 -11.883 1 98.31 40 LEU B N 1
ATOM 2588 C CA . LEU B 1 40 ? 9.648 -2.078 -12.695 1 98.31 40 LEU B CA 1
ATOM 2589 C C . LEU B 1 40 ? 10.156 -3.291 -11.922 1 98.31 40 LEU B C 1
ATOM 2591 O O . LEU B 1 40 ? 10.078 -4.422 -12.414 1 98.31 40 LEU B O 1
ATOM 2595 N N . ILE B 1 41 ? 10.539 -3.068 -10.695 1 98.56 41 ILE B N 1
ATOM 2596 C CA . ILE B 1 41 ? 11.172 -4.105 -9.883 1 98.56 41 ILE B CA 1
ATOM 2597 C C . ILE B 1 41 ? 10.109 -5.09 -9.391 1 98.56 41 ILE B C 1
ATOM 2599 O O . ILE B 1 41 ? 10.297 -6.305 -9.469 1 98.56 41 ILE B O 1
ATOM 2603 N N . ASP B 1 42 ? 8.969 -4.633 -8.93 1 98.19 42 ASP B N 1
ATOM 2604 C CA . ASP B 1 42 ? 7.965 -5.52 -8.352 1 98.19 42 ASP B CA 1
ATOM 2605 C C . ASP B 1 42 ? 7.312 -6.387 -9.422 1 98.19 42 ASP B C 1
ATOM 2607 O O . ASP B 1 42 ? 6.898 -7.516 -9.148 1 98.19 42 ASP B O 1
ATOM 2611 N N . SER B 1 43 ? 7.215 -5.891 -10.656 1 96.69 43 SER B N 1
ATOM 2612 C CA . SER B 1 43 ? 6.637 -6.711 -11.711 1 96.69 43 SER B CA 1
ATOM 2613 C C . SER B 1 43 ? 7.492 -7.941 -11.992 1 96.69 43 SER B C 1
ATOM 2615 O O . SER B 1 43 ? 6.984 -9.062 -12.047 1 96.69 43 SER B O 1
ATOM 2617 N N . VAL B 1 44 ? 8.797 -7.77 -12.062 1 96.06 44 VAL B N 1
ATOM 2618 C CA . VAL B 1 44 ? 9.656 -8.906 -12.391 1 96.06 44 VAL B CA 1
ATOM 2619 C C . VAL B 1 44 ? 9.867 -9.773 -11.156 1 96.06 44 VAL B C 1
ATOM 2621 O O . VAL B 1 44 ? 9.961 -10.992 -11.258 1 96.06 44 VAL B O 1
ATOM 2624 N N . ALA B 1 45 ? 9.945 -9.148 -9.977 1 96.19 45 ALA B N 1
ATOM 2625 C CA . ALA B 1 45 ? 10.094 -9.898 -8.734 1 96.19 45 ALA B CA 1
ATOM 2626 C C . ALA B 1 45 ? 8.891 -10.805 -8.492 1 96.19 45 ALA B C 1
ATOM 2628 O O . ALA B 1 45 ? 9.047 -11.984 -8.18 1 96.19 45 ALA B O 1
ATOM 2629 N N . PHE B 1 46 ? 7.742 -10.258 -8.656 1 94.19 46 PHE B N 1
ATOM 2630 C CA . PHE B 1 46 ? 6.543 -11.055 -8.43 1 94.19 46 PHE B CA 1
ATOM 2631 C C . PHE B 1 46 ? 6.434 -12.18 -9.453 1 94.19 46 PHE B C 1
ATOM 2633 O O . PHE B 1 46 ? 6.035 -13.297 -9.125 1 94.19 46 PHE B O 1
ATOM 2640 N N . ASN B 1 47 ? 6.73 -11.875 -10.695 1 92.19 47 ASN B N 1
ATOM 2641 C CA . ASN B 1 47 ? 6.641 -12.859 -11.766 1 92.19 47 ASN B CA 1
ATOM 2642 C C . ASN B 1 47 ? 7.566 -14.047 -11.508 1 92.19 47 ASN B C 1
ATOM 2644 O O . ASN B 1 47 ? 7.266 -15.172 -11.914 1 92.19 47 ASN B O 1
ATOM 2648 N N . THR B 1 48 ? 8.656 -13.828 -10.828 1 92.19 48 THR B N 1
ATOM 2649 C CA . THR B 1 48 ? 9.656 -14.875 -10.633 1 92.19 48 THR B CA 1
ATOM 2650 C C . THR B 1 48 ? 9.57 -15.453 -9.227 1 92.19 48 THR B C 1
ATOM 2652 O O . THR B 1 48 ? 9.641 -16.672 -9.039 1 92.19 48 THR B O 1
ATOM 2655 N N . TRP B 1 49 ? 9.43 -14.609 -8.25 1 91.75 49 TRP B N 1
ATOM 2656 C CA . TRP B 1 49 ? 9.578 -15.031 -6.867 1 91.75 49 TRP B CA 1
ATOM 2657 C C . TRP B 1 49 ? 8.219 -15.141 -6.18 1 91.75 49 TRP B C 1
ATOM 2659 O O . TRP B 1 49 ? 8.133 -15.555 -5.02 1 91.75 49 TRP B O 1
ATOM 2669 N N . ASN B 1 50 ? 7.117 -14.727 -6.84 1 90.88 50 ASN B N 1
ATOM 2670 C CA . ASN B 1 50 ? 5.766 -14.758 -6.285 1 90.88 50 ASN B CA 1
ATOM 2671 C C . ASN B 1 50 ? 5.691 -14.016 -4.949 1 90.88 50 ASN B C 1
ATOM 2673 O O . ASN B 1 50 ? 5.039 -14.484 -4.016 1 90.88 50 ASN B O 1
ATOM 2677 N N . CYS B 1 51 ? 6.469 -13.031 -4.855 1 92.44 51 CYS B N 1
ATOM 2678 C CA . CYS B 1 51 ? 6.449 -12.102 -3.732 1 92.44 51 CYS B CA 1
ATOM 2679 C C . CYS B 1 51 ? 6.883 -10.703 -4.168 1 92.44 51 CYS B C 1
ATOM 2681 O O . CYS B 1 51 ? 7.574 -10.555 -5.176 1 92.44 51 CYS B O 1
ATOM 2683 N N . PHE B 1 52 ? 6.453 -9.703 -3.441 1 96.88 52 PHE B N 1
ATOM 2684 C CA . PHE B 1 52 ? 6.867 -8.328 -3.715 1 96.88 52 PHE B CA 1
ATOM 2685 C C . PHE B 1 52 ? 8.156 -7.996 -2.973 1 96.88 52 PHE B C 1
ATOM 2687 O O . PHE B 1 52 ? 8.516 -8.68 -2.012 1 96.88 52 PHE B O 1
ATOM 2694 N N . VAL B 1 53 ? 8.812 -7.02 -3.475 1 98.25 53 VAL B N 1
ATOM 2695 C CA . VAL B 1 53 ? 10.039 -6.602 -2.809 1 98.25 53 VAL B CA 1
ATOM 2696 C C . VAL B 1 53 ? 9.938 -5.133 -2.404 1 98.25 53 VAL B C 1
ATOM 2698 O O . VAL B 1 53 ? 10.688 -4.668 -1.542 1 98.25 53 VAL B O 1
ATOM 2701 N N . ASN B 1 54 ? 9.008 -4.391 -3.053 1 97.38 54 ASN B N 1
ATOM 2702 C CA . ASN B 1 54 ? 8.688 -3.031 -2.629 1 97.38 54 ASN B CA 1
ATOM 2703 C C . ASN B 1 54 ? 7.398 -2.986 -1.812 1 97.38 54 ASN B C 1
ATOM 2705 O O . ASN B 1 54 ? 7.316 -2.268 -0.812 1 97.38 54 ASN B O 1
ATOM 2709 N N . MET B 1 55 ? 6.379 -3.738 -2.17 1 96.88 55 MET B N 1
ATOM 2710 C CA . MET B 1 55 ? 5.039 -3.691 -1.595 1 96.88 55 MET B CA 1
ATOM 2711 C C . MET B 1 55 ? 4.891 -4.719 -0.478 1 96.88 55 MET B C 1
ATOM 2713 O O . MET B 1 55 ? 4.434 -5.84 -0.715 1 96.88 55 MET B O 1
ATOM 2717 N N . GLN B 1 56 ? 5.016 -4.258 0.761 1 97.69 56 GLN B N 1
ATOM 2718 C CA . GLN B 1 56 ? 5.043 -5.164 1.904 1 97.69 56 GLN B CA 1
ATOM 2719 C C . GLN B 1 56 ? 3.631 -5.512 2.365 1 97.69 56 GLN B C 1
ATOM 2721 O O . GLN B 1 56 ? 3.422 -6.516 3.049 1 97.69 56 GLN B O 1
ATOM 2726 N N . THR B 1 57 ? 2.652 -4.707 1.987 1 97.06 57 THR B N 1
ATOM 2727 C CA . THR B 1 57 ? 1.276 -5.02 2.359 1 97.06 57 THR B CA 1
ATOM 2728 C C . THR B 1 57 ? 0.837 -6.348 1.748 1 97.06 57 THR B C 1
ATOM 2730 O O . THR B 1 57 ? 0.29 -7.207 2.443 1 97.06 57 THR B O 1
ATOM 2733 N N . GLY B 1 58 ? 1.114 -6.512 0.469 1 95.94 58 GLY B N 1
ATOM 2734 C CA . GLY B 1 58 ? 0.844 -7.793 -0.16 1 95.94 58 GLY B CA 1
ATOM 2735 C C . GLY B 1 58 ? 1.579 -8.945 0.497 1 95.94 58 GLY B C 1
ATOM 2736 O O . GLY B 1 58 ? 0.995 -10.008 0.742 1 95.94 58 GLY B O 1
ATOM 2737 N N . ASN B 1 59 ? 2.846 -8.711 0.876 1 97.62 59 ASN B N 1
ATOM 2738 C CA . ASN B 1 59 ? 3.652 -9.742 1.519 1 97.62 59 ASN B CA 1
ATOM 2739 C C . ASN B 1 59 ? 3.074 -10.141 2.871 1 97.62 59 ASN B C 1
ATOM 2741 O O . ASN B 1 59 ? 3.193 -11.297 3.283 1 97.62 59 ASN B O 1
ATOM 2745 N N . THR B 1 60 ? 2.465 -9.172 3.559 1 97.38 60 THR B N 1
ATOM 2746 C CA . THR B 1 60 ? 1.84 -9.469 4.844 1 97.38 60 THR B CA 1
ATOM 2747 C C . THR B 1 60 ? 0.691 -10.461 4.672 1 97.38 60 THR B C 1
ATOM 2749 O O . THR B 1 60 ? 0.557 -11.406 5.449 1 97.38 60 THR B O 1
ATOM 2752 N N . VAL B 1 61 ? -0.1 -10.258 3.664 1 96.25 61 VAL B N 1
ATOM 2753 C CA . VAL B 1 61 ? -1.204 -11.164 3.367 1 96.25 61 VAL B CA 1
ATOM 2754 C C . VAL B 1 61 ? -0.655 -12.531 2.945 1 96.25 61 VAL B C 1
ATOM 2756 O O . VAL B 1 61 ? -1.155 -13.57 3.383 1 96.25 61 VAL B O 1
ATOM 2759 N N . PHE B 1 62 ? 0.462 -12.547 2.129 1 95.56 62 PHE B N 1
ATOM 2760 C CA . PHE B 1 62 ? 1.087 -13.789 1.693 1 95.56 62 PHE B CA 1
ATOM 2761 C C . PHE B 1 62 ? 1.643 -14.562 2.883 1 95.56 62 PHE B C 1
ATOM 2763 O O . PHE B 1 62 ? 1.5 -15.781 2.959 1 95.56 62 PHE B O 1
ATOM 2770 N N . ALA B 1 63 ? 2.246 -13.836 3.76 1 95.62 63 ALA B N 1
ATOM 2771 C CA . ALA B 1 63 ? 2.799 -14.461 4.957 1 95.62 63 ALA B CA 1
ATOM 2772 C C . ALA B 1 63 ? 1.691 -15.055 5.824 1 95.62 63 ALA B C 1
ATOM 2774 O O . ALA B 1 63 ? 1.82 -16.172 6.328 1 95.62 63 ALA B O 1
ATOM 2775 N N . ALA B 1 64 ? 0.606 -14.32 6.023 1 95.69 64 ALA B N 1
ATOM 2776 C CA . ALA B 1 64 ? -0.525 -14.797 6.816 1 95.69 64 ALA B CA 1
ATOM 2777 C C . ALA B 1 64 ? -1.128 -16.062 6.215 1 95.69 64 ALA B C 1
ATOM 2779 O O . ALA B 1 64 ? -1.394 -17.031 6.93 1 95.69 64 ALA B O 1
ATOM 2780 N N . LEU B 1 65 ? -1.29 -16.078 4.855 1 92.5 65 LEU B N 1
ATOM 2781 C CA . LEU B 1 65 ? -1.815 -17.234 4.148 1 92.5 65 LEU B CA 1
ATOM 2782 C C . LEU B 1 65 ? -0.854 -18.422 4.25 1 92.5 65 LEU B C 1
ATOM 2784 O O . LEU B 1 65 ? -1.281 -19.562 4.461 1 92.5 65 LEU B O 1
ATOM 2788 N N . GLY B 1 66 ? 0.408 -18.094 4.109 1 90.69 66 GLY B N 1
ATOM 2789 C CA . GLY B 1 66 ? 1.421 -19.141 4.16 1 90.69 66 GLY B CA 1
ATOM 2790 C C . GLY B 1 66 ? 1.469 -19.859 5.492 1 90.69 66 GLY B C 1
ATOM 2791 O O . GLY B 1 66 ? 1.745 -21.062 5.547 1 90.69 66 GLY B O 1
ATOM 2792 N N . LEU B 1 67 ? 1.19 -19.156 6.586 1 87.62 67 LEU B N 1
ATOM 2793 C CA . LEU B 1 67 ? 1.15 -19.766 7.914 1 87.62 67 LEU B CA 1
ATOM 2794 C C . LEU B 1 67 ? 0.036 -20.797 8 1 87.62 67 LEU B C 1
ATOM 2796 O O . LEU B 1 67 ? 0.141 -21.766 8.758 1 87.62 67 LEU B O 1
ATOM 2800 N N . GLY B 1 68 ? -0.956 -20.625 7.16 1 83 68 GLY B N 1
ATOM 2801 C CA . GLY B 1 68 ? -2.053 -21.578 7.105 1 83 68 GLY B CA 1
ATOM 2802 C C . GLY B 1 68 ? -1.9 -22.594 6 1 83 68 GLY B C 1
ATOM 2803 O O . GLY B 1 68 ? -2.811 -23.391 5.75 1 83 68 GLY B O 1
ATOM 2804 N N . GLY B 1 69 ? -0.814 -22.562 5.324 1 82.38 69 GLY B N 1
ATOM 2805 C CA . GLY B 1 69 ? -0.562 -23.5 4.246 1 82.38 69 GLY B CA 1
ATOM 2806 C C . GLY B 1 69 ? -1.289 -23.156 2.965 1 82.38 69 GLY B C 1
ATOM 2807 O O . GLY B 1 69 ? -1.633 -24.031 2.178 1 82.38 69 GLY B O 1
ATOM 2808 N N . GLN B 1 70 ? -1.654 -21.891 2.836 1 80.12 70 GLN B N 1
ATOM 2809 C CA . GLN B 1 70 ? -2.332 -21.375 1.65 1 80.12 70 GLN B CA 1
ATOM 2810 C C . GLN B 1 70 ? -1.469 -20.344 0.927 1 80.12 70 GLN B C 1
ATOM 2812 O O . GLN B 1 70 ? -0.595 -19.719 1.535 1 80.12 70 GLN B O 1
ATOM 2817 N N . PRO B 1 71 ? -1.614 -20.094 -0.388 1 70.88 71 PRO B N 1
ATOM 2818 C CA . PRO B 1 71 ? -2.461 -20.859 -1.311 1 70.88 71 PRO B CA 1
ATOM 2819 C C . PRO B 1 71 ? -1.914 -22.25 -1.598 1 70.88 71 PRO B C 1
ATOM 2821 O O . PRO B 1 71 ? -0.699 -22.469 -1.562 1 70.88 71 PRO B O 1
ATOM 2824 N N . GLN B 1 72 ? -2.721 -23.094 -1.986 1 72.25 72 GLN B N 1
ATOM 2825 C CA . GLN B 1 72 ? -2.332 -24.469 -2.266 1 72.25 72 GLN B CA 1
ATOM 2826 C C . GLN B 1 72 ? -1.431 -24.547 -3.494 1 72.25 72 GLN B C 1
ATOM 2828 O O . GLN B 1 72 ? -0.605 -25.453 -3.607 1 72.25 72 GLN B O 1
ATOM 2833 N N . ALA B 1 73 ? -1.576 -23.562 -4.367 1 68.25 73 ALA B N 1
ATOM 2834 C CA . ALA B 1 73 ? -0.788 -23.547 -5.594 1 68.25 73 ALA B CA 1
ATOM 2835 C C . ALA B 1 73 ? 0.664 -23.172 -5.312 1 68.25 73 ALA B C 1
ATOM 2837 O O . ALA B 1 73 ? 1.549 -23.422 -6.133 1 68.25 73 ALA B O 1
ATOM 2838 N N . SER B 1 74 ? 0.925 -22.641 -4.141 1 71.44 74 SER B N 1
ATOM 2839 C CA . SER B 1 74 ? 2.27 -22.188 -3.793 1 71.44 74 SER B CA 1
ATOM 2840 C C . SER B 1 74 ? 3.018 -23.25 -2.988 1 71.44 74 SER B C 1
ATOM 2842 O O . SER B 1 74 ? 2.398 -24.125 -2.377 1 71.44 74 SER B O 1
ATOM 2844 N N . HIS B 1 75 ? 4.336 -23.172 -3.125 1 73.44 75 HIS B N 1
ATOM 2845 C CA . HIS B 1 75 ? 5.168 -24.031 -2.287 1 73.44 75 HIS B CA 1
ATOM 2846 C C . HIS B 1 75 ? 4.91 -23.766 -0.807 1 73.44 75 HIS B C 1
ATOM 2848 O O . HIS B 1 75 ? 4.668 -22.625 -0.406 1 73.44 75 HIS B O 1
ATOM 2854 N N . GLU B 1 76 ? 5.031 -24.75 -0.008 1 76.88 76 GLU B N 1
ATOM 2855 C CA . GLU B 1 76 ? 4.73 -24.688 1.419 1 76.88 76 GLU B CA 1
ATOM 2856 C C . GLU B 1 76 ? 5.602 -23.641 2.115 1 76.88 76 GLU B C 1
ATOM 2858 O O . GLU B 1 76 ? 5.184 -23.047 3.107 1 76.88 76 GLU B O 1
ATOM 2863 N N . GLN B 1 77 ? 6.77 -23.391 1.562 1 80.56 77 GLN B N 1
ATOM 2864 C CA . GLN B 1 77 ? 7.691 -22.469 2.209 1 80.56 77 GLN B CA 1
ATOM 2865 C C . GLN B 1 77 ? 7.77 -21.156 1.447 1 80.56 77 GLN B C 1
ATOM 2867 O O . GLN B 1 77 ? 8.695 -20.359 1.654 1 80.56 77 GLN B O 1
ATOM 2872 N N . GLN B 1 78 ? 6.797 -20.922 0.623 1 82.5 78 GLN B N 1
ATOM 2873 C CA . GLN B 1 78 ? 6.781 -19.703 -0.189 1 82.5 78 GLN B CA 1
ATOM 2874 C C . GLN B 1 78 ? 6.703 -18.453 0.686 1 82.5 78 GLN B C 1
ATOM 2876 O O . GLN B 1 78 ? 7.281 -17.422 0.354 1 82.5 78 GLN B O 1
ATOM 2881 N N . TYR B 1 79 ? 6.055 -18.609 1.853 1 89.69 79 TYR B N 1
ATOM 2882 C CA . TYR B 1 79 ? 5.836 -17.438 2.711 1 89.69 79 TYR B CA 1
ATOM 2883 C C . TYR B 1 79 ? 7.141 -16.984 3.346 1 89.69 79 TYR B C 1
ATOM 2885 O O . TYR B 1 79 ? 7.223 -15.867 3.865 1 89.69 79 TYR B O 1
ATOM 2893 N N . TYR B 1 80 ? 8.305 -17.703 3.268 1 92.88 80 TYR B N 1
ATOM 2894 C CA . TYR B 1 80 ? 9.617 -17.266 3.709 1 92.88 80 TYR B CA 1
ATOM 2895 C C . TYR B 1 80 ? 10.086 -16.062 2.902 1 92.88 80 TYR B C 1
ATOM 2897 O O . TYR B 1 80 ? 10.758 -15.172 3.432 1 92.88 80 TYR B O 1
ATOM 2905 N N . LYS B 1 81 ? 9.719 -16.125 1.674 1 94.81 81 LYS B N 1
ATOM 2906 C CA . LYS B 1 81 ? 10.109 -15.008 0.81 1 94.81 81 LYS B CA 1
ATOM 2907 C C . LYS B 1 81 ? 9.438 -13.711 1.241 1 94.81 81 LYS B C 1
ATOM 2909 O O . LYS B 1 81 ? 10.078 -12.664 1.313 1 94.81 81 LYS B O 1
ATOM 2914 N N . SER B 1 82 ? 8.133 -13.836 1.579 1 96.5 82 SER B N 1
ATOM 2915 C CA . SER B 1 82 ? 7.391 -12.664 2.041 1 96.5 82 SER B CA 1
ATOM 2916 C C . SER B 1 82 ? 7.918 -12.172 3.383 1 96.5 82 SER B C 1
ATOM 2918 O O . SER B 1 82 ? 8.094 -10.961 3.578 1 96.5 82 SER B O 1
ATOM 2920 N N . LEU B 1 83 ? 8.234 -13.062 4.301 1 96.81 83 LEU B N 1
ATOM 2921 C CA . LEU B 1 83 ? 8.758 -12.688 5.609 1 96.81 83 LEU B CA 1
ATOM 2922 C C . LEU B 1 83 ? 10.133 -12.047 5.477 1 96.81 83 LEU B C 1
ATOM 2924 O O . LEU B 1 83 ? 10.438 -11.07 6.172 1 96.81 83 LEU B O 1
ATOM 2928 N N . THR B 1 84 ? 10.945 -12.602 4.578 1 97.56 84 THR B N 1
ATOM 2929 C CA . THR B 1 84 ? 12.273 -12.055 4.32 1 97.56 84 THR B CA 1
ATOM 2930 C C . THR B 1 84 ? 12.172 -10.633 3.785 1 97.56 84 THR B C 1
ATOM 2932 O O . THR B 1 84 ? 12.914 -9.75 4.219 1 97.56 84 THR B O 1
ATOM 2935 N N . SER B 1 85 ? 11.25 -10.453 2.844 1 98.5 85 SER B N 1
ATOM 2936 C CA . SER B 1 85 ? 11.047 -9.125 2.271 1 98.5 85 SER B CA 1
ATOM 2937 C C . SER B 1 85 ? 10.641 -8.117 3.34 1 98.5 85 SER B C 1
ATOM 2939 O O . SER B 1 85 ? 11.234 -7.043 3.443 1 98.5 85 SER B O 1
ATOM 2941 N N . ILE B 1 86 ? 9.688 -8.461 4.188 1 98.25 86 ILE B N 1
ATOM 2942 C CA . ILE B 1 86 ? 9.188 -7.578 5.234 1 98.25 86 ILE B CA 1
ATOM 2943 C C . ILE B 1 86 ? 10.305 -7.254 6.223 1 98.25 86 ILE B C 1
ATOM 2945 O O . ILE B 1 86 ? 10.531 -6.09 6.551 1 98.25 86 ILE B O 1
ATOM 2949 N N . ALA B 1 87 ? 10.992 -8.266 6.695 1 98.44 87 ALA B N 1
ATOM 2950 C CA . ALA B 1 87 ? 12.055 -8.086 7.684 1 98.44 87 ALA B CA 1
ATOM 2951 C C . ALA B 1 87 ? 13.172 -7.203 7.137 1 98.44 87 ALA B C 1
ATOM 2953 O O . ALA B 1 87 ? 13.648 -6.297 7.82 1 98.44 87 ALA B O 1
ATOM 2954 N N . ALA B 1 88 ? 13.609 -7.5 5.902 1 98.75 88 ALA B N 1
ATOM 2955 C CA . ALA B 1 88 ? 14.672 -6.719 5.277 1 98.75 88 ALA B CA 1
ATOM 2956 C C . ALA B 1 88 ? 14.242 -5.273 5.066 1 98.75 88 ALA B C 1
ATOM 2958 O O . ALA B 1 88 ? 15.039 -4.348 5.25 1 98.75 88 ALA B O 1
ATOM 2959 N N . PHE B 1 89 ? 13.016 -5.074 4.66 1 98.75 89 PHE B N 1
ATOM 2960 C CA . PHE B 1 89 ? 12.469 -3.736 4.496 1 98.75 89 PHE B CA 1
ATOM 2961 C C . PHE B 1 89 ? 12.508 -2.971 5.816 1 98.75 89 PHE B C 1
ATOM 2963 O O . PHE B 1 89 ? 12.883 -1.796 5.844 1 98.75 89 PHE B O 1
ATOM 2970 N N . CYS B 1 90 ? 12.102 -3.625 6.895 1 98.12 90 CYS B N 1
ATOM 2971 C CA . CYS B 1 90 ? 12.125 -3.008 8.219 1 98.12 90 CYS B CA 1
ATOM 2972 C C . CYS B 1 90 ? 13.547 -2.648 8.633 1 98.12 90 CYS B C 1
ATOM 2974 O O . CYS B 1 90 ? 13.789 -1.564 9.164 1 98.12 90 CYS B O 1
ATOM 2976 N N . LEU B 1 91 ? 14.469 -3.52 8.375 1 98.25 91 LEU B N 1
ATOM 2977 C CA . LEU B 1 91 ? 15.867 -3.236 8.664 1 98.25 91 LEU B CA 1
ATOM 2978 C C . LEU B 1 91 ? 16.375 -2.059 7.836 1 98.25 91 LEU B C 1
ATOM 2980 O O . LEU B 1 91 ? 17.141 -1.229 8.328 1 98.25 91 LEU B O 1
ATOM 2984 N N . GLY B 1 92 ? 15.969 -2.031 6.551 1 98.56 92 GLY B N 1
ATOM 2985 C CA . GLY B 1 92 ? 16.297 -0.883 5.719 1 98.56 92 GLY B CA 1
ATOM 2986 C C . GLY B 1 92 ? 15.727 0.42 6.25 1 98.56 92 GLY B C 1
ATOM 2987 O O . GLY B 1 92 ? 16.422 1.443 6.262 1 98.56 92 GLY B O 1
ATOM 2988 N N . ALA B 1 93 ? 14.477 0.338 6.664 1 97.56 93 ALA B N 1
ATOM 2989 C CA . ALA B 1 93 ? 13.844 1.525 7.238 1 97.56 93 ALA B CA 1
ATOM 2990 C C . ALA B 1 93 ? 14.633 2.043 8.438 1 97.56 93 ALA B C 1
ATOM 2992 O O . ALA B 1 93 ? 14.852 3.25 8.562 1 97.56 93 ALA B O 1
ATOM 2993 N N . LEU B 1 94 ? 15.094 1.125 9.328 1 95.62 94 LEU B N 1
ATOM 2994 C CA . LEU B 1 94 ? 15.914 1.508 10.469 1 95.62 94 LEU B CA 1
ATOM 2995 C C . LEU B 1 94 ? 17.234 2.125 10.016 1 95.62 94 LEU B C 1
ATOM 2997 O O . LEU B 1 94 ? 17.641 3.172 10.523 1 95.62 94 LEU B O 1
ATOM 3001 N N . PHE B 1 95 ? 17.828 1.562 9.062 1 96.69 95 PHE B N 1
ATOM 3002 C CA . PHE B 1 95 ? 19.125 2.002 8.57 1 96.69 95 PHE B CA 1
ATOM 3003 C C . PHE B 1 95 ? 19.031 3.391 7.957 1 96.69 95 PHE B C 1
ATOM 3005 O O . PHE B 1 95 ? 19.797 4.293 8.328 1 96.69 95 PHE B O 1
ATOM 3012 N N . PHE B 1 96 ? 18.141 3.623 7.02 1 96.94 96 PHE B N 1
ATOM 3013 C CA . PHE B 1 96 ? 18.062 4.871 6.273 1 96.94 96 PHE B CA 1
ATOM 3014 C C . PHE B 1 96 ? 17.547 6.004 7.152 1 96.94 96 PHE B C 1
ATOM 3016 O O . PHE B 1 96 ? 17.953 7.156 6.992 1 96.94 96 PHE B O 1
ATOM 3023 N N . ASN B 1 97 ? 16.609 5.648 8.031 1 94 97 ASN B N 1
ATOM 3024 C CA . ASN B 1 97 ? 16.203 6.676 8.992 1 94 97 ASN B CA 1
ATOM 3025 C C . ASN B 1 97 ? 17.344 7.082 9.898 1 94 97 ASN B C 1
ATOM 3027 O O . ASN B 1 97 ? 17.531 8.266 10.188 1 94 97 ASN B O 1
ATOM 3031 N N . GLY B 1 98 ? 18.094 6.113 10.367 1 92.06 98 GLY B N 1
ATOM 3032 C CA . GLY B 1 98 ? 19.281 6.41 11.156 1 92.06 98 GLY B CA 1
ATOM 3033 C C . GLY B 1 98 ? 20.297 7.242 10.414 1 92.06 98 GLY B C 1
ATOM 3034 O O . GLY B 1 98 ? 20.875 8.188 10.977 1 92.06 98 GLY B O 1
ATOM 3035 N N . LEU B 1 99 ? 20.484 6.961 9.18 1 92.38 99 LEU B N 1
ATOM 3036 C CA . LEU B 1 99 ? 21.438 7.668 8.328 1 92.38 99 LEU B CA 1
ATOM 3037 C C . LEU B 1 99 ? 21.094 9.148 8.242 1 92.38 99 LEU B C 1
ATOM 3039 O O . LEU B 1 99 ? 21.984 10 8.297 1 92.38 99 LEU B O 1
ATOM 3043 N N . HIS B 1 100 ? 19.812 9.5 8.141 1 91.31 100 HIS B N 1
ATOM 3044 C CA . HIS B 1 100 ? 19.406 10.875 7.914 1 91.31 100 HIS B CA 1
ATOM 3045 C C . HIS B 1 100 ? 19.156 11.609 9.227 1 91.31 100 HIS B C 1
ATOM 3047 O O . HIS B 1 100 ? 18.969 12.82 9.242 1 91.31 100 HIS B O 1
ATOM 3053 N N . ARG B 1 101 ? 19.203 10.953 10.344 1 84.06 101 ARG B N 1
ATOM 3054 C CA . ARG B 1 101 ? 19.047 11.57 11.656 1 84.06 101 ARG B CA 1
ATOM 3055 C C . ARG B 1 101 ? 20.406 11.891 12.273 1 84.06 101 ARG B C 1
ATOM 3057 O O . ARG B 1 101 ? 20.516 12.727 13.172 1 84.06 101 ARG B O 1
ATOM 3064 N N . TYR B 1 102 ? 21.406 11.234 11.961 1 71.94 102 TYR B N 1
ATOM 3065 C CA . TYR B 1 102 ? 22.719 11.32 12.586 1 71.94 102 TYR B CA 1
ATOM 3066 C C . TYR B 1 102 ? 23.234 12.75 12.57 1 71.94 102 TYR B C 1
ATOM 3068 O O . TYR B 1 102 ? 23.734 13.25 13.586 1 71.94 102 TYR B O 1
ATOM 3076 N N . PRO B 1 103 ? 23.203 13.375 11.445 1 62.75 103 PRO B N 1
ATOM 3077 C CA . PRO B 1 103 ? 23.797 14.719 11.477 1 62.75 103 PRO B CA 1
ATOM 3078 C C . PRO B 1 103 ? 22.984 15.688 12.344 1 62.75 103 PRO B C 1
ATOM 3080 O O . PRO B 1 103 ? 23.531 16.703 12.797 1 62.75 103 PRO B O 1
ATOM 3083 N N . ALA B 1 104 ? 21.641 15.586 12.375 1 56.38 104 ALA B N 1
ATOM 3084 C CA . ALA B 1 104 ? 20.812 16.547 13.086 1 56.38 104 ALA B CA 1
ATOM 3085 C C . ALA B 1 104 ? 20.953 16.391 14.594 1 56.38 104 ALA B C 1
ATOM 3087 O O . ALA B 1 104 ? 20.719 17.344 15.352 1 56.38 104 ALA B O 1
ATOM 3088 N N . GLY B 1 105 ? 21.859 15.656 15.102 1 52.25 105 GLY B N 1
ATOM 3089 C CA . GLY B 1 105 ? 22.016 15.398 16.516 1 52.25 105 GLY B CA 1
ATOM 3090 C C . GLY B 1 105 ? 20.891 14.555 17.094 1 52.25 105 GLY B C 1
ATOM 3091 O O . GLY B 1 105 ? 19.812 14.445 16.484 1 52.25 105 GLY B O 1
ATOM 3092 N N . ALA B 1 106 ? 21.109 13.555 17.969 1 49.91 106 ALA B N 1
ATOM 3093 C CA . ALA B 1 106 ? 20.266 12.531 18.594 1 49.91 106 ALA B CA 1
ATOM 3094 C C . ALA B 1 106 ? 18.859 13.062 18.859 1 49.91 106 ALA B C 1
ATOM 3096 O O . ALA B 1 106 ? 17.891 12.305 18.828 1 49.91 106 ALA B O 1
ATOM 3097 N N . GLY B 1 107 ? 18.719 14.414 18.875 1 46.03 107 GLY B N 1
ATOM 3098 C CA . GLY B 1 107 ? 17.484 15.008 19.359 1 46.03 107 GLY B CA 1
ATOM 3099 C C . GLY B 1 107 ? 16.609 15.562 18.25 1 46.03 107 GLY B C 1
ATOM 3100 O O . GLY B 1 107 ? 15.484 15.992 18.5 1 46.03 107 GLY B O 1
ATOM 3101 N N . GLN B 1 108 ? 17.172 15.836 17.125 1 50.88 108 GLN B N 1
ATOM 3102 C CA . GLN B 1 108 ? 16.344 16.562 16.172 1 50.88 108 GLN B CA 1
ATOM 3103 C C . GLN B 1 108 ? 15.531 15.609 15.297 1 50.88 108 GLN B C 1
ATOM 3105 O O . GLN B 1 108 ? 16.062 14.633 14.781 1 50.88 108 GLN B O 1
ATOM 3110 N N . SER B 1 109 ? 14.125 15.516 15.469 1 57.28 109 SER B N 1
ATOM 3111 C CA . SER B 1 109 ? 13.109 14.688 14.828 1 57.28 109 SER B CA 1
ATOM 3112 C C . SER B 1 109 ? 13.086 14.906 13.32 1 57.28 109 SER B C 1
ATOM 3114 O O . SER B 1 109 ? 12.438 14.164 12.586 1 57.28 109 SER B O 1
ATOM 3116 N N . THR B 1 110 ? 14.008 15.891 12.789 1 64.88 110 THR B N 1
ATOM 3117 C CA . THR B 1 110 ? 13.859 16.188 11.375 1 64.88 110 THR B CA 1
ATOM 3118 C C . THR B 1 110 ? 14.945 15.508 10.555 1 64.88 110 THR B C 1
ATOM 3120 O O . THR B 1 110 ? 16.094 15.414 10.992 1 64.88 110 THR B O 1
ATOM 3123 N N . LEU B 1 111 ? 14.617 14.82 9.578 1 71.94 111 LEU B N 1
ATOM 3124 C CA . LEU B 1 111 ? 15.547 14.164 8.664 1 71.94 111 LEU B CA 1
ATOM 3125 C C . LEU B 1 111 ? 16.344 15.188 7.863 1 71.94 111 LEU B C 1
ATOM 3127 O O . LEU B 1 111 ? 15.773 16.172 7.371 1 71.94 111 LEU B O 1
ATOM 3131 N N . SER B 1 112 ? 17.609 15.031 7.926 1 78.75 112 SER B N 1
ATOM 3132 C CA . SER B 1 112 ? 18.516 15.961 7.27 1 78.75 112 SER B CA 1
ATOM 3133 C C . SER B 1 112 ? 18.547 15.734 5.762 1 78.75 112 SER B C 1
ATOM 3135 O O . SER B 1 112 ? 18.531 14.594 5.297 1 78.75 112 SER B O 1
ATOM 3137 N N . ARG B 1 113 ? 18.594 16.812 5.043 1 88.31 113 ARG B N 1
ATOM 3138 C CA . ARG B 1 113 ? 18.719 16.781 3.588 1 88.31 113 ARG B CA 1
ATOM 3139 C C . ARG B 1 113 ? 20.125 17.109 3.145 1 88.31 113 ARG B C 1
ATOM 3141 O O . ARG B 1 113 ? 20.328 17.797 2.137 1 88.31 113 ARG B O 1
ATOM 3148 N N . ARG B 1 114 ? 21.047 16.672 3.938 1 90.81 114 ARG B N 1
ATOM 3149 C CA . ARG B 1 114 ? 22.438 16.906 3.574 1 90.81 114 ARG B CA 1
ATOM 3150 C C . ARG B 1 114 ? 22.828 16.109 2.34 1 90.81 114 ARG B C 1
ATOM 3152 O O . ARG B 1 114 ? 22.438 14.945 2.199 1 90.81 114 ARG B O 1
ATOM 3159 N N . ARG B 1 115 ? 23.656 16.672 1.589 1 93.12 115 ARG B N 1
ATOM 3160 C CA . ARG B 1 115 ? 24.094 16.062 0.34 1 93.12 115 ARG B CA 1
ATOM 3161 C C . ARG B 1 115 ? 24.734 14.703 0.594 1 93.12 115 ARG B C 1
ATOM 3163 O O . ARG B 1 115 ? 24.406 13.727 -0.082 1 93.12 115 ARG B O 1
ATOM 3170 N N . VAL B 1 116 ? 25.578 14.602 1.582 1 93.62 116 VAL B N 1
ATOM 3171 C CA . VAL B 1 116 ? 26.312 13.375 1.843 1 93.62 116 VAL B CA 1
ATOM 3172 C C . VAL B 1 116 ? 25.344 12.25 2.203 1 93.62 116 VAL B C 1
ATOM 3174 O O . VAL B 1 116 ? 25.547 11.102 1.803 1 93.62 116 VAL B O 1
ATOM 3177 N N . ASN B 1 117 ? 24.312 12.547 2.982 1 94.5 117 ASN B N 1
ATOM 3178 C CA . ASN B 1 117 ? 23.344 11.531 3.383 1 94.5 117 ASN B CA 1
ATOM 3179 C C . ASN B 1 117 ? 22.562 11.008 2.188 1 94.5 117 ASN B C 1
ATOM 3181 O O . ASN B 1 117 ? 22.328 9.805 2.078 1 94.5 117 ASN B O 1
ATOM 3185 N N . LEU B 1 118 ? 22.234 11.93 1.312 1 95.88 118 LEU B N 1
ATOM 3186 C CA . LEU B 1 118 ? 21.5 11.523 0.123 1 95.88 118 LEU B CA 1
ATOM 3187 C C . LEU B 1 118 ? 22.375 10.711 -0.814 1 95.88 118 LEU B C 1
ATOM 3189 O O . LEU B 1 118 ? 21.922 9.727 -1.4 1 95.88 118 LEU B O 1
ATOM 3193 N N . ILE B 1 119 ? 23.609 11.102 -0.904 1 96.69 119 ILE B N 1
ATOM 3194 C CA . ILE B 1 119 ? 24.562 10.391 -1.734 1 96.69 119 ILE B CA 1
ATOM 3195 C C . ILE B 1 119 ? 24.766 8.977 -1.188 1 96.69 119 ILE B C 1
ATOM 3197 O O . ILE B 1 119 ? 24.656 7.996 -1.927 1 96.69 119 ILE B O 1
ATOM 3201 N N . VAL B 1 120 ? 24.969 8.844 0.096 1 96.75 120 VAL B N 1
ATOM 3202 C CA . VAL B 1 120 ? 25.219 7.547 0.713 1 96.75 120 VAL B CA 1
ATOM 3203 C C . VAL B 1 120 ? 23.953 6.688 0.619 1 96.75 120 VAL B C 1
ATOM 3205 O O . VAL B 1 120 ? 24.031 5.488 0.349 1 96.75 120 VAL B O 1
ATOM 3208 N N . SER B 1 121 ? 22.828 7.297 0.851 1 97.62 121 SER B N 1
ATOM 3209 C CA . SER B 1 121 ? 21.547 6.59 0.79 1 97.62 121 SER B CA 1
ATOM 3210 C C . SER B 1 121 ? 21.344 5.953 -0.58 1 97.62 121 SER B C 1
ATOM 3212 O O . SER B 1 121 ? 21.125 4.742 -0.681 1 97.62 121 SER B O 1
ATOM 3214 N N . PHE B 1 122 ? 21.5 6.715 -1.67 1 98.25 122 PHE B N 1
ATOM 3215 C CA . PHE B 1 122 ? 21.188 6.203 -2.998 1 98.25 122 PHE B CA 1
ATOM 3216 C C . PHE B 1 122 ? 22.328 5.371 -3.551 1 98.25 122 PHE B C 1
ATOM 3218 O O . PHE B 1 122 ? 22.125 4.52 -4.418 1 98.25 122 PHE B O 1
ATOM 3225 N N . PHE B 1 123 ? 23.562 5.609 -3.018 1 98.44 123 PHE B N 1
ATOM 3226 C CA . PHE B 1 123 ? 24.656 4.703 -3.336 1 98.44 123 PHE B CA 1
ATOM 3227 C C . PHE B 1 123 ? 24.375 3.303 -2.809 1 98.44 123 PHE B C 1
ATOM 3229 O O . PHE B 1 123 ? 24.516 2.318 -3.535 1 98.44 123 PHE B O 1
ATOM 3236 N N . THR B 1 124 ? 23.984 3.281 -1.54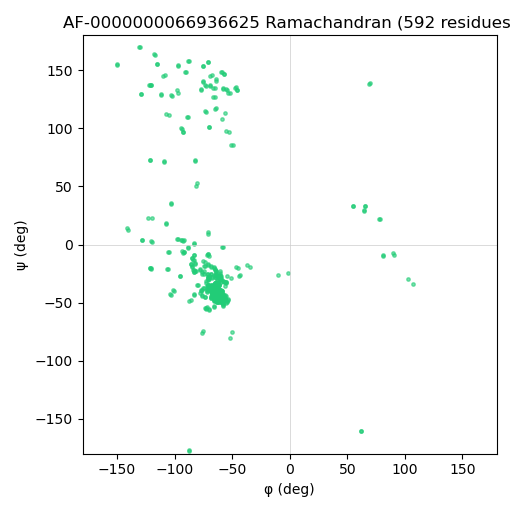4 1 98.69 124 THR B N 1
ATOM 3237 C CA . THR B 1 124 ? 23.656 2.006 -0.911 1 98.69 124 THR B CA 1
ATOM 3238 C C . THR B 1 124 ? 22.531 1.298 -1.656 1 98.69 124 THR B C 1
ATOM 3240 O O . THR B 1 124 ? 22.625 0.1 -1.932 1 98.69 124 THR B O 1
ATOM 3243 N N . GLN B 1 125 ? 21.5 1.99 -2 1 98.75 125 GLN B N 1
ATOM 3244 C CA . GLN B 1 125 ? 20.375 1.428 -2.742 1 98.75 125 GLN B CA 1
ATOM 3245 C C . GLN B 1 125 ? 20.828 0.869 -4.086 1 98.75 125 GLN B C 1
ATOM 3247 O O . GLN B 1 125 ? 20.469 -0.248 -4.457 1 98.75 125 GLN B O 1
ATOM 3252 N N . THR B 1 126 ? 21.656 1.664 -4.793 1 98.81 126 THR B N 1
ATOM 3253 C CA . THR B 1 126 ? 22.156 1.255 -6.102 1 98.81 126 THR B CA 1
ATOM 3254 C C . THR B 1 126 ? 22.984 -0.022 -5.992 1 98.81 126 THR B C 1
ATOM 3256 O O . THR B 1 126 ? 22.781 -0.965 -6.762 1 98.81 126 THR B O 1
ATOM 3259 N N . VAL B 1 127 ? 23.859 -0.08 -5.02 1 98.81 127 VAL B N 1
ATOM 3260 C CA . VAL B 1 127 ? 24.734 -1.226 -4.832 1 98.81 127 VAL B CA 1
ATOM 3261 C C . VAL B 1 127 ? 23.906 -2.48 -4.566 1 98.81 127 VAL B C 1
ATOM 3263 O O . VAL B 1 127 ? 24.188 -3.543 -5.129 1 98.81 127 VAL B O 1
ATOM 3266 N N . PHE B 1 128 ? 22.891 -2.4 -3.73 1 98.88 128 PHE B N 1
ATOM 3267 C CA . PHE B 1 128 ? 22.062 -3.547 -3.391 1 98.88 128 PHE B CA 1
ATOM 3268 C C . PHE B 1 128 ? 21.312 -4.055 -4.617 1 98.88 128 PHE B C 1
ATOM 3270 O O . PHE B 1 128 ? 21.188 -5.266 -4.824 1 98.88 128 PHE B O 1
ATOM 3277 N N . ILE B 1 129 ? 20.812 -3.133 -5.492 1 98.81 129 ILE B N 1
ATOM 3278 C CA . ILE B 1 129 ? 20.125 -3.557 -6.711 1 98.81 129 ILE B CA 1
ATOM 3279 C C . ILE B 1 129 ? 21.141 -4.184 -7.676 1 98.81 129 ILE B C 1
ATOM 3281 O O . ILE B 1 129 ? 20.828 -5.172 -8.344 1 98.81 129 ILE B O 1
ATOM 3285 N N . VAL B 1 130 ? 22.391 -3.631 -7.746 1 98.75 130 VAL B N 1
ATOM 3286 C CA . VAL B 1 130 ? 23.422 -4.16 -8.617 1 98.75 130 VAL B CA 1
ATOM 3287 C C . VAL B 1 130 ? 23.781 -5.59 -8.203 1 98.75 130 VAL B C 1
ATOM 3289 O O . VAL B 1 130 ? 23.922 -6.473 -9.055 1 98.75 130 VAL B O 1
ATOM 3292 N N . ILE B 1 131 ? 23.891 -5.844 -6.91 1 98.69 131 ILE B N 1
ATOM 3293 C CA . ILE B 1 131 ? 24.188 -7.184 -6.422 1 98.69 131 ILE B CA 1
ATOM 3294 C C . ILE B 1 131 ? 23.062 -8.141 -6.793 1 98.69 131 ILE B C 1
ATOM 3296 O O . ILE B 1 131 ? 23.312 -9.242 -7.293 1 98.69 131 ILE B O 1
ATOM 3300 N N . ALA B 1 132 ? 21.844 -7.758 -6.57 1 98.31 132 ALA B N 1
ATOM 3301 C CA . ALA B 1 132 ? 20.703 -8.586 -6.93 1 98.31 132 ALA B CA 1
ATOM 3302 C C . ALA B 1 132 ? 20.688 -8.875 -8.43 1 98.31 132 ALA B C 1
ATOM 3304 O O . ALA B 1 132 ? 20.469 -10.016 -8.844 1 98.31 132 ALA B O 1
ATOM 3305 N N . ALA B 1 133 ? 20.922 -7.777 -9.242 1 98.31 133 ALA B N 1
ATOM 3306 C CA . ALA B 1 133 ? 20.938 -7.93 -10.695 1 98.31 133 ALA B CA 1
ATOM 3307 C C . ALA B 1 133 ? 22.047 -8.891 -11.125 1 98.31 133 ALA B C 1
ATOM 3309 O O . ALA B 1 133 ? 21.859 -9.695 -12.039 1 98.31 133 ALA B O 1
ATOM 3310 N N . SER B 1 134 ? 23.172 -8.844 -10.5 1 98 134 SER B N 1
ATOM 3311 C CA . SER B 1 134 ? 24.297 -9.727 -10.812 1 98 134 SER B CA 1
ATOM 3312 C C . SER B 1 134 ? 23.969 -11.18 -10.492 1 98 134 SER B C 1
ATOM 3314 O O . SER B 1 134 ? 24.266 -12.078 -11.281 1 98 134 SER B O 1
ATOM 3316 N N . LEU B 1 135 ? 23.312 -11.422 -9.359 1 95.81 135 LEU B N 1
ATOM 3317 C CA . LEU B 1 135 ? 22.922 -12.773 -8.969 1 95.81 135 LEU B CA 1
ATOM 3318 C C . LEU B 1 135 ? 21.938 -13.367 -9.977 1 95.81 135 LEU B C 1
ATOM 3320 O O . LEU B 1 135 ? 22.031 -14.547 -10.32 1 95.81 135 LEU B O 1
ATOM 3324 N N . VAL B 1 136 ? 21.078 -12.531 -10.43 1 94.75 136 VAL B N 1
ATOM 3325 C CA . VAL B 1 136 ? 20.078 -12.969 -11.391 1 94.75 136 VAL B CA 1
ATOM 3326 C C . VAL B 1 136 ? 20.734 -13.219 -12.75 1 94.75 136 VAL B C 1
ATOM 3328 O O . VAL B 1 136 ? 20.453 -14.227 -13.406 1 94.75 136 VAL B O 1
ATOM 3331 N N . SER B 1 137 ? 21.656 -12.344 -13.148 1 94.31 137 SER B N 1
ATOM 3332 C CA . SER B 1 137 ? 22.297 -12.422 -14.453 1 94.31 137 SER B CA 1
ATOM 3333 C C . SER B 1 137 ? 23.25 -13.617 -14.539 1 94.31 137 SER B C 1
ATOM 3335 O O . SER B 1 137 ? 23.453 -14.172 -15.625 1 94.31 137 SER B O 1
ATOM 3337 N N . THR B 1 138 ? 23.781 -14.039 -13.414 1 92.56 138 THR B N 1
ATOM 3338 C CA . THR B 1 138 ? 24.703 -15.172 -13.414 1 92.56 138 THR B CA 1
ATOM 3339 C C . THR B 1 138 ? 23.969 -16.469 -13.133 1 92.56 138 THR B C 1
ATOM 3341 O O . THR B 1 138 ? 24.594 -17.5 -12.875 1 92.56 138 THR B O 1
ATOM 3344 N N . ASN B 1 139 ? 22.641 -16.453 -13.016 1 90.44 139 ASN B N 1
ATOM 3345 C CA . ASN B 1 139 ? 21.766 -17.609 -12.859 1 90.44 139 ASN B CA 1
ATOM 3346 C C . ASN B 1 139 ? 22.016 -18.328 -11.531 1 90.44 139 ASN B C 1
ATOM 3348 O O . ASN B 1 139 ? 22 -19.547 -11.469 1 90.44 139 ASN B O 1
ATOM 3352 N N . GLU B 1 140 ? 22.375 -17.547 -10.531 1 89.62 140 GLU B N 1
ATOM 3353 C CA . GLU B 1 140 ? 22.578 -18.109 -9.203 1 89.62 140 GLU B CA 1
ATOM 3354 C C . GLU B 1 140 ? 21.25 -18.234 -8.453 1 89.62 140 GLU B C 1
ATOM 3356 O O . GLU B 1 140 ? 21.156 -19.016 -7.504 1 89.62 140 GLU B O 1
ATOM 3361 N N . VAL B 1 141 ? 20.281 -17.438 -8.891 1 91.81 141 VAL B N 1
ATOM 3362 C CA . VAL B 1 141 ? 18.969 -17.406 -8.266 1 91.81 141 VAL B CA 1
ATOM 3363 C C . VAL B 1 141 ? 17.891 -17.531 -9.344 1 91.81 141 VAL B C 1
ATOM 3365 O O . VAL B 1 141 ? 18.188 -17.484 -10.539 1 91.81 141 VAL B O 1
ATOM 3368 N N . SER B 1 142 ? 16.641 -17.734 -8.922 1 90 142 SER B N 1
ATOM 3369 C CA . SER B 1 142 ? 15.531 -17.859 -9.852 1 90 142 SER B CA 1
ATOM 3370 C C . SER B 1 142 ? 15.445 -16.656 -10.789 1 90 142 SER B C 1
ATOM 3372 O O . SER B 1 142 ? 15.578 -15.516 -10.352 1 90 142 SER B O 1
ATOM 3374 N N . ASN B 1 143 ? 15.281 -16.953 -12.055 1 90.06 143 ASN B N 1
ATOM 3375 C CA . ASN B 1 143 ? 15.195 -15.883 -13.047 1 90.06 143 ASN B CA 1
ATOM 3376 C C . ASN B 1 143 ? 14.156 -16.203 -14.117 1 90.06 143 ASN B C 1
ATOM 3378 O O . ASN B 1 143 ? 14.141 -15.57 -15.18 1 90.06 143 ASN B O 1
ATOM 3382 N N . GLN B 1 144 ? 13.281 -17.219 -13.844 1 88.19 144 GLN B N 1
ATOM 3383 C CA . GLN B 1 144 ? 12.18 -17.609 -14.719 1 88.19 144 GLN B CA 1
ATOM 3384 C C . GLN B 1 144 ? 10.836 -17.422 -14.023 1 88.19 144 GLN B C 1
ATOM 3386 O O . GLN B 1 144 ? 10.773 -17.266 -12.805 1 88.19 144 GLN B O 1
ATOM 3391 N N . PRO B 1 145 ? 9.852 -17.438 -14.867 1 86.31 145 PRO B N 1
ATOM 3392 C CA . PRO B 1 145 ? 8.531 -17.266 -14.258 1 86.31 145 PRO B CA 1
ATOM 3393 C C . PRO B 1 145 ? 8.227 -18.328 -13.195 1 86.31 145 PRO B C 1
ATOM 3395 O O . PRO B 1 145 ? 8.633 -19.484 -13.344 1 86.31 145 PRO B O 1
ATOM 3398 N N . PHE B 1 146 ? 7.5 -17.859 -12.227 1 85 146 PHE B N 1
ATOM 3399 C CA . PHE B 1 146 ? 7.09 -18.719 -11.125 1 85 146 PHE B CA 1
ATOM 3400 C C . PHE B 1 146 ? 6.301 -19.922 -11.641 1 85 146 PHE B C 1
ATOM 3402 O O . PHE B 1 146 ? 5.48 -19.781 -12.547 1 85 146 PHE B O 1
ATOM 3409 N N . VAL B 1 147 ? 6.629 -21.109 -11.156 1 79.31 147 VAL B N 1
ATOM 3410 C CA . VAL B 1 147 ? 5.902 -22.359 -11.438 1 79.31 147 VAL B CA 1
ATOM 3411 C C . VAL B 1 147 ? 5.215 -22.844 -10.164 1 79.31 147 VAL B C 1
ATOM 3413 O O . VAL B 1 147 ? 5.852 -22.984 -9.117 1 79.31 147 VAL B O 1
ATOM 3416 N N . ALA B 1 148 ? 3.908 -23.125 -10.32 1 77.5 148 ALA B N 1
ATOM 3417 C CA . ALA B 1 148 ? 3.117 -23.562 -9.18 1 77.5 148 ALA B CA 1
ATOM 3418 C C . ALA B 1 148 ? 3.766 -24.75 -8.492 1 77.5 148 ALA B C 1
ATOM 3420 O O . ALA B 1 148 ? 4.223 -25.688 -9.156 1 77.5 148 ALA B O 1
ATOM 3421 N N . GLY B 1 149 ? 3.895 -24.656 -7.168 1 78.44 149 GLY B N 1
ATOM 3422 C CA . GLY B 1 149 ? 4.402 -25.766 -6.375 1 78.44 149 GLY B CA 1
ATOM 3423 C C . GLY B 1 149 ? 5.91 -25.734 -6.207 1 78.44 149 GLY B C 1
ATOM 3424 O O . GLY B 1 149 ? 6.473 -26.531 -5.453 1 78.44 149 GLY B O 1
ATOM 3425 N N . THR B 1 150 ? 6.59 -24.875 -6.891 1 77.38 150 THR B N 1
ATOM 3426 C CA . THR B 1 150 ? 8.047 -24.812 -6.809 1 77.38 150 THR B CA 1
ATOM 3427 C C . THR B 1 150 ? 8.492 -23.562 -6.059 1 77.38 150 THR B C 1
ATOM 3429 O O . THR B 1 150 ? 7.828 -22.531 -6.121 1 77.38 150 THR B O 1
ATOM 3432 N N . PHE B 1 151 ? 9.586 -23.781 -5.352 1 80.81 151 PHE B N 1
ATOM 3433 C CA . PHE B 1 151 ? 10.125 -22.656 -4.59 1 80.81 151 PHE B CA 1
ATOM 3434 C C . PHE B 1 151 ? 10.984 -21.766 -5.477 1 80.81 151 PHE B C 1
ATOM 3436 O O . PHE B 1 151 ? 10.938 -20.531 -5.367 1 80.81 151 PHE B O 1
ATOM 3443 N N . SER B 1 152 ? 11.805 -22.422 -6.297 1 78.19 152 SER B N 1
ATOM 3444 C CA . SER B 1 152 ? 12.727 -21.719 -7.188 1 78.19 152 SER B CA 1
ATOM 3445 C C . SER B 1 152 ? 12.484 -22.094 -8.641 1 78.19 152 SER B C 1
ATOM 3447 O O . SER B 1 152 ? 12.125 -23.234 -8.945 1 78.19 152 SER B O 1
ATOM 3449 N N . SER B 1 153 ? 12.508 -21.141 -9.469 1 74.44 153 SER B N 1
ATOM 3450 C CA . SER B 1 153 ? 12.328 -21.391 -10.891 1 74.44 153 SER B CA 1
ATOM 3451 C C . SER B 1 153 ? 13.539 -20.922 -11.695 1 74.44 153 SER B C 1
ATOM 3453 O O . SER B 1 153 ? 14.07 -19.844 -11.43 1 74.44 153 SER B O 1
ATOM 3455 N N . GLY B 1 154 ? 13.961 -21.719 -12.648 1 65.75 154 GLY B N 1
ATOM 3456 C CA . GLY B 1 154 ? 14.969 -21.312 -13.617 1 65.75 154 GLY B CA 1
ATOM 3457 C C . GLY B 1 154 ? 16.312 -21.969 -13.391 1 65.75 154 GLY B C 1
ATOM 3458 O O . GLY B 1 154 ? 17.172 -21.984 -14.281 1 65.75 154 GLY B O 1
ATOM 3459 N N . ASN B 1 155 ? 16.672 -22.219 -12.141 1 60.5 155 ASN B N 1
ATOM 3460 C CA . ASN B 1 155 ? 18.016 -22.766 -12.062 1 60.5 155 ASN B CA 1
ATOM 3461 C C . ASN B 1 155 ? 18.094 -24.188 -12.609 1 60.5 155 ASN B C 1
ATOM 3463 O O . ASN B 1 155 ? 17.375 -25.062 -12.141 1 60.5 155 ASN B O 1
ATOM 3467 N N . ASP B 1 156 ? 18.562 -24.219 -13.766 1 57 156 ASP B N 1
ATOM 3468 C CA . ASP B 1 156 ? 18.75 -25.516 -14.414 1 57 156 ASP B CA 1
ATOM 3469 C C . ASP B 1 156 ? 19.531 -26.469 -13.523 1 57 156 ASP B C 1
ATOM 3471 O O . ASP B 1 156 ? 19.406 -27.688 -13.656 1 57 156 ASP B O 1
ATOM 3475 N N . GLU B 1 157 ? 20.344 -25.859 -12.727 1 57.59 157 GLU B N 1
ATOM 3476 C CA . GLU B 1 157 ? 21.25 -26.75 -12.008 1 57.59 157 GLU B CA 1
ATOM 3477 C C . GLU B 1 157 ? 20.578 -27.328 -10.758 1 57.59 157 GLU B C 1
ATOM 3479 O O . GLU B 1 157 ? 20.953 -28.406 -10.281 1 57.59 157 GLU B O 1
ATOM 3484 N N . ILE B 1 158 ? 19.625 -26.625 -10.312 1 59.16 158 ILE B N 1
ATOM 3485 C CA . ILE B 1 158 ? 18.984 -27.078 -9.086 1 59.16 158 ILE B CA 1
ATOM 3486 C C . ILE B 1 158 ? 17.625 -27.688 -9.406 1 59.16 158 ILE B C 1
ATOM 3488 O O . ILE B 1 158 ? 16.781 -27.047 -10.016 1 59.16 158 ILE B O 1
ATOM 3492 N N . PRO B 1 159 ? 17.625 -28.938 -9.195 1 59.62 159 PRO B N 1
ATOM 3493 C CA . PRO B 1 159 ? 16.328 -29.578 -9.422 1 59.62 159 PRO B CA 1
ATOM 3494 C C . PRO B 1 159 ? 15.172 -28.828 -8.758 1 59.62 159 PRO B C 1
ATOM 3496 O O . PRO B 1 159 ? 15.367 -28.188 -7.711 1 59.62 159 PRO B O 1
ATOM 3499 N N . SER B 1 160 ? 14.086 -28.625 -9.438 1 58.81 160 SER B N 1
ATOM 3500 C CA . SER B 1 160 ? 12.883 -27.922 -9 1 58.81 160 SER B CA 1
ATOM 3501 C C . SER B 1 160 ? 12.477 -28.344 -7.594 1 58.81 160 SER B C 1
ATOM 3503 O O . SER B 1 160 ? 11.828 -27.578 -6.871 1 58.81 160 SER B O 1
ATOM 3505 N N . SER B 1 161 ? 12.992 -29.5 -7.25 1 61.09 161 SER B N 1
ATOM 3506 C CA . SER B 1 161 ? 12.617 -30.047 -5.957 1 61.09 161 SER B CA 1
ATOM 3507 C C . SER B 1 161 ? 13.453 -29.453 -4.832 1 61.09 161 SER B C 1
ATOM 3509 O O . SER B 1 161 ? 13.062 -29.516 -3.662 1 61.09 161 SER B O 1
ATOM 3511 N N . MET B 1 162 ? 14.523 -28.844 -5.238 1 63.31 162 MET B N 1
ATOM 3512 C CA . MET B 1 162 ? 15.43 -28.359 -4.207 1 63.31 162 MET B CA 1
ATOM 3513 C C . MET B 1 162 ? 15.18 -26.875 -3.93 1 63.31 162 MET B C 1
ATOM 3515 O O . MET B 1 162 ? 14.914 -26.109 -4.852 1 63.31 162 MET B O 1
ATOM 3519 N N . ILE B 1 163 ? 15.07 -26.703 -2.697 1 70.81 163 ILE B N 1
ATOM 3520 C CA . ILE B 1 163 ? 14.906 -25.328 -2.211 1 70.81 163 ILE B CA 1
ATOM 3521 C C . ILE B 1 163 ? 16.219 -24.562 -2.34 1 70.81 163 ILE B C 1
ATOM 3523 O O . ILE B 1 163 ? 17.266 -25.031 -1.862 1 70.81 163 ILE B O 1
ATOM 3527 N N . ASN B 1 164 ? 16.219 -23.562 -3.197 1 77.62 164 ASN B N 1
ATOM 3528 C CA . ASN B 1 164 ? 17.359 -22.656 -3.25 1 77.62 164 ASN B CA 1
ATOM 3529 C C . ASN B 1 164 ? 17.156 -21.438 -2.348 1 77.62 164 ASN B C 1
ATOM 3531 O O . ASN B 1 164 ? 16.578 -20.438 -2.775 1 77.62 164 ASN B O 1
ATOM 3535 N N . PHE B 1 165 ? 17.688 -21.453 -1.154 1 85.25 165 PHE B N 1
ATOM 3536 C CA . PHE B 1 165 ? 17.5 -20.375 -0.186 1 85.25 165 PHE B CA 1
ATOM 3537 C C . PHE B 1 165 ? 18.266 -19.125 -0.606 1 85.25 165 PHE B C 1
ATOM 3539 O O . PHE B 1 165 ? 18.031 -18.031 -0.073 1 85.25 165 PHE B O 1
ATOM 3546 N N . LEU B 1 166 ? 19.078 -19.359 -1.662 1 89.19 166 LEU B N 1
ATOM 3547 C CA . LEU B 1 166 ? 19.812 -18.188 -2.164 1 89.19 166 LEU B CA 1
ATOM 3548 C C . LEU B 1 166 ? 18.859 -17.188 -2.797 1 89.19 166 LEU B C 1
ATOM 3550 O O . LEU B 1 166 ? 19.203 -16.016 -2.955 1 89.19 166 LEU B O 1
ATOM 3554 N N . ASP B 1 167 ? 17.641 -17.594 -3.168 1 92.12 167 ASP B N 1
ATOM 3555 C CA . ASP B 1 167 ? 16.625 -16.703 -3.707 1 92.12 167 ASP B CA 1
ATOM 3556 C C . ASP B 1 167 ? 16.266 -15.609 -2.693 1 92.12 167 ASP B C 1
ATOM 3558 O O . ASP B 1 167 ? 15.789 -14.539 -3.068 1 92.12 167 ASP B O 1
ATOM 3562 N N . LEU B 1 168 ? 16.484 -15.875 -1.403 1 95.81 168 LEU B N 1
ATOM 3563 C CA . LEU B 1 168 ? 16.125 -14.93 -0.354 1 95.81 168 LEU B CA 1
ATOM 3564 C C . LEU B 1 168 ? 17.094 -13.75 -0.337 1 95.81 168 LEU B C 1
ATOM 3566 O O . LEU B 1 168 ? 16.75 -12.672 0.162 1 95.81 168 LEU B O 1
ATOM 3570 N N . CYS B 1 169 ? 18.25 -13.891 -0.924 1 96.69 169 CYS B N 1
ATOM 3571 C CA . CYS B 1 169 ? 19.281 -12.867 -0.866 1 96.69 169 CYS B CA 1
ATOM 3572 C C . CYS B 1 169 ? 18.891 -11.641 -1.676 1 96.69 169 CYS B C 1
ATOM 3574 O O . CYS B 1 169 ? 18.797 -10.531 -1.133 1 96.69 169 CYS B O 1
ATOM 3576 N N . PRO B 1 170 ? 18.578 -11.828 -3.012 1 97.56 170 PRO B N 1
ATOM 3577 C CA . PRO B 1 170 ? 18.156 -10.641 -3.748 1 97.56 170 PRO B CA 1
ATOM 3578 C C . PRO B 1 170 ? 16.859 -10.047 -3.205 1 97.56 170 PRO B C 1
ATOM 3580 O O . PRO B 1 170 ? 16.672 -8.828 -3.227 1 97.56 170 PRO B O 1
ATOM 3583 N N . ILE B 1 171 ? 15.938 -10.867 -2.701 1 98.12 171 ILE B N 1
ATOM 3584 C CA . ILE B 1 171 ? 14.688 -10.398 -2.104 1 98.12 171 ILE B CA 1
ATOM 3585 C C . ILE B 1 171 ? 15 -9.484 -0.917 1 98.12 171 ILE B C 1
ATOM 3587 O O . ILE B 1 171 ? 14.453 -8.391 -0.807 1 98.12 171 ILE B O 1
ATOM 3591 N N . ALA B 1 172 ? 15.953 -9.906 -0.104 1 98.62 172 ALA B N 1
ATOM 3592 C CA . ALA B 1 172 ? 16.344 -9.141 1.076 1 98.62 172 ALA B CA 1
ATOM 3593 C C . ALA B 1 172 ? 17 -7.82 0.681 1 98.62 172 ALA B C 1
ATOM 3595 O O . ALA B 1 172 ? 16.656 -6.766 1.218 1 98.62 172 ALA B O 1
ATOM 3596 N N . LEU B 1 173 ? 17.859 -7.875 -0.268 1 98.75 173 LEU B N 1
ATOM 3597 C CA . LEU B 1 173 ? 18.641 -6.703 -0.666 1 98.75 173 LEU B CA 1
ATOM 3598 C C . LEU B 1 173 ? 17.734 -5.645 -1.293 1 98.75 173 LEU B C 1
ATOM 3600 O O . LEU B 1 173 ? 17.828 -4.465 -0.949 1 98.75 173 LEU B O 1
ATOM 3604 N N . ILE B 1 174 ? 16.844 -6.082 -2.176 1 98.81 174 ILE B N 1
ATOM 3605 C CA . ILE B 1 174 ? 15.992 -5.137 -2.883 1 98.81 174 ILE B CA 1
ATOM 3606 C C . ILE B 1 174 ? 14.945 -4.57 -1.924 1 98.81 174 ILE B C 1
ATOM 3608 O O . ILE B 1 174 ? 14.625 -3.379 -1.977 1 98.81 174 ILE B O 1
ATOM 3612 N N . SER B 1 175 ? 14.414 -5.418 -1.024 1 98.81 175 SER B N 1
ATOM 3613 C CA . SER B 1 175 ? 13.461 -4.922 -0.037 1 98.81 175 SER B CA 1
ATOM 3614 C C . SER B 1 175 ? 14.117 -3.934 0.92 1 98.81 175 SER B C 1
ATOM 3616 O O . SER B 1 175 ? 13.508 -2.932 1.301 1 98.81 175 SER B O 1
ATOM 3618 N N . PHE B 1 176 ? 15.359 -4.195 1.296 1 98.75 176 PHE B N 1
ATOM 3619 C CA . PHE B 1 176 ? 16.125 -3.305 2.164 1 98.75 176 PHE B CA 1
ATOM 3620 C C . PHE B 1 176 ? 16.266 -1.924 1.532 1 98.75 176 PHE B C 1
ATOM 3622 O O . PHE B 1 176 ? 15.93 -0.914 2.158 1 98.75 176 PHE B O 1
ATOM 3629 N N . GLN B 1 177 ? 16.672 -1.922 0.304 1 98.38 177 GLN B N 1
ATOM 3630 C CA . GLN B 1 177 ? 16.938 -0.64 -0.339 1 98.38 177 GLN B CA 1
ATOM 3631 C C . GLN B 1 177 ? 15.641 0.118 -0.613 1 98.38 177 GLN B C 1
ATOM 3633 O O . GLN B 1 177 ? 15.633 1.351 -0.637 1 98.38 177 GLN B O 1
ATOM 3638 N N . ALA B 1 178 ? 14.492 -0.58 -0.804 1 98.38 178 ALA B N 1
ATOM 3639 C CA . ALA B 1 178 ? 13.195 0.052 -1.06 1 98.38 178 ALA B CA 1
ATOM 3640 C C . ALA B 1 178 ? 12.812 0.997 0.076 1 98.38 178 ALA B C 1
ATOM 3642 O O . ALA B 1 178 ? 12.172 2.025 -0.153 1 98.38 178 ALA B O 1
ATOM 3643 N N . ALA B 1 179 ? 13.234 0.677 1.31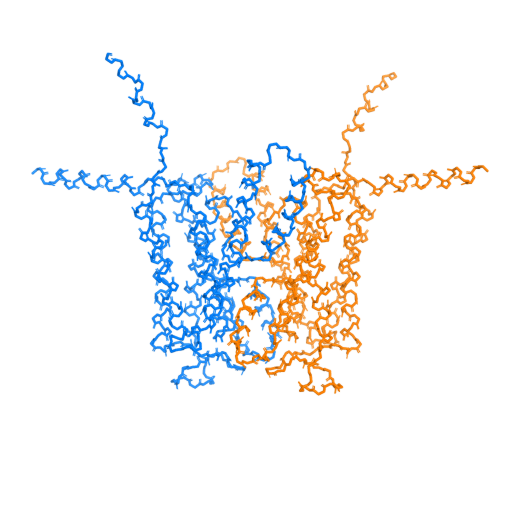7 1 98.25 179 ALA B N 1
ATOM 3644 C CA . ALA B 1 179 ? 12.945 1.519 2.477 1 98.25 179 ALA B CA 1
ATOM 3645 C C . ALA B 1 179 ? 13.602 2.889 2.334 1 98.25 179 ALA B C 1
ATOM 3647 O O . ALA B 1 179 ? 13.109 3.877 2.887 1 98.25 179 ALA B O 1
ATOM 3648 N N . GLY B 1 180 ? 14.703 2.971 1.594 1 97.69 180 GLY B N 1
ATOM 3649 C CA . GLY B 1 180 ? 15.391 4.234 1.382 1 97.69 180 GLY B CA 1
ATOM 3650 C C . GLY B 1 180 ? 14.562 5.234 0.594 1 97.69 180 GLY B C 1
ATOM 3651 O O . GLY B 1 180 ? 14.602 6.438 0.874 1 97.69 180 GLY B O 1
ATOM 3652 N N . GLN B 1 181 ? 13.805 4.734 -0.383 1 97 181 GLN B N 1
ATOM 3653 C CA . GLN B 1 181 ? 12.938 5.602 -1.169 1 97 181 GLN B CA 1
ATOM 3654 C C . GLN B 1 181 ? 11.812 6.172 -0.311 1 97 181 GLN B C 1
ATOM 3656 O O . GLN B 1 181 ? 11.414 7.324 -0.487 1 97 181 GLN B O 1
ATOM 3661 N N . VAL B 1 182 ? 11.32 5.316 0.582 1 96.88 182 VAL B N 1
ATOM 3662 C CA . VAL B 1 182 ? 10.25 5.777 1.467 1 96.88 182 VAL B CA 1
ATOM 3663 C C . VAL B 1 182 ? 10.789 6.848 2.412 1 96.88 182 VAL B C 1
ATOM 3665 O O . VAL B 1 182 ? 10.102 7.832 2.699 1 96.88 182 VAL B O 1
ATOM 3668 N N . THR B 1 183 ? 12.008 6.699 2.869 1 96.19 183 THR B N 1
ATOM 3669 C CA . THR B 1 183 ? 12.641 7.684 3.738 1 96.19 183 THR B CA 1
ATOM 3670 C C . THR B 1 183 ? 12.742 9.039 3.039 1 96.19 183 THR B C 1
ATOM 3672 O O . THR B 1 183 ? 12.539 10.078 3.662 1 96.19 183 THR B O 1
ATOM 3675 N N . LEU B 1 184 ? 13.039 8.984 1.755 1 94.94 184 LEU B N 1
ATOM 3676 C CA . LEU B 1 184 ? 13.094 10.219 0.976 1 94.94 184 LEU B CA 1
ATOM 3677 C C . LEU B 1 184 ? 11.742 10.93 0.991 1 94.94 184 LEU B C 1
ATOM 3679 O O . LEU B 1 184 ? 11.672 12.148 1.146 1 94.94 184 LEU B O 1
ATOM 3683 N N . SER B 1 185 ? 10.688 10.172 0.829 1 93.88 185 SER B N 1
ATOM 3684 C CA . SER B 1 185 ? 9.344 10.734 0.861 1 93.88 185 SER B CA 1
ATOM 3685 C C . SER B 1 185 ? 9.062 11.414 2.199 1 93.88 185 SER B C 1
ATOM 3687 O O . SER B 1 185 ? 8.469 12.492 2.24 1 93.88 185 SER B O 1
ATOM 3689 N N . ARG B 1 186 ? 9.516 10.805 3.273 1 91.5 186 ARG B N 1
ATOM 3690 C CA . ARG B 1 186 ? 9.328 11.375 4.602 1 91.5 186 ARG B CA 1
ATOM 3691 C C . ARG B 1 186 ? 10.188 12.625 4.785 1 91.5 186 ARG B C 1
ATOM 3693 O O . ARG B 1 186 ? 9.734 13.609 5.379 1 91.5 186 ARG B O 1
ATOM 3700 N N . MET B 1 187 ? 11.297 12.57 4.25 1 90.06 187 MET B N 1
ATOM 3701 C CA . MET B 1 187 ? 12.219 13.703 4.352 1 90.06 187 MET B CA 1
ATOM 3702 C C . MET B 1 187 ? 11.664 14.93 3.639 1 90.06 187 MET B C 1
ATOM 3704 O O . MET B 1 187 ? 11.867 16.062 4.086 1 90.06 187 MET B O 1
ATOM 3708 N N . LEU B 1 188 ? 10.969 14.703 2.588 1 88.75 188 LEU B N 1
ATOM 3709 C CA . LEU B 1 188 ? 10.398 15.789 1.792 1 88.75 188 LEU B CA 1
ATOM 3710 C C . LEU B 1 188 ? 9.023 16.172 2.312 1 88.75 188 LEU B C 1
ATOM 3712 O O . LEU B 1 188 ? 8.359 17.047 1.74 1 88.75 188 LEU B O 1
ATOM 3716 N N . SER B 1 189 ? 8.484 15.5 3.338 1 87.62 189 SER B N 1
ATOM 3717 C CA . SER B 1 189 ? 7.203 15.773 3.977 1 87.62 189 SER B CA 1
ATOM 3718 C C . SER B 1 189 ? 6.047 15.555 3.008 1 87.62 189 SER B C 1
ATOM 3720 O O . SER B 1 189 ? 5.078 16.312 3.01 1 87.62 189 SER B O 1
ATOM 3722 N N . VAL B 1 190 ? 6.254 14.672 2.094 1 88 190 VAL B N 1
ATOM 3723 C CA . VAL B 1 190 ? 5.18 14.242 1.203 1 88 190 VAL B CA 1
ATOM 3724 C C . VAL B 1 190 ? 4.77 12.812 1.544 1 88 190 VAL B C 1
ATOM 3726 O O . VAL B 1 190 ? 4.922 11.898 0.723 1 88 190 VAL B O 1
ATOM 3729 N N . VAL B 1 191 ? 4.145 12.609 2.609 1 86.44 191 VAL B N 1
ATOM 3730 C CA . VAL B 1 191 ? 3.846 11.328 3.232 1 86.44 191 VAL B CA 1
ATOM 3731 C C . VAL B 1 191 ? 2.898 10.523 2.34 1 86.44 191 VAL B C 1
ATOM 3733 O O . VAL B 1 191 ? 2.883 9.297 2.385 1 86.44 191 VAL B O 1
ATOM 3736 N N . GLU B 1 192 ? 2.227 11.203 1.456 1 87.81 192 GLU B N 1
ATOM 3737 C CA . GLU B 1 192 ? 1.235 10.555 0.601 1 87.81 192 GLU B CA 1
ATOM 3738 C C . GLU B 1 192 ? 1.895 9.898 -0.609 1 87.81 192 GLU B C 1
ATOM 3740 O O . GLU B 1 192 ? 1.249 9.148 -1.342 1 87.81 192 GLU B O 1
ATOM 3745 N N . LEU B 1 193 ? 3.223 10.18 -0.796 1 91.19 193 LEU B N 1
ATOM 3746 C CA . LEU B 1 193 ? 3.93 9.625 -1.945 1 91.19 193 LEU B CA 1
ATOM 3747 C C . LEU B 1 193 ? 5.113 8.773 -1.496 1 91.19 193 LEU B C 1
ATOM 3749 O O . LEU B 1 193 ? 6.266 9.086 -1.815 1 91.19 193 LEU B O 1
ATOM 3753 N N . PRO B 1 194 ? 4.895 7.621 -0.957 1 92 194 PRO B N 1
ATOM 3754 C CA . PRO B 1 194 ? 5.996 6.809 -0.43 1 92 194 PRO B CA 1
ATOM 3755 C C . PRO B 1 194 ? 6.691 5.984 -1.512 1 92 194 PRO B C 1
ATOM 3757 O O . PRO B 1 194 ? 7.637 5.25 -1.22 1 92 194 PRO B O 1
ATOM 3760 N N . THR B 1 195 ? 6.328 6.039 -2.771 1 94.44 195 THR B N 1
ATOM 3761 C CA . THR B 1 195 ? 6.953 5.469 -3.957 1 94.44 195 THR B CA 1
ATOM 3762 C C . THR B 1 195 ? 6.59 3.992 -4.102 1 94.44 195 THR B C 1
ATOM 3764 O O . THR B 1 195 ? 6.91 3.365 -5.113 1 94.44 195 THR B O 1
ATOM 3767 N N . ILE B 1 196 ? 5.926 3.375 -3.049 1 94.88 196 ILE B N 1
ATOM 3768 C CA . ILE B 1 196 ? 5.676 1.939 -3.082 1 94.88 196 ILE B CA 1
ATOM 3769 C C . ILE B 1 196 ? 4.199 1.667 -2.809 1 94.88 196 ILE B C 1
ATOM 3771 O O . ILE B 1 196 ? 3.793 0.514 -2.645 1 94.88 196 ILE B O 1
ATOM 3775 N N . VAL B 1 197 ? 3.381 2.688 -2.668 1 93.88 197 VAL B N 1
ATOM 3776 C CA . VAL B 1 197 ? 1.969 2.564 -2.326 1 93.88 197 VAL B CA 1
ATOM 3777 C C . VAL B 1 197 ? 1.125 3.361 -3.318 1 93.88 197 VAL B C 1
ATOM 3779 O O . VAL B 1 197 ? 1.367 4.551 -3.537 1 93.88 197 VAL B O 1
ATOM 3782 N N . LEU B 1 198 ? 0.067 2.691 -3.887 1 95.44 198 LEU B N 1
ATOM 3783 C CA . LEU B 1 198 ? -0.799 3.393 -4.828 1 95.44 198 LEU B CA 1
ATOM 3784 C C . LEU B 1 198 ? -2.24 3.406 -4.332 1 95.44 198 LEU B C 1
ATOM 3786 O O . LEU B 1 198 ? -3.057 4.203 -4.805 1 95.44 198 LEU B O 1
ATOM 3790 N N . SER B 1 199 ? -2.646 2.52 -3.434 1 96.06 199 SER B N 1
ATOM 3791 C CA . SER B 1 199 ? -4.043 2.41 -3.021 1 96.06 199 SER B CA 1
ATOM 3792 C C . SER B 1 199 ? -4.555 3.73 -2.455 1 96.06 199 SER B C 1
ATOM 3794 O O . SER B 1 199 ? -5.578 4.25 -2.908 1 96.06 199 SER B O 1
ATOM 3796 N N . ALA B 1 200 ? -3.795 4.223 -1.497 1 94.12 200 ALA B N 1
ATOM 3797 C CA . ALA B 1 200 ? -4.18 5.508 -0.919 1 94.12 200 ALA B CA 1
ATOM 3798 C C . ALA B 1 200 ? -4.09 6.625 -1.955 1 94.12 200 ALA B C 1
ATOM 3800 O O . ALA B 1 200 ? -4.887 7.566 -1.931 1 94.12 200 ALA B O 1
ATOM 3801 N N . LEU B 1 201 ? -3.164 6.492 -2.826 1 94.44 201 LEU B N 1
ATOM 3802 C CA . LEU B 1 201 ? -2.986 7.504 -3.863 1 94.44 201 LEU B CA 1
ATOM 3803 C C . LEU B 1 201 ? -4.168 7.504 -4.828 1 94.44 201 LEU B C 1
ATOM 3805 O O . LEU B 1 201 ? -4.633 8.57 -5.246 1 94.44 201 LEU B O 1
ATOM 3809 N N . TYR B 1 202 ? -4.633 6.305 -5.227 1 96.69 202 TYR B N 1
ATOM 3810 C CA . TYR B 1 202 ? -5.84 6.211 -6.039 1 96.69 202 TYR B CA 1
ATOM 3811 C C . TYR B 1 202 ? -7 6.941 -5.375 1 96.69 202 TYR B C 1
ATOM 3813 O O . TYR B 1 202 ? -7.715 7.703 -6.031 1 96.69 202 TYR B O 1
ATOM 3821 N N . HIS B 1 203 ? -7.168 6.688 -4.121 1 96.31 203 HIS B N 1
ATOM 3822 C CA . HIS B 1 203 ? -8.25 7.312 -3.371 1 96.31 203 HIS B CA 1
ATOM 3823 C C . HIS B 1 203 ? -8.102 8.828 -3.361 1 96.31 203 HIS B C 1
ATOM 3825 O O . HIS B 1 203 ? -9.07 9.555 -3.619 1 96.31 203 HIS B O 1
ATOM 3831 N N . ASP B 1 204 ? -6.895 9.336 -3.127 1 93.69 204 ASP B N 1
ATOM 3832 C CA . ASP B 1 204 ? -6.648 10.773 -3.012 1 93.69 204 ASP B CA 1
ATOM 3833 C C . ASP B 1 204 ? -6.852 11.477 -4.352 1 93.69 204 ASP B C 1
ATOM 3835 O O . ASP B 1 204 ? -7.363 12.594 -4.398 1 93.69 204 ASP B O 1
ATOM 3839 N N . VAL B 1 205 ? -6.398 10.844 -5.398 1 93.31 205 VAL B N 1
ATOM 3840 C CA . VAL B 1 205 ? -6.582 11.422 -6.727 1 93.31 205 VAL B CA 1
ATOM 3841 C C . VAL B 1 205 ? -8.07 11.531 -7.039 1 93.31 205 VAL B C 1
ATOM 3843 O O . VAL B 1 205 ? -8.516 12.539 -7.59 1 93.31 205 VAL B O 1
ATOM 3846 N N . CYS B 1 206 ? -8.883 10.547 -6.695 1 93.06 206 CYS B N 1
ATOM 3847 C CA . CYS B 1 206 ? -10.32 10.586 -6.902 1 93.06 206 CYS B CA 1
ATOM 3848 C C . CYS B 1 206 ? -10.969 11.664 -6.043 1 93.06 206 CYS B C 1
ATOM 3850 O O . CYS B 1 206 ? -11.859 12.383 -6.508 1 93.06 206 CYS B O 1
ATOM 3852 N N . ALA B 1 207 ? -10.516 11.781 -4.812 1 90.06 207 ALA B N 1
ATOM 3853 C CA . ALA B 1 207 ? -11.008 12.828 -3.924 1 90.06 207 ALA B CA 1
ATOM 3854 C C . ALA B 1 207 ? -10.695 14.211 -4.48 1 90.06 207 ALA B C 1
ATOM 3856 O O . ALA B 1 207 ? -11.5 15.133 -4.355 1 90.06 207 ALA B O 1
ATOM 3857 N N . ASP B 1 208 ? -9.523 14.336 -5.082 1 86.31 208 ASP B N 1
ATOM 3858 C CA . ASP B 1 208 ? -9.07 15.609 -5.648 1 86.31 208 ASP B CA 1
ATOM 3859 C C . ASP B 1 208 ? -9.961 16.031 -6.816 1 86.31 208 ASP B C 1
ATOM 3861 O O . ASP B 1 208 ? -10.023 17.219 -7.152 1 86.31 208 ASP B O 1
ATOM 3865 N N . LEU B 1 209 ? -10.57 15.102 -7.461 1 83.69 209 LEU B N 1
ATOM 3866 C CA . LEU B 1 209 ? -11.438 15.414 -8.586 1 83.69 209 LEU B CA 1
ATOM 3867 C C . LEU B 1 209 ? -12.586 16.312 -8.148 1 83.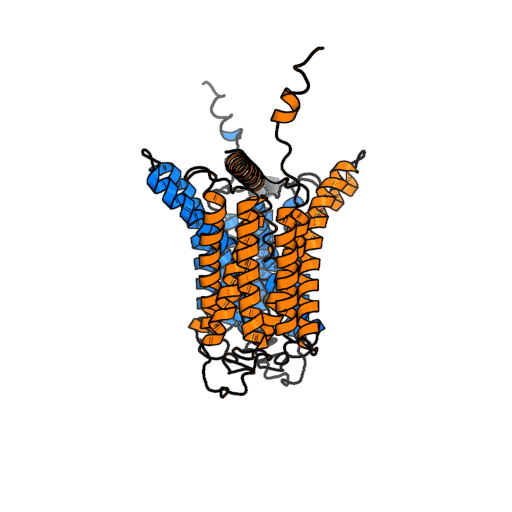69 209 LEU B C 1
ATOM 3869 O O . LEU B 1 209 ? -13.086 17.125 -8.938 1 83.69 209 LEU B O 1
ATOM 3873 N N . TYR B 1 210 ? -13.031 16.266 -6.895 1 78.81 210 TYR B N 1
ATOM 3874 C CA . TYR B 1 210 ? -14.07 17.141 -6.363 1 78.81 210 TYR B CA 1
ATOM 3875 C C . TYR B 1 210 ? -13.555 18.562 -6.215 1 78.81 210 TYR B C 1
ATOM 3877 O O . TYR B 1 210 ? -14.297 19.531 -6.422 1 78.81 210 TYR B O 1
ATOM 3885 N N . ASN B 1 211 ? -12.281 18.609 -5.879 1 71.56 211 ASN B N 1
ATOM 3886 C CA . ASN B 1 211 ? -11.703 19.938 -5.746 1 71.56 211 ASN B CA 1
ATOM 3887 C C . ASN B 1 211 ? -11.562 20.625 -7.098 1 71.56 211 ASN B C 1
ATOM 3889 O O . ASN B 1 211 ? -11.742 21.844 -7.199 1 71.56 211 ASN B O 1
ATOM 3893 N N . ILE B 1 212 ? -11.227 19.859 -8.055 1 63.97 212 ILE B N 1
ATOM 3894 C CA . ILE B 1 212 ? -11.125 20.406 -9.398 1 63.97 212 ILE B CA 1
ATOM 3895 C C . ILE B 1 212 ? -12.492 20.922 -9.852 1 63.97 212 ILE B C 1
ATOM 3897 O O . ILE B 1 212 ? -12.609 22.016 -10.414 1 63.97 212 ILE B O 1
ATOM 3901 N N . ARG B 1 213 ? -13.523 20.203 -9.531 1 60.59 213 ARG B N 1
ATOM 3902 C CA . ARG B 1 213 ? -14.883 20.578 -9.906 1 60.59 213 ARG B CA 1
ATOM 3903 C C . ARG B 1 213 ? -15.312 21.859 -9.188 1 60.59 213 ARG B C 1
ATOM 3905 O O . ARG B 1 213 ? -15.867 22.766 -9.812 1 60.59 213 ARG B O 1
ATOM 3912 N N . ASP B 1 214 ? -14.953 21.875 -7.906 1 59.97 214 ASP B N 1
ATOM 3913 C CA . ASP B 1 214 ? -15.344 23.047 -7.121 1 59.97 214 ASP B CA 1
ATOM 3914 C C . ASP B 1 214 ? -14.578 24.281 -7.578 1 59.97 214 ASP B C 1
ATOM 3916 O O . ASP B 1 214 ? -15.141 25.375 -7.621 1 59.97 214 ASP B O 1
ATOM 3920 N N . SER B 1 215 ? -13.273 23.984 -7.742 1 54.72 215 SER B N 1
ATOM 3921 C CA . SER B 1 215 ? -12.461 25.094 -8.234 1 54.72 215 SER B CA 1
ATOM 3922 C C . SER B 1 215 ? -12.961 25.578 -9.586 1 54.72 215 SER B C 1
ATOM 3924 O O . SER B 1 215 ? -12.969 26.797 -9.852 1 54.72 215 SER B O 1
ATOM 3926 N N . TRP B 1 216 ? -13.297 24.656 -10.305 1 50.88 216 TRP B N 1
ATOM 3927 C CA . TRP B 1 216 ? -13.844 25.016 -11.609 1 50.88 216 TRP B CA 1
ATOM 3928 C C . TRP B 1 216 ? -15.117 25.844 -11.453 1 50.88 216 TRP B C 1
ATOM 3930 O O . TRP B 1 216 ? -15.344 26.812 -12.18 1 50.88 216 TRP B O 1
ATOM 3940 N N . ARG B 1 217 ? -15.914 25.766 -10.359 1 50.81 217 ARG B N 1
ATOM 3941 C CA . ARG B 1 217 ? -17.156 26.469 -10.141 1 50.81 217 ARG B CA 1
ATOM 3942 C C . ARG B 1 217 ? -16.906 27.844 -9.508 1 50.81 217 ARG B C 1
ATOM 3944 O O . ARG B 1 217 ? -17.609 28.812 -9.812 1 50.81 217 ARG B O 1
ATOM 3951 N N . LYS B 1 218 ? -16.078 28 -8.398 1 51 218 LYS B N 1
ATOM 3952 C CA . LYS B 1 218 ? -15.906 29.234 -7.656 1 51 218 LYS B CA 1
ATOM 3953 C C . LYS B 1 218 ? -15.016 30.219 -8.422 1 51 218 LYS B C 1
ATOM 3955 O O . LYS B 1 218 ? -15.133 31.438 -8.25 1 51 218 LYS B O 1
ATOM 3960 N N . SER B 1 219 ? -13.664 30.031 -8.453 1 43.97 219 SER B N 1
ATOM 3961 C CA . SER B 1 219 ? -12.602 31.016 -8.68 1 43.97 219 SER B CA 1
ATOM 3962 C C . SER B 1 219 ? -12.805 31.75 -9.992 1 43.97 219 SER B C 1
ATOM 3964 O O . SER B 1 219 ? -12.969 31.141 -11.047 1 43.97 219 SER B O 1
ATOM 3966 N N . SER B 1 220 ? -13.07 33 -9.812 1 41.09 220 SER B N 1
ATOM 3967 C CA . SER B 1 220 ? -12.734 34.125 -10.688 1 41.09 220 SER B CA 1
ATOM 3968 C C . SER B 1 220 ? -11.25 34.125 -11.039 1 41.09 220 SER B C 1
ATOM 3970 O O . SER B 1 220 ? -10.875 34.438 -12.172 1 41.09 220 SER B O 1
ATOM 3972 N N . SER B 1 221 ? -10.18 34.719 -9.969 1 40.09 221 SER B N 1
ATOM 3973 C CA . SER B 1 221 ? -8.828 34.562 -10.5 1 40.09 221 SER B CA 1
ATOM 3974 C C . SER B 1 221 ? -8.289 33.156 -10.289 1 40.09 221 SER B C 1
ATOM 3976 O O . SER B 1 221 ? -7.906 32.781 -9.18 1 40.09 221 SER B O 1
ATOM 3978 N N . LEU B 1 222 ? -8.617 31.891 -10.508 1 41.41 222 LEU B N 1
ATOM 3979 C CA . LEU B 1 222 ? -8.727 30.453 -10.781 1 41.41 222 LEU B CA 1
ATOM 3980 C C . LEU B 1 222 ? -7.359 29.859 -11.07 1 41.41 222 LEU B C 1
ATOM 3982 O O . LEU B 1 222 ? -7.098 28.703 -10.727 1 41.41 222 LEU B O 1
ATOM 3986 N N . TRP B 1 223 ? -6.555 30.594 -11.469 1 44.75 223 TRP B N 1
ATOM 3987 C CA . TRP B 1 223 ? -5.297 30.188 -12.086 1 44.75 223 TRP B CA 1
ATOM 3988 C C . TRP B 1 223 ? -4.324 29.656 -11.031 1 44.75 223 TRP B C 1
ATOM 3990 O O . TRP B 1 223 ? -3.699 28.609 -11.234 1 44.75 223 TRP B O 1
ATOM 4000 N N . GLU B 1 224 ? -4.047 30.453 -9.984 1 46.78 224 GLU B N 1
ATOM 4001 C CA . GLU B 1 224 ? -3.008 30.094 -9.023 1 46.78 224 GLU B CA 1
ATOM 4002 C C . GLU B 1 224 ? -3.379 28.844 -8.242 1 46.78 224 GLU B C 1
ATOM 4004 O O . GLU B 1 224 ? -2.527 27.984 -7.98 1 46.78 224 GLU B O 1
ATOM 4009 N N . PHE B 1 225 ? -4.617 28.828 -7.734 1 45.62 225 PHE B N 1
ATOM 4010 C CA . PHE B 1 225 ? -5.133 27.688 -7.004 1 45.62 225 PHE B CA 1
ATOM 4011 C C . PHE B 1 225 ? -5.145 26.438 -7.887 1 45.62 225 PHE B C 1
ATOM 4013 O O . PHE B 1 225 ? -4.738 25.359 -7.457 1 45.62 225 PHE B O 1
ATOM 4020 N N . VAL B 1 226 ? -5.566 26.688 -9.094 1 44.84 226 VAL B N 1
ATOM 4021 C CA . VAL B 1 226 ? -5.613 25.656 -10.125 1 44.84 226 VAL B CA 1
ATOM 4022 C C . VAL B 1 226 ? -4.207 25.125 -10.398 1 44.84 226 VAL B C 1
ATOM 4024 O O . VAL B 1 226 ? -4.004 23.922 -10.508 1 44.84 226 VAL B O 1
ATOM 4027 N N . VAL B 1 227 ? -3.34 26.125 -10.258 1 50.84 227 VAL B N 1
ATOM 4028 C CA . VAL B 1 227 ? -1.974 25.766 -10.625 1 50.84 227 VAL B CA 1
ATOM 4029 C C . VAL B 1 227 ? -1.365 24.875 -9.547 1 50.84 227 VAL B C 1
ATOM 4031 O O . VAL B 1 227 ? -0.721 23.875 -9.859 1 50.84 227 VAL B O 1
ATOM 4034 N N . SER B 1 228 ? -1.6 25.328 -8.156 1 54.78 228 SER B N 1
ATOM 4035 C CA . SER B 1 228 ? -0.989 24.562 -7.07 1 54.78 228 SER B CA 1
ATOM 4036 C C . SER B 1 228 ? -1.674 23.219 -6.887 1 54.78 228 SER B C 1
ATOM 4038 O O . SER B 1 228 ? -1.006 22.188 -6.719 1 54.78 228 SER B O 1
ATOM 4040 N N . SER B 1 229 ? -3.076 23.312 -6.711 1 54.22 229 SER B N 1
ATOM 4041 C CA . SER B 1 229 ? -3.871 22.094 -6.609 1 54.22 229 SER B CA 1
ATOM 4042 C C . SER B 1 229 ? -3.641 21.188 -7.812 1 54.22 229 SER B C 1
ATOM 4044 O O . SER B 1 229 ? -3.486 19.969 -7.656 1 54.22 229 SER B O 1
ATOM 4046 N N . GLU B 1 230 ? -3.426 21.953 -8.836 1 57.75 230 GLU B N 1
ATOM 4047 C CA . GLU B 1 230 ? -3.178 21.219 -10.078 1 57.75 230 GLU B CA 1
ATOM 4048 C C . GLU B 1 230 ? -1.825 20.516 -10.039 1 57.75 230 GLU B C 1
ATOM 4050 O O . GLU B 1 230 ? -1.703 19.375 -10.484 1 57.75 230 GLU B O 1
ATOM 4055 N N . ARG B 1 231 ? -0.974 21.266 -9.234 1 70.38 231 ARG B N 1
ATOM 4056 C CA . ARG B 1 231 ? 0.365 20.688 -9.211 1 70.38 231 ARG B CA 1
ATOM 4057 C C . ARG B 1 231 ? 0.409 19.438 -8.32 1 70.38 231 ARG B C 1
ATOM 4059 O O . ARG B 1 231 ? 1.041 18.453 -8.672 1 70.38 231 ARG B O 1
ATOM 4066 N N . LYS B 1 232 ? -0.315 19.547 -7.211 1 78.38 232 LYS B N 1
ATOM 4067 C CA . LYS B 1 232 ? -0.345 18.391 -6.316 1 78.38 232 LYS B CA 1
ATOM 4068 C C . LYS B 1 232 ? -1.049 17.203 -6.977 1 78.38 232 LYS B C 1
ATOM 4070 O O . LYS B 1 232 ? -0.585 16.078 -6.879 1 78.38 232 LYS B O 1
ATOM 4075 N N . GLN B 1 233 ? -2.15 17.562 -7.648 1 80.88 233 GLN B N 1
ATOM 4076 C CA . GLN B 1 233 ? -2.922 16.531 -8.328 1 80.88 233 GLN B CA 1
ATOM 4077 C C . GLN B 1 233 ? -2.125 15.906 -9.469 1 80.88 233 GLN B C 1
ATOM 4079 O O . GLN B 1 233 ? -2.16 14.688 -9.672 1 80.88 233 GLN B O 1
ATOM 4084 N N . GLU B 1 234 ? -1.425 16.766 -10.109 1 84.56 234 GLU B N 1
ATOM 4085 C CA . GLU B 1 234 ? -0.606 16.297 -11.219 1 84.56 234 GLU B CA 1
ATOM 4086 C C . GLU B 1 234 ? 0.513 15.375 -10.727 1 84.56 234 GLU B C 1
ATOM 4088 O O . GLU B 1 234 ? 0.834 14.375 -11.375 1 84.56 234 GLU B O 1
ATOM 4093 N N . ARG B 1 235 ? 1.017 15.719 -9.617 1 88.06 235 ARG B N 1
ATOM 4094 C CA . ARG B 1 235 ? 2.096 14.906 -9.055 1 88.06 235 ARG B CA 1
ATOM 4095 C C . ARG B 1 235 ? 1.592 13.531 -8.641 1 88.06 235 ARG B C 1
ATOM 4097 O O . ARG B 1 235 ? 2.246 12.516 -8.906 1 88.06 235 ARG B O 1
ATOM 4104 N N . ARG B 1 236 ? 0.425 13.484 -8.047 1 92.19 236 ARG B N 1
ATOM 4105 C CA . ARG B 1 236 ? -0.16 12.219 -7.629 1 92.19 236 ARG B CA 1
ATOM 4106 C C . ARG B 1 236 ? -0.469 11.336 -8.836 1 92.19 236 ARG B C 1
ATOM 4108 O O . ARG B 1 236 ? -0.134 10.148 -8.844 1 92.19 236 ARG B O 1
ATOM 4115 N N . ALA B 1 237 ? -1.019 11.953 -9.82 1 92.75 237 ALA B N 1
ATOM 4116 C CA . ALA B 1 237 ? -1.341 11.211 -11.039 1 92.75 237 ALA B CA 1
ATOM 4117 C C . ALA B 1 237 ? -0.074 10.703 -11.727 1 92.75 237 ALA B C 1
ATOM 4119 O O . ALA B 1 237 ? -0.04 9.586 -12.234 1 92.75 237 ALA B O 1
ATOM 4120 N N . ALA B 1 238 ? 0.938 11.555 -11.742 1 95.06 238 ALA B N 1
ATOM 4121 C CA . ALA B 1 238 ? 2.205 11.172 -12.359 1 95.06 238 ALA B CA 1
ATOM 4122 C C . ALA B 1 238 ? 2.814 9.961 -11.656 1 95.06 238 ALA B C 1
ATOM 4124 O O . ALA B 1 238 ? 3.412 9.102 -12.305 1 95.06 238 ALA B O 1
ATOM 4125 N N . CYS B 1 239 ? 2.648 9.844 -10.359 1 96.75 239 CYS B N 1
ATOM 4126 C CA . CYS B 1 239 ? 3.197 8.734 -9.594 1 96.75 239 CYS B CA 1
ATOM 4127 C C . CYS B 1 239 ? 2.477 7.434 -9.922 1 96.75 239 CYS B C 1
ATOM 4129 O O . CYS B 1 239 ? 3.109 6.387 -10.07 1 96.75 239 CYS B O 1
ATOM 4131 N N . ILE B 1 240 ? 1.149 7.488 -10.094 1 97.25 240 ILE B N 1
ATOM 4132 C CA . ILE B 1 240 ? 0.36 6.316 -10.461 1 97.25 240 ILE B CA 1
ATOM 4133 C C . ILE B 1 240 ? 0.79 5.82 -11.844 1 97.25 240 ILE B C 1
ATOM 4135 O O . ILE B 1 240 ? 1.067 4.633 -12.016 1 97.25 240 ILE B O 1
ATOM 4139 N N . VAL B 1 241 ? 0.931 6.766 -12.773 1 97.69 241 VAL B N 1
ATOM 4140 C CA . VAL B 1 241 ? 1.305 6.43 -14.148 1 97.69 241 VAL B CA 1
ATOM 4141 C C . VAL B 1 241 ? 2.727 5.871 -14.172 1 97.69 241 VAL B C 1
ATOM 4143 O O . VAL B 1 241 ? 3.008 4.906 -14.891 1 97.69 241 VAL B O 1
ATOM 4146 N N . ALA B 1 242 ? 3.619 6.457 -13.398 1 98.25 242 ALA B N 1
ATOM 4147 C CA . ALA B 1 242 ? 5.016 6.027 -13.359 1 98.25 242 ALA B CA 1
ATOM 4148 C C . ALA B 1 242 ? 5.129 4.582 -12.883 1 98.25 242 ALA B C 1
ATOM 4150 O O . ALA B 1 242 ? 5.812 3.768 -13.508 1 98.25 242 ALA B O 1
ATOM 4151 N N . LEU B 1 243 ? 4.48 4.25 -11.797 1 98.44 243 LEU B N 1
ATOM 4152 C CA . LEU B 1 243 ? 4.562 2.891 -11.266 1 98.44 243 LEU B CA 1
ATOM 4153 C C . LEU B 1 243 ? 3.943 1.893 -12.242 1 98.44 243 LEU B C 1
ATOM 4155 O O . LEU B 1 243 ? 4.5 0.814 -12.469 1 98.44 243 LEU B O 1
ATOM 4159 N N . PHE B 1 244 ? 2.787 2.277 -12.82 1 98.06 244 PHE B N 1
ATOM 4160 C CA . PHE B 1 244 ? 2.129 1.419 -13.797 1 98.06 244 PHE B CA 1
ATOM 4161 C C . PHE B 1 244 ? 3.025 1.19 -15.008 1 98.06 244 PHE B C 1
ATOM 4163 O O . PHE B 1 244 ? 3.182 0.056 -15.469 1 98.06 244 PHE B O 1
ATOM 4170 N N . LEU B 1 245 ? 3.594 2.303 -15.523 1 98.06 245 LEU B N 1
ATOM 4171 C CA . LEU B 1 245 ? 4.508 2.213 -16.656 1 98.06 245 LEU B CA 1
ATOM 4172 C C . LEU B 1 245 ? 5.719 1.354 -16.312 1 98.06 245 LEU B C 1
ATOM 4174 O O . LEU B 1 245 ? 6.191 0.573 -17.141 1 98.06 245 LEU B O 1
ATOM 4178 N N . GLY B 1 246 ? 6.242 1.499 -15.109 1 98.5 246 GLY B N 1
ATOM 4179 C CA . GLY B 1 246 ? 7.316 0.63 -14.664 1 98.5 246 GLY B CA 1
ATOM 4180 C C . GLY B 1 246 ? 6.953 -0.842 -14.695 1 98.5 246 GLY B C 1
ATOM 4181 O O . GLY B 1 246 ? 7.746 -1.674 -15.141 1 98.5 246 GLY B O 1
ATOM 4182 N N . GLY B 1 247 ? 5.75 -1.127 -14.211 1 97.81 247 GLY B N 1
ATOM 4183 C CA . GLY B 1 247 ? 5.277 -2.502 -14.266 1 97.81 247 GLY B CA 1
ATOM 4184 C C . GLY B 1 247 ? 5.191 -3.049 -15.68 1 97.81 247 GLY B C 1
ATOM 4185 O O . GLY B 1 247 ? 5.57 -4.195 -15.93 1 97.81 247 GLY B O 1
ATOM 4186 N N . ILE B 1 248 ? 4.719 -2.227 -16.594 1 97.06 248 ILE B N 1
ATOM 4187 C CA . ILE B 1 248 ? 4.594 -2.629 -18 1 97.06 248 ILE B CA 1
ATOM 4188 C C . ILE B 1 248 ? 5.98 -2.875 -18.578 1 97.06 248 ILE B C 1
ATOM 4190 O O . ILE B 1 248 ? 6.211 -3.896 -19.234 1 97.06 248 ILE B O 1
ATOM 4194 N N . ILE B 1 249 ? 6.902 -1.955 -18.375 1 97.69 249 ILE B N 1
ATOM 4195 C CA . ILE B 1 249 ? 8.266 -2.086 -18.875 1 97.69 249 ILE B CA 1
ATOM 4196 C C . ILE B 1 249 ? 8.906 -3.355 -18.328 1 97.69 249 ILE B C 1
ATOM 4198 O O . ILE B 1 249 ? 9.531 -4.117 -19.062 1 97.69 249 ILE B O 1
ATOM 4202 N N . GLY B 1 250 ? 8.758 -3.582 -17.031 1 96.81 250 GLY B N 1
ATOM 4203 C CA . GLY B 1 250 ? 9.281 -4.801 -16.422 1 96.81 250 GLY B CA 1
ATOM 4204 C C . GLY B 1 250 ? 8.719 -6.062 -17.047 1 96.81 250 GLY B C 1
ATOM 4205 O O . GLY B 1 250 ? 9.461 -6.988 -17.359 1 96.81 250 GLY B O 1
ATOM 4206 N N . GLY B 1 251 ? 7.371 -6.133 -17.219 1 94.06 251 GLY B N 1
ATOM 4207 C CA . GLY B 1 251 ? 6.738 -7.277 -17.859 1 94.06 251 GLY B CA 1
ATOM 4208 C C . GLY B 1 251 ? 7.223 -7.512 -19.281 1 94.06 251 GLY B C 1
ATOM 4209 O O . GLY B 1 251 ? 7.488 -8.656 -19.672 1 94.06 251 GLY B O 1
ATOM 4210 N N . GLU B 1 252 ? 7.375 -6.438 -20.047 1 94.94 252 GLU B N 1
ATOM 4211 C CA . GLU B 1 252 ? 7.82 -6.555 -21.438 1 94.94 252 GLU B CA 1
ATOM 4212 C C . GLU B 1 252 ? 9.281 -6.984 -21.516 1 94.94 252 GLU B C 1
ATOM 4214 O O . GLU B 1 252 ? 9.656 -7.785 -22.375 1 94.94 252 GLU B O 1
ATOM 4219 N N . MET B 1 253 ? 10.055 -6.488 -20.641 1 94.62 253 MET B N 1
ATOM 4220 C CA . MET B 1 253 ? 11.461 -6.879 -20.609 1 94.62 253 MET B CA 1
ATOM 4221 C C . MET B 1 253 ? 11.609 -8.344 -20.219 1 94.62 253 MET B C 1
ATOM 4223 O O . MET B 1 253 ? 12.492 -9.047 -20.719 1 94.62 253 MET B O 1
ATOM 4227 N N . TYR B 1 254 ? 10.734 -8.641 -19.297 1 89.75 254 TYR B N 1
ATOM 4228 C CA . TYR B 1 254 ? 10.781 -10.023 -18.844 1 89.75 254 TYR B CA 1
ATOM 4229 C C . TYR B 1 254 ? 10.602 -10.992 -20.016 1 89.75 254 TYR B C 1
ATOM 4231 O O . TYR B 1 254 ? 11.234 -12.047 -20.047 1 89.75 254 TYR B O 1
ATOM 4239 N N . LYS B 1 255 ? 9.859 -10.664 -21.031 1 89.38 255 LYS B N 1
ATOM 4240 C CA . LYS B 1 255 ? 9.555 -11.492 -22.188 1 89.38 255 LYS B CA 1
ATOM 4241 C C . LYS B 1 255 ? 10.641 -11.367 -23.25 1 89.38 255 LYS B C 1
ATOM 4243 O O . LYS B 1 255 ? 10.734 -12.203 -24.156 1 89.38 255 LYS B O 1
ATOM 4248 N N . SER B 1 256 ? 11.391 -10.375 -23.125 1 92.06 256 SER B N 1
ATOM 4249 C CA . SER B 1 256 ? 12.453 -10.141 -24.094 1 92.06 256 SER B CA 1
ATOM 4250 C C . SER B 1 256 ? 13.734 -10.875 -23.703 1 92.06 256 SER B C 1
ATOM 4252 O O . SER B 1 256 ? 13.766 -11.586 -22.703 1 92.06 256 SER B O 1
ATOM 4254 N N . SER B 1 257 ? 14.773 -10.695 -24.469 1 92.69 257 SER B N 1
ATOM 4255 C CA . SER B 1 257 ? 16.062 -11.32 -24.203 1 92.69 257 SER B CA 1
ATOM 4256 C C . SER B 1 257 ? 16.734 -10.695 -22.984 1 92.69 257 SER B C 1
ATOM 4258 O O . SER B 1 257 ? 17.609 -11.305 -22.359 1 92.69 257 SER B O 1
ATOM 4260 N N . ALA B 1 258 ? 16.266 -9.477 -22.562 1 93.5 258 ALA B N 1
ATOM 4261 C CA . ALA B 1 258 ? 16.828 -8.812 -21.391 1 93.5 258 ALA B CA 1
ATOM 4262 C C . ALA B 1 258 ? 16.438 -9.531 -20.094 1 93.5 258 ALA B C 1
ATOM 4264 O O . ALA B 1 258 ? 17.203 -9.586 -19.141 1 93.5 258 ALA B O 1
ATOM 4265 N N . GLY B 1 259 ? 15.203 -10.07 -20.125 1 92.75 259 GLY B N 1
ATOM 4266 C CA . GLY B 1 259 ? 14.711 -10.859 -19 1 92.75 259 GLY B CA 1
ATOM 4267 C C . GLY B 1 259 ? 14.617 -10.062 -17.719 1 92.75 259 GLY B C 1
ATOM 4268 O O . GLY B 1 259 ? 14.578 -8.828 -17.734 1 92.75 259 GLY B O 1
ATOM 4269 N N . MET B 1 260 ? 14.57 -10.781 -16.641 1 94.25 260 MET B N 1
ATOM 4270 C CA . MET B 1 260 ? 14.531 -10.211 -15.297 1 94.25 260 MET B CA 1
ATOM 4271 C C . MET B 1 260 ? 15.82 -9.445 -14.992 1 94.25 260 MET B C 1
ATOM 4273 O O . MET B 1 260 ? 15.781 -8.383 -14.375 1 94.25 260 MET B O 1
ATOM 4277 N N . GLY B 1 261 ? 16.938 -10.062 -15.414 1 96.12 261 GLY B N 1
ATOM 4278 C CA . GLY B 1 261 ? 18.203 -9.391 -15.211 1 96.12 261 GLY B CA 1
ATOM 4279 C C . GLY B 1 261 ? 18.266 -8 -15.828 1 96.12 261 GLY B C 1
ATOM 4280 O O . GLY B 1 261 ? 18.688 -7.047 -15.18 1 96.12 261 GLY B O 1
ATOM 4281 N N . GLY B 1 262 ? 17.797 -7.879 -17.062 1 97.62 262 GLY B N 1
ATOM 4282 C CA . GLY B 1 262 ? 17.766 -6.59 -17.734 1 97.62 262 GLY B CA 1
ATOM 4283 C C . GLY B 1 262 ? 16.938 -5.555 -17 1 97.62 262 GLY B C 1
ATOM 4284 O O . GLY B 1 262 ? 17.344 -4.387 -16.922 1 97.62 262 GLY B O 1
ATOM 4285 N N . ALA B 1 263 ? 15.781 -5.965 -16.516 1 97.88 263 ALA B N 1
ATOM 4286 C CA . ALA B 1 263 ? 14.906 -5.055 -15.781 1 97.88 263 ALA B CA 1
ATOM 4287 C C . ALA B 1 263 ? 15.602 -4.531 -14.523 1 97.88 263 ALA B C 1
ATOM 4289 O O . ALA B 1 263 ? 15.523 -3.342 -14.219 1 97.88 263 ALA B O 1
ATOM 4290 N N . LEU B 1 264 ? 16.297 -5.406 -13.789 1 98.5 264 LEU B N 1
ATOM 4291 C CA . LEU B 1 264 ? 16.984 -5.008 -12.57 1 98.5 264 LEU B CA 1
ATOM 4292 C C . LEU B 1 264 ? 18.172 -4.094 -12.883 1 98.5 264 LEU B C 1
ATOM 4294 O O . LEU B 1 264 ? 18.438 -3.148 -12.148 1 98.5 264 LEU B O 1
ATOM 4298 N N . TRP B 1 265 ? 18.844 -4.348 -14.008 1 98.75 265 TRP B N 1
ATOM 4299 C CA . TRP B 1 265 ? 19.938 -3.475 -14.422 1 98.75 265 TRP B CA 1
ATOM 4300 C C . TRP B 1 265 ? 19.422 -2.092 -14.805 1 98.75 265 TRP B C 1
ATOM 4302 O O . TRP B 1 265 ? 20.078 -1.082 -14.547 1 98.75 265 TRP B O 1
ATOM 4312 N N . LEU B 1 266 ? 18.297 -2.059 -15.477 1 98.75 266 LEU B N 1
ATOM 4313 C CA . LEU B 1 266 ? 17.688 -0.767 -15.766 1 98.75 266 LEU B CA 1
ATOM 4314 C C . LEU B 1 266 ? 17.359 -0.013 -14.484 1 98.75 266 LEU B C 1
ATOM 4316 O O . LEU B 1 266 ? 17.625 1.187 -14.375 1 98.75 266 LEU B O 1
ATOM 4320 N N . ALA B 1 267 ? 16.75 -0.701 -13.523 1 98.81 267 ALA B N 1
ATOM 4321 C CA . ALA B 1 267 ? 16.453 -0.097 -12.227 1 98.81 267 ALA B CA 1
ATOM 4322 C C . ALA B 1 267 ? 17.734 0.428 -11.562 1 98.81 267 ALA B C 1
ATOM 4324 O O . ALA B 1 267 ? 17.75 1.543 -11.039 1 98.81 267 ALA B O 1
ATOM 4325 N N . ALA B 1 268 ? 18.812 -0.38 -11.602 1 98.81 268 ALA B N 1
ATOM 4326 C CA . ALA B 1 268 ? 20.094 0.032 -11.047 1 98.81 268 ALA B CA 1
ATOM 4327 C C . ALA B 1 268 ? 20.609 1.284 -11.75 1 98.81 268 ALA B C 1
ATOM 4329 O O . ALA B 1 268 ? 21.156 2.186 -11.102 1 98.81 268 ALA B O 1
ATOM 4330 N N . GLY B 1 269 ? 20.453 1.29 -13.07 1 98.81 269 GLY B N 1
ATOM 4331 C CA . GLY B 1 269 ? 20.875 2.453 -13.828 1 98.81 269 GLY B CA 1
ATOM 4332 C C . GLY B 1 269 ? 20.141 3.721 -13.445 1 98.81 269 GLY B C 1
ATOM 4333 O O . GLY B 1 269 ? 20.734 4.785 -13.328 1 98.81 269 GLY B O 1
ATOM 4334 N N . LEU B 1 270 ? 18.812 3.619 -13.328 1 98.75 270 LEU B N 1
ATOM 4335 C CA . LEU B 1 270 ? 18.016 4.77 -12.922 1 98.75 270 LEU B CA 1
ATOM 4336 C C . LEU B 1 270 ? 18.422 5.25 -11.531 1 98.75 270 LEU B C 1
ATOM 4338 O O . LEU B 1 270 ? 18.547 6.453 -11.297 1 98.75 270 LEU B O 1
ATOM 4342 N N . LYS B 1 271 ? 18.672 4.309 -10.57 1 98.62 271 LYS B N 1
ATOM 4343 C CA . LYS B 1 271 ? 19.125 4.672 -9.234 1 98.62 271 LYS B CA 1
ATOM 4344 C C . LYS B 1 271 ? 20.5 5.316 -9.273 1 98.62 271 LYS B C 1
ATOM 4346 O O . LYS B 1 271 ? 20.781 6.258 -8.523 1 98.62 271 LYS B O 1
ATOM 4351 N N . LEU B 1 272 ? 21.359 4.766 -10.102 1 98.62 272 LEU B N 1
ATOM 4352 C CA . LEU B 1 272 ? 22.688 5.352 -10.289 1 98.62 272 LEU B CA 1
ATOM 4353 C C . LEU B 1 272 ? 22.578 6.793 -10.773 1 98.62 272 LEU B C 1
ATOM 4355 O O . LEU B 1 272 ? 23.328 7.664 -10.32 1 98.62 272 LEU B O 1
ATOM 4359 N N . GLY B 1 273 ? 21.672 7.004 -11.758 1 98.44 273 GLY B N 1
ATOM 4360 C CA . GLY B 1 273 ? 21.438 8.359 -12.219 1 98.44 273 GLY B CA 1
ATOM 4361 C C . GLY B 1 273 ? 21.047 9.312 -11.109 1 98.44 273 GLY B C 1
ATOM 4362 O O . GLY B 1 273 ? 21.547 10.445 -11.039 1 98.44 273 GLY B O 1
ATOM 4363 N N . ILE B 1 274 ? 20.156 8.898 -10.219 1 97.94 274 ILE B N 1
ATOM 4364 C CA . ILE B 1 274 ? 19.734 9.711 -9.078 1 97.94 274 ILE B CA 1
ATOM 4365 C C . ILE B 1 274 ? 20.922 9.961 -8.156 1 97.94 274 ILE B C 1
ATOM 4367 O O . ILE B 1 274 ? 21.156 11.086 -7.719 1 97.94 274 ILE B O 1
ATOM 4371 N N . PHE B 1 275 ? 21.719 8.852 -7.914 1 97.44 275 PHE B N 1
ATOM 4372 C CA . PHE B 1 275 ? 22.906 8.93 -7.09 1 97.44 275 PHE B CA 1
ATOM 4373 C C . PHE B 1 275 ? 23.875 9.992 -7.621 1 97.44 275 PHE B C 1
ATOM 4375 O O . PHE B 1 275 ? 24.312 10.859 -6.871 1 97.44 275 PHE B O 1
ATOM 4382 N N . ILE B 1 276 ? 24.109 9.984 -8.875 1 97.94 276 ILE B N 1
ATOM 4383 C CA . ILE B 1 276 ? 25 10.953 -9.516 1 97.94 276 ILE B CA 1
ATOM 4384 C C . ILE B 1 276 ? 24.359 12.344 -9.461 1 97.94 276 ILE B C 1
ATOM 4386 O O . ILE B 1 276 ? 25.062 13.344 -9.266 1 97.94 276 ILE B O 1
ATOM 4390 N N . GLY B 1 277 ? 23.062 12.414 -9.602 1 96.12 277 GLY B N 1
ATOM 4391 C CA . GLY B 1 277 ? 22.344 13.672 -9.562 1 96.12 277 GLY B CA 1
ATOM 4392 C C . GLY B 1 277 ? 22.516 14.422 -8.258 1 96.12 277 GLY B C 1
ATOM 4393 O O . GLY B 1 277 ? 22.562 15.656 -8.242 1 96.12 277 GLY B O 1
ATOM 4394 N N . TRP B 1 278 ? 22.672 13.695 -7.129 1 95.19 278 TRP B N 1
ATOM 4395 C CA . TRP B 1 278 ? 22.797 14.336 -5.824 1 95.19 278 TRP B CA 1
ATOM 4396 C C . TRP B 1 278 ? 24.109 15.109 -5.727 1 95.19 278 TRP B C 1
ATOM 4398 O O . TRP B 1 278 ? 24.203 16.094 -4.98 1 95.19 278 TRP B O 1
ATOM 4408 N N . PHE B 1 279 ? 25.203 14.688 -6.484 1 94.88 279 PHE B N 1
ATOM 4409 C CA . PHE B 1 279 ? 26.469 15.391 -6.461 1 94.88 279 PHE B CA 1
ATOM 4410 C C . PHE B 1 279 ? 26.328 16.797 -7.047 1 94.88 279 PHE B C 1
ATOM 4412 O O . PHE B 1 279 ? 27.062 17.703 -6.664 1 94.88 279 PHE B O 1
ATOM 4419 N N . PHE B 1 280 ? 25.312 16.984 -7.836 1 93.94 280 PHE B N 1
ATOM 4420 C CA . PHE B 1 280 ? 25.219 18.234 -8.562 1 93.94 280 PHE B CA 1
ATOM 4421 C C . PHE B 1 280 ? 23.938 18.984 -8.188 1 93.94 280 PHE B C 1
ATOM 4423 O O . PHE B 1 280 ? 23.641 20.047 -8.734 1 93.94 280 PHE B O 1
ATOM 4430 N N . TRP B 1 281 ? 23.188 18.453 -7.297 1 92.56 281 TRP B N 1
ATOM 4431 C CA . TRP B 1 281 ? 21.938 19.078 -6.902 1 92.56 281 TRP B CA 1
ATOM 4432 C C . TRP B 1 281 ? 22.188 20.438 -6.25 1 92.56 281 TRP B C 1
ATOM 4434 O O . TRP B 1 281 ? 23.172 20.609 -5.512 1 92.56 281 TRP B O 1
ATOM 4444 N N . LYS B 1 282 ? 21.359 21.375 -6.555 1 89.69 282 LYS B N 1
ATOM 4445 C CA . LYS B 1 282 ? 21.5 22.734 -6.027 1 89.69 282 LYS B CA 1
ATOM 4446 C C . LYS B 1 282 ? 21.312 22.75 -4.516 1 89.69 282 LYS B C 1
ATOM 4448 O O . LYS B 1 282 ? 20.406 22.109 -3.986 1 89.69 282 LYS B O 1
ATOM 4453 N N . GLY B 1 283 ? 22.219 23.469 -3.854 1 88.19 283 GLY B N 1
ATOM 4454 C CA . GLY B 1 283 ? 22.094 23.656 -2.416 1 88.19 283 GLY B CA 1
ATOM 4455 C C . GLY B 1 283 ? 21.016 24.641 -2.025 1 88.19 283 GLY B C 1
ATOM 4456 O O . GLY B 1 283 ? 20.594 25.469 -2.846 1 88.19 283 GLY B O 1
ATOM 4457 N N . GLN B 1 284 ? 20.531 24.391 -0.79 1 82.5 284 GLN B N 1
ATOM 4458 C CA . GLN B 1 284 ? 19.562 25.328 -0.275 1 82.5 284 GLN B CA 1
ATOM 4459 C C . GLN B 1 284 ? 20.172 26.719 -0.081 1 82.5 284 GLN B C 1
ATOM 4461 O O . GLN B 1 284 ? 21.281 26.844 0.443 1 82.5 284 GLN B O 1
ATOM 4466 N N . LYS B 1 285 ? 19.703 27.828 -0.79 1 66.5 285 LYS B N 1
ATOM 4467 C CA . LYS B 1 285 ? 20.219 29.188 -0.646 1 66.5 285 LYS B CA 1
ATOM 4468 C C . LYS B 1 285 ? 20.156 29.641 0.808 1 66.5 285 LYS B C 1
ATOM 4470 O O . LYS B 1 285 ? 19.141 29.438 1.485 1 66.5 285 LYS B O 1
ATOM 4475 N N . GLY B 1 286 ? 21.172 29.578 1.581 1 56.25 286 GLY B N 1
ATOM 4476 C CA . GLY B 1 286 ? 21.266 30.062 2.949 1 56.25 286 GLY B CA 1
ATOM 4477 C C . GLY B 1 286 ? 20.703 31.453 3.127 1 56.25 286 GLY B C 1
ATOM 4478 O O . GLY B 1 286 ? 20.641 32.219 2.174 1 56.25 286 GLY B O 1
ATOM 4479 N N . ASP B 1 287 ? 19.859 31.781 4.125 1 48.25 287 ASP B N 1
ATOM 4480 C CA . ASP B 1 287 ? 19.578 33.156 4.512 1 48.25 287 ASP B CA 1
ATOM 4481 C C . ASP B 1 287 ? 20.844 34 4.566 1 48.25 287 ASP B C 1
ATOM 4483 O O . ASP B 1 287 ? 20.781 35.219 4.676 1 48.25 287 ASP B O 1
ATOM 4487 N N . ASP B 1 288 ? 22.031 33.531 4.777 1 45 288 ASP B N 1
ATOM 4488 C CA . ASP B 1 288 ? 23.188 34.375 5.07 1 45 288 ASP B CA 1
ATOM 4489 C C . ASP B 1 288 ? 23.641 35.125 3.82 1 45 288 ASP B C 1
ATOM 4491 O O . ASP B 1 288 ? 24.516 36 3.896 1 45 288 ASP B O 1
ATOM 4495 N N . ASP B 1 289 ? 23.562 34.688 2.697 1 44.41 289 ASP B N 1
ATOM 4496 C CA . ASP B 1 289 ? 24.078 35.469 1.58 1 44.41 289 ASP B CA 1
ATOM 4497 C C . ASP B 1 289 ? 23.281 36.781 1.416 1 44.41 289 ASP B C 1
ATOM 4499 O O . ASP B 1 289 ? 23.625 37.594 0.563 1 44.41 289 ASP B O 1
ATOM 4503 N N . ASP B 1 290 ? 22.062 36.844 1.901 1 41.38 290 ASP B N 1
ATOM 4504 C CA . ASP B 1 290 ? 21.422 38.156 1.819 1 41.38 290 ASP B CA 1
ATOM 4505 C C . ASP B 1 290 ? 22.062 39.125 2.805 1 41.38 290 ASP B C 1
ATOM 4507 O O . ASP B 1 290 ? 21.797 40.344 2.754 1 41.38 290 ASP B O 1
ATOM 4511 N N . CYS B 1 291 ? 22.688 38.688 3.928 1 40.38 291 CYS B N 1
ATOM 4512 C CA . CYS B 1 291 ? 23.219 39.719 4.824 1 40.38 291 CYS B CA 1
ATOM 4513 C C . CYS B 1 291 ? 24.5 40.312 4.258 1 40.38 291 CYS B C 1
ATOM 4515 O O . CYS B 1 291 ? 24.984 41.344 4.762 1 40.38 291 CYS B O 1
ATOM 4517 N N . ARG B 1 292 ? 25.281 39.688 3.441 1 41.97 292 ARG B N 1
ATOM 4518 C CA . ARG B 1 292 ? 26.516 40.312 3.029 1 41.97 292 ARG B CA 1
ATOM 4519 C C . ARG B 1 292 ? 26.234 41.406 2 1 41.97 292 ARG B C 1
ATOM 4521 O O . ARG B 1 292 ? 27.141 42.188 1.657 1 41.97 292 ARG B O 1
ATOM 4528 N N . GLY B 1 293 ? 25.094 41.281 1.306 1 40.38 293 GLY B N 1
ATOM 4529 C CA . GLY B 1 293 ? 24.922 42.344 0.316 1 40.38 293 GLY B CA 1
ATOM 4530 C C . GLY B 1 293 ? 24.734 43.719 0.933 1 40.38 293 GLY B C 1
ATOM 4531 O O . GLY B 1 293 ? 24.781 44.719 0.235 1 40.38 293 GLY B O 1
ATOM 4532 N N . ASP B 1 294 ? 24.016 43.781 2.088 1 37.88 294 ASP B N 1
ATOM 4533 C CA . ASP B 1 294 ? 23.672 45.156 2.461 1 37.88 294 ASP B CA 1
ATOM 4534 C C . ASP B 1 294 ? 24.828 45.844 3.203 1 37.88 294 ASP B C 1
ATOM 4536 O O . ASP B 1 294 ? 24.672 46.938 3.717 1 37.88 294 ASP B O 1
ATOM 4540 N N . GLN B 1 295 ? 25.875 45.125 3.684 1 37.78 295 GLN B N 1
ATOM 4541 C CA . GLN B 1 295 ? 26.719 45.938 4.559 1 37.78 295 GLN B CA 1
ATOM 4542 C C . GLN B 1 295 ? 27.609 46.844 3.75 1 37.78 295 GLN B C 1
ATOM 4544 O O . GLN B 1 295 ? 28.281 47.719 4.312 1 37.78 295 GLN B O 1
ATOM 4549 N N . LEU B 1 296 ? 28.25 46.438 2.609 1 32.69 296 LEU B N 1
ATOM 4550 C CA . LEU B 1 296 ? 29.328 47.375 2.275 1 32.69 296 LEU B CA 1
ATOM 4551 C C . LEU B 1 296 ? 28.797 48.594 1.535 1 32.69 296 LEU B C 1
ATOM 4553 O O . LEU B 1 296 ? 28.266 48.469 0.427 1 32.69 296 LEU B O 1
ATOM 4557 N N . PRO B 1 297 ? 28.078 49.5 2.223 1 35.53 297 PRO B N 1
ATOM 4558 C CA . PRO B 1 297 ? 27.953 50.812 1.56 1 35.53 297 PRO B CA 1
ATOM 4559 C C . PRO B 1 297 ? 29.312 51.344 1.098 1 35.53 297 PRO B C 1
ATOM 4561 O O . PRO B 1 297 ? 30.25 51.406 1.89 1 35.53 297 PRO B O 1
ATOM 4564 N N . ARG B 1 298 ? 29.844 51 -0.07 1 26.27 298 ARG B N 1
ATOM 4565 C CA . ARG B 1 298 ? 30.812 52 -0.527 1 26.27 298 ARG B CA 1
ATOM 4566 C C . ARG B 1 298 ? 30.125 53.281 -0.932 1 26.27 298 ARG B C 1
ATOM 4568 O O . ARG B 1 298 ? 29.031 53.25 -1.514 1 26.27 298 ARG B O 1
#

InterPro domains:
  IPR010699 Protein of unknown function DUF1275 [PF06912] (31-276)

Organism: NCBI:txid1442368

Foldseek 3Di:
DVVVVVVVVVVVVVVCLQQFFFDLPPCLVVLLLLLLLLLQQQLQCCQFQVEGLQALVVLVVVLVQLVVQPDVQAANCSNVLSVLSVVLLVVLLVVLQCLQCVVVPPPDPAGTRGLNSQLVLLVLLLVLLVVLLVCLVVLVFAQHGDGGRFRGHDNPVDPSPDHDCVNSRSSSSNSSSSSSQQVVCVNSVNNQRSSRDLPSLVVVLVVLVVVVVVLVVDDPVSPPCCPVSVVVSVSSVSSVVSSNNSNVVNVVCCPPPCRSSVSSVVSSVSSVVVSVCSSVGHGDPDPPVVVVVPPPPD/DVVVVVVVVVVVVVVCLQQFFFDLPPCLVVLLLLLLLLLQQQLQCCQFLVEGLQALVVLVVVLVQLVVQPDVQAANCSNVLSVLSVVLLVVLLVVLQCLQCVVVPPPDPAGTRGLNSQLVLLVLLLVLLVVLLVCLVVLVFAQHGDGGRFRGHDNPVDPSPDHDCVNSRSSSSNSSSSSSQQVVCVNSVNNQRSSRDLPSLVVVLVVLVVVVVVLVVDDPVSPPCCVVSVVVSVSSVSSVVSSNNSNVVNVVCCPDPCRSSVSSVVSSVSSVVVSVVSSVGHGDPDPPVVVVVPPPPD